Protein 4IQH (pdb70)

Radius of gyration: 24.53 Å; Cα contacts (8 Å, |Δi|>4): 950; chains: 3; bounding box: 68×66×48 Å

InterPro domains:
  IPR000008 C2 domain [PF00168] (2-93)
  IPR000008 C2 domain [PF00168] (221-310)
  IPR000008 C2 domain [PF00168] (381-486)
  IPR000008 C2 domain [PF00168] (1153-1259)
  IPR000008 C2 domain [PF00168] (1343-1424)
  IPR000008 C2 domain [PF00168] (1580-1668)
  IPR000008 C2 domain [PF00168] (1826-1937)
  IPR000008 C2 domain [PS50004] (1-101)
  IPR000008 C2 domain [PS50004] (203-321)
  IPR000008 C2 domain [PS50004] (360-496)
  IPR000008 C2 domain [PS50004] (1136-1262)
  IPR000008 C2 domain [PS50004] (1310-1438)
  IPR000008 C2 domain [PS50004] (1561-1679)
  IPR000008 C2 domain [PS50004] (1795-1943)
  IPR000008 C2 domain [SM00239] (1-100)
  IPR000008 C2 domain [SM00239] (221-317)
  IPR000008 C2 domain [SM00239] (380-494)
  IPR000008 C2 domain [SM00239] (1153-1261)
  IPR000008 C2 domain [SM00239] (1338-1437)
  IPR000008 C2 domain [SM00239] (1579-1678)

B-factor: mean 27.55, std 14.29, range [9.95, 129.53]

CATH classification: 2.60.40.150

Foldseek 3Di:
DFKKKKKFFFKKPDWDDPDVVDKFWKKKWKDFPRDIDIFDTHTRDPIDTGRDMDIDTCPPPDDDQAGWMKMWMFGADVVHDTHGTFIDIGGCNVCVVDPVSWDWDWAFTADPVRHGRPMTTTMIMGID/DKKKKKFWFKKADWDDDPVCPFFWKKKWKDWPHDIDIFDIRTRDRIDGRRDMDMDDCPPPDDDQAGWMKMWMFGDDPPDDTHGTFMDIGGLVVLVPDPQSWDWDWTFTADPVRHGNVMTITMTIHID/DWKKKKKFFFKKPQFPQCDDPDTFFKKKWKDFPHDIDIFDTHPRDPIDTGRDMDMDTCVPPDDDQAGWMKMWMWGDDDPPDTHGTFIDTGGDHVLVPDPQQKDWDWTFTADPVRHGDVMTTIMIMGID

Nearest PDB structures (foldseek):
  4iqh-assembly2_B  TM=9.949E-01  e=7.496E-22  Homo sapiens
  4ihb-assembly2_B  TM=9.641E-01  e=3.523E-16  Homo sapiens
  7krb-assembly1_A  TM=8.897E-01  e=4.589E-16  Homo sapiens
  6eel-assembly3_C  TM=9.060E-01  e=3.991E-13  Homo sapiens
  2dmh-assembly1_A  TM=8.584E-01  e=5.324E-12  Homo sapiens

Sequence (383 aa):
ITHMLACLLVRRASNNLPSAKKDRRSDPVASLTFRGVKKRTKVIKNSVNPVWNEGFEWDLKGIPLDQGSELHVVVVKDHETMGRNRFLGEAKVPLREVLATPSLSASSFNAPLLDTKKQPTGASLVLQVSYTTHMLACLLVRASNLPSAKKDRRSDPVASSLTFRGVKKRTKVIIKNSVNPVWNEGFEWDLLKGIPLDQGSELHVVVKDHETMGRNRFLGEAKVPLREVLATPSLSASFNAPLLDTKKQPTGASLVLQVSYTITHMLACLLVRASNLPSAKKDRRSDPVASLTFRGVKKRTKVIKNSVNPVWNEGFEWDLKGIPLDQGSELHVVVKDHETMGRNRFLGEAKVPLREVLATPSLSSASFNAPLLDTKKQPTGASLVLQVSYT

GO terms:
  GO:0002280 monocyte activation involved in immune response (P, IMP)
  GO:0002281 macrophage activation involved in immune response (P, IMP)
  GO:0050765 negative regulation of phagocytosis (P, IMP)
  GO:0031902 late endosome membrane (C, IDA)
  GO:0005509 calcium ion binding (F, IDA)
  GO:0005543 phospholipid binding (F, IDA)
  GO:0005886 plasma membrane (C, IDA)
  GO:0005886 plasma membrane (C, EXP)
  GO:0005515 protein binding (F, IPI)
  GO:0005886 plasma membrane (C, TAS)
  GO:0030659 cytoplasmic vesicle membrane (C, TAS)
  GO:0042383 sarcolemma (C, IDA)
  GO:0005768 endosome (C, IDA)
  GO:0005769 early endosome (C, IDA)
  GO:0005770 late endosome (C, IDA)
  GO:0030139 endocytic vesicle (C, IDA)
  GO:0030315 T-tubule (C, IDA)
  GO:0005544 calcium-dependent phospholipid binding (F, IMP)
  GO:0070062 extracellular exosome (C, HDA)

Secondary structure (P-SEA, 3-state):
cbbbbbbbccccccccccccccbbbbbbbbbcccbbbbcccccccccccccbbbbbcccccccccccbbbbbbbbcccccbbbbcccccccccccccccccccccccccccccccccccccccccccc/cbbbbbbccccccccccccccbbbbbbbbbcccbbbbcccccccccccccbbbbbccccccccccbbbbbbbbbcccccbbbbcccccccccccccccccccccbbbbbccccccccbbbbbbcccc/cccbbbbbccccccccccccccccbbbbbbbcccbbbbcccccccccccccbbbbbccccccccccbbbbbbbbbbccccbbbbcccccccccccccccccccccbbbbbcccccccccbbbbbbbcc

Organism: Homo sapiens (NCBI:txid9606)

Solvent-accessible surface area: 20924 Å² total; per-residue (Å²): 181,97,89,50,0,33,2,67,0,20,98,0,35,90,8,45,18,96,63,176,69,26,65,9,1,0,13,0,9,0,36,5,103,68,53,105,63,138,10,160,50,46,101,111,28,52,80,2,88,18,87,46,55,20,97,7,84,10,139,77,99,103,16,80,100,58,13,91,0,42,0,23,0,67,1,46,8,36,32,42,159,50,60,69,10,0,22,5,90,1,76,0,131,86,0,57,79,71,131,71,75,41,15,87,26,110,15,81,0,45,45,91,183,119,111,76,41,52,3,26,0,24,0,68,1,41,58,90,152,102,59,0,24,1,67,0,25,88,0,31,94,9,48,54,87,114,198,123,121,122,9,11,0,10,0,13,0,35,7,77,54,66,112,64,131,10,150,56,53,150,107,26,52,78,1,70,17,86,33,57,17,105,8,89,3,152,66,44,84,12,55,104,58,13,79,0,45,0,20,0,63,2,54,42,131,175,54,174,25,85,65,10,0,36,5,116,2,74,0,130,96,0,44,80,68,132,74,64,47,20,83,18,112,10,88,1,48,45,97,159,160,105,101,37,50,4,26,0,45,0,82,4,41,36,96,201,89,73,34,0,40,2,62,0,26,94,1,29,85,1,45,42,56,87,190,95,66,99,0,3,0,4,0,9,0,32,7,64,22,71,94,61,70,1,11,4,36,106,90,28,37,82,1,80,24,78,4,22,9,101,7,74,7,119,57,92,104,13,77,110,53,10,83,0,55,0,23,0,72,9,20,104,78,156,69,198,54,101,64,7,0,42,6,135,1,59,1,118,91,0,60,89,41,134,68,66,39,12,74,25,106,10,85,1,51,40,104,148,160,85,109,39,54,4,24,0,32,0,81,3,42,49,87

Structure (mmCIF, N/CA/C/O backbone):
data_4IQH
#
_entry.id   4IQH
#
_cell.length_a   71.160
_cell.length_b   71.160
_cell.length_c   137.450
_cell.angle_alpha   90.00
_cell.angle_beta   90.00
_cell.angle_gamma   120.00
#
_symmetry.space_group_name_H-M   'P 31 2 1'
#
loop_
_entity.id
_entity.type
_entity.pdbx_description
1 polymer Dysferlin
2 water water
#
loop_
_atom_site.group_PDB
_atom_site.id
_atom_site.type_symbol
_atom_site.label_atom_id
_atom_site.label_alt_id
_atom_site.label_comp_id
_atom_site.label_asym_id
_atom_site.label_entity_id
_atom_site.label_seq_id
_atom_site.pdbx_PDB_ins_code
_atom_site.Cartn_x
_atom_site.Cartn_y
_atom_site.Cartn_z
_atom_site.occupancy
_atom_site.B_iso_or_equiv
_atom_site.auth_seq_id
_atom_site.auth_comp_id
_atom_site.auth_asym_id
_atom_site.auth_atom_id
_atom_site.pdbx_PDB_model_num
ATOM 1 N N . ILE A 1 3 ? 13.120 -10.130 14.707 1.00 62.64 -1 ILE A N 1
ATOM 2 C CA . ILE A 1 3 ? 12.060 -10.064 13.713 1.00 59.35 -1 ILE A CA 1
ATOM 3 C C . ILE A 1 3 ? 10.705 -9.860 14.386 1.00 54.93 -1 ILE A C 1
ATOM 4 O O . ILE A 1 3 ? 10.501 -10.225 15.520 1.00 53.73 -1 ILE A O 1
ATOM 9 N N . THR A 1 4 ? 9.782 -9.247 13.661 1.00 53.05 0 THR A N 1
ATOM 10 C CA . THR A 1 4 ? 8.494 -8.885 14.216 1.00 46.65 0 THR A CA 1
ATOM 11 C C . THR A 1 4 ? 7.476 -9.971 13.901 1.00 40.88 0 THR A C 1
ATOM 12 O O . THR A 1 4 ? 7.639 -10.664 12.944 1.00 35.44 0 THR A O 1
ATOM 16 N N . HIS A 1 5 ? 6.457 -10.116 14.727 1.00 25.28 1 HIS A N 1
ATOM 17 C CA . HIS A 1 5 ? 5.322 -10.953 14.410 1.00 23.92 1 HIS A CA 1
ATOM 18 C C . HIS A 1 5 ? 4.061 -10.137 14.603 1.00 27.40 1 HIS A C 1
ATOM 19 O O . HIS A 1 5 ? 3.848 -9.581 15.620 1.00 22.88 1 HIS A O 1
ATOM 34 N N . MET A 1 6 ? 3.244 -10.073 13.566 1.00 19.75 2 MET A N 1
ATOM 35 C CA . MET A 1 6 ? 2.065 -9.242 13.567 1.00 19.20 2 MET A CA 1
ATOM 36 C C . MET A 1 6 ? 0.884 -9.868 12.860 1.00 21.78 2 MET A C 1
ATOM 37 O O . MET A 1 6 ? 1.056 -10.665 11.975 1.00 19.64 2 MET A O 1
ATOM 51 N N . LEU A 1 7 ? -0.282 -9.404 13.245 1.00 17.72 3 LEU A N 1
ATOM 52 C CA . LEU A 1 7 ? -1.526 -9.652 12.554 1.00 21.92 3 LEU A CA 1
ATOM 53 C C . LEU A 1 7 ? -1.811 -8.472 11.632 1.00 18.94 3 LEU A C 1
ATOM 54 O O . LEU A 1 7 ? -1.803 -7.358 12.050 1.00 16.11 3 LEU A O 1
ATOM 70 N N . ALA A 1 8 ? -2.064 -8.769 10.369 1.00 17.42 4 ALA A N 1
ATOM 71 C CA . ALA A 1 8 ? -2.334 -7.766 9.365 1.00 19.08 4 ALA A CA 1
ATOM 72 C C . ALA A 1 8 ? -3.743 -7.945 8.806 1.00 14.07 4 ALA A C 1
ATOM 73 O O . ALA A 1 8 ? -4.197 -9.036 8.636 1.00 16.61 4 ALA A O 1
ATOM 80 N N . CYS A 1 9 ? -4.422 -6.832 8.610 1.00 16.54 5 CYS A N 1
ATOM 81 C CA . CYS A 1 9 ? -5.751 -6.801 8.023 1.00 17.12 5 CYS A CA 1
ATOM 82 C C . CYS A 1 9 ? -5.784 -5.761 6.913 1.00 19.36 5 CYS A C 1
ATOM 83 O O . CYS A 1 9 ? -5.387 -4.680 7.127 1.00 25.32 5 CYS A O 1
ATOM 91 N N . LEU A 1 10 ? -6.265 -6.108 5.745 1.00 15.58 6 LEU A N 1
ATOM 92 C CA . LEU A 1 10 ? -6.555 -5.121 4.742 1.00 16.66 6 LEU A CA 1
ATOM 93 C C . LEU A 1 10 ? -8.055 -4.989 4.714 1.00 16.55 6 LEU A C 1
ATOM 94 O O . LEU A 1 10 ? -8.742 -5.896 4.377 1.00 15.59 6 LEU A O 1
ATOM 110 N N . LEU A 1 11 ? -8.521 -3.818 5.102 1.00 17.62 7 LEU A N 1
ATOM 111 C CA . LEU A 1 11 ? -9.933 -3.523 5.066 1.00 15.19 7 LEU A CA 1
ATOM 112 C C . LEU A 1 11 ? -10.228 -2.892 3.720 1.00 16.27 7 LEU A C 1
ATOM 113 O O . LEU A 1 11 ? -9.903 -1.791 3.477 1.00 15.69 7 LEU A O 1
ATOM 129 N N . VAL A 1 12 ? -10.787 -3.667 2.828 1.00 12.51 8 VAL A N 1
ATOM 130 C CA . VAL A 1 12 ? -11.110 -3.192 1.505 1.00 15.30 8 VAL A CA 1
ATOM 131 C C . VAL A 1 12 ? -12.260 -2.175 1.504 1.00 17.91 8 VAL A C 1
ATOM 132 O O . VAL A 1 12 ? -12.095 -1.077 1.060 1.00 15.61 8 VAL A O 1
ATOM 145 N N A ARG A 1 13 ? -13.399 -2.654 1.886 0.40 14.90 9 ARG A N 1
ATOM 146 N N B ARG A 1 13 ? -13.399 -2.652 1.890 0.60 14.55 9 ARG A N 1
ATOM 147 C CA A ARG A 1 13 ? -14.608 -1.852 1.766 0.40 16.57 9 ARG A CA 1
ATOM 148 C CA B ARG A 1 13 ? -14.617 -1.868 1.735 0.60 12.97 9 ARG A CA 1
ATOM 149 C C A ARG A 1 13 ? -15.767 -2.442 2.560 0.40 15.90 9 ARG A C 1
ATOM 150 C C B ARG A 1 13 ? -15.786 -2.462 2.511 0.60 15.79 9 ARG A C 1
ATOM 151 O O A ARG A 1 13 ? -15.684 -3.557 3.075 0.40 14.64 9 ARG A O 1
ATOM 152 O O B ARG A 1 13 ? -15.727 -3.602 2.973 0.60 14.66 9 ARG A O 1
ATOM 167 N N . ALA A 1 14 ? -16.826 -1.652 2.687 1.00 17.07 10 ALA A N 1
ATOM 168 C CA . ALA A 1 14 ? -18.105 -2.180 3.091 1.00 16.47 10 ALA A CA 1
ATOM 169 C C . ALA A 1 14 ? -19.120 -1.901 2.018 1.00 24.46 10 ALA A C 1
ATOM 170 O O . ALA A 1 14 ? -18.964 -0.978 1.260 1.00 22.87 10 ALA A O 1
ATOM 178 N N . SER A 1 15 ? -20.149 -2.733 1.983 1.00 20.68 11 SER A N 1
ATOM 179 C CA . SER A 1 15 ? -21.147 -2.689 0.938 1.00 18.23 11 SER A CA 1
ATOM 180 C C . SER A 1 15 ? -22.589 -2.658 1.449 1.00 20.11 11 SER A C 1
ATOM 181 O O . SER A 1 15 ? -22.901 -3.335 2.406 1.00 17.71 11 SER A O 1
ATOM 189 N N A ASN A 1 16 ? -23.438 -1.902 0.886 0.77 14.91 12 ASN A N 1
ATOM 190 N N B ASN A 1 16 ? -23.446 -1.897 0.907 0.23 19.79 12 ASN A N 1
ATOM 191 C CA A ASN A 1 16 ? -24.863 -1.857 1.204 0.77 16.36 12 ASN A CA 1
ATOM 192 C CA B ASN A 1 16 ? -24.869 -1.886 1.241 0.23 20.54 12 ASN A CA 1
ATOM 193 C C A ASN A 1 16 ? -25.151 -1.490 2.663 0.77 19.95 12 ASN A C 1
ATOM 194 C C B ASN A 1 16 ? -25.164 -1.481 2.678 0.23 19.65 12 ASN A C 1
ATOM 195 O O A ASN A 1 16 ? -26.004 -2.100 3.308 0.77 15.76 12 ASN A O 1
ATOM 196 O O B ASN A 1 16 ? -26.044 -2.053 3.323 0.23 20.36 12 ASN A O 1
ATOM 205 N N . LEU A 1 17 ? -24.436 -0.471 3.140 1.00 17.43 13 LEU A N 1
ATOM 206 C CA . LEU A 1 17 ? -24.677 -0.027 4.480 1.00 17.23 13 LEU A CA 1
ATOM 207 C C . LEU A 1 17 ? -26.056 0.549 4.608 1.00 16.45 13 LEU A C 1
ATOM 208 O O . LEU A 1 17 ? -26.597 1.077 3.706 1.00 19.39 13 LEU A O 1
ATOM 225 N N . PRO A 1 18 ? -26.621 0.408 5.795 1.00 16.69 14 PRO A N 1
ATOM 226 C CA . PRO A 1 18 ? -27.944 0.956 6.035 1.00 19.93 14 PRO A CA 1
ATOM 227 C C . PRO A 1 18 ? -27.875 2.434 6.315 1.00 20.29 14 PRO A C 1
ATOM 228 O O . PRO A 1 18 ? -26.864 2.911 6.723 1.00 20.40 14 PRO A O 1
ATOM 239 N N . SER A 1 19 ? -28.959 3.137 6.066 1.00 24.08 15 SER A N 1
ATOM 240 C CA . SER A 1 19 ? -29.106 4.485 6.556 1.00 33.40 15 SER A CA 1
ATOM 241 C C . SER A 1 19 ? -30.533 4.683 7.063 1.00 30.54 15 SER A C 1
ATOM 242 O O . SER A 1 19 ? -31.478 4.420 6.365 1.00 37.78 15 SER A O 1
ATOM 250 N N . ALA A 1 20 ? -30.654 5.056 8.295 1.00 28.43 16 ALA A N 1
ATOM 251 C CA . ALA A 1 20 ? -31.941 5.347 8.914 1.00 36.35 16 ALA A CA 1
ATOM 252 C C . ALA A 1 20 ? -32.600 6.593 8.339 1.00 38.85 16 ALA A C 1
ATOM 253 O O . ALA A 1 20 ? -33.821 6.709 8.266 1.00 45.77 16 ALA A O 1
ATOM 260 N N . LYS A 1 21 ? -31.786 7.558 7.984 1.00 33.64 17 LYS A N 1
ATOM 261 C CA . LYS A 1 21 ? -32.283 8.783 7.433 1.00 36.66 17 LYS A CA 1
ATOM 262 C C . LYS A 1 21 ? -31.519 9.055 6.170 1.00 37.05 17 LYS A C 1
ATOM 263 O O . LYS A 1 21 ? -30.367 9.402 6.218 1.00 35.04 17 LYS A O 1
ATOM 282 N N . LYS A 1 22 ? -32.163 8.843 5.029 1.00 35.31 18 LYS A N 1
ATOM 283 C CA . LYS A 1 22 ? -31.515 8.997 3.744 1.00 39.08 18 LYS A CA 1
ATOM 284 C C . LYS A 1 22 ? -31.210 10.398 3.208 1.00 37.02 18 LYS A C 1
ATOM 285 O O . LYS A 1 22 ? -30.428 10.542 2.310 1.00 39.67 18 LYS A O 1
ATOM 304 N N . ASP A 1 23 ? -31.826 11.413 3.757 1.00 32.47 19 ASP A N 1
ATOM 305 C CA . ASP A 1 23 ? -31.530 12.750 3.350 1.00 35.14 19 ASP A CA 1
ATOM 306 C C . ASP A 1 23 ? -30.447 13.351 4.226 1.00 32.80 19 ASP A C 1
ATOM 307 O O . ASP A 1 23 ? -30.126 14.506 4.102 1.00 35.16 19 ASP A O 1
ATOM 316 N N . ARG A 1 24 ? -29.873 12.531 5.083 1.00 27.81 20 ARG A N 1
ATOM 317 C CA . ARG A 1 24 ? -28.764 12.946 5.905 1.00 28.65 20 ARG A CA 1
ATOM 318 C C . ARG A 1 24 ? -27.532 12.225 5.376 1.00 30.39 20 ARG A C 1
ATOM 319 O O . ARG A 1 24 ? -27.565 11.051 5.153 1.00 29.24 20 ARG A O 1
ATOM 340 N N . ARG A 1 25 ? -26.468 12.969 5.192 1.00 24.66 21 ARG A N 1
ATOM 341 C CA . ARG A 1 25 ? -25.264 12.447 4.585 1.00 26.77 21 ARG A CA 1
ATOM 342 C C . ARG A 1 25 ? -24.722 11.332 5.477 1.00 23.37 21 ARG A C 1
ATOM 343 O O . ARG A 1 25 ? -24.638 11.509 6.654 1.00 23.62 21 ARG A O 1
ATOM 364 N N . SER A 1 26 ? -24.288 10.231 4.875 1.00 23.76 22 SER A N 1
ATOM 365 C CA . SER A 1 26 ? -23.732 9.113 5.608 1.00 20.28 22 SER A CA 1
ATOM 366 C C . SER A 1 26 ? -22.197 9.141 5.500 1.00 22.73 22 SER A C 1
ATOM 367 O O . SER A 1 26 ? -21.679 9.208 4.439 1.00 19.99 22 SER A O 1
ATOM 375 N N . ASP A 1 27 ? -21.528 9.064 6.644 1.00 22.37 23 ASP A N 1
ATOM 376 C CA . ASP A 1 27 ? -20.102 9.295 6.756 1.00 17.74 23 ASP A CA 1
ATOM 377 C C . ASP A 1 27 ? -19.455 8.117 7.465 1.00 19.77 23 ASP A C 1
ATOM 378 O O . ASP A 1 27 ? -19.151 8.162 8.600 1.00 18.25 23 ASP A O 1
ATOM 387 N N . PRO A 1 28 ? -19.271 7.028 6.729 1.00 18.40 24 PRO A N 1
ATOM 388 C CA . PRO A 1 28 ? -18.815 5.776 7.342 1.00 18.15 24 PRO A CA 1
ATOM 389 C C . PRO A 1 28 ? -17.404 5.788 7.864 1.00 18.53 24 PRO A C 1
ATOM 390 O O . PRO A 1 28 ? -16.516 6.258 7.208 1.00 24.15 24 PRO A O 1
ATOM 401 N N . VAL A 1 29 ? -17.227 5.250 9.051 1.00 18.97 25 VAL A N 1
ATOM 402 C CA . VAL A 1 29 ? -15.929 5.058 9.637 1.00 20.40 25 VAL A CA 1
ATOM 403 C C . VAL A 1 29 ? -15.874 3.698 10.348 1.00 15.25 25 VAL A C 1
ATOM 404 O O . VAL A 1 29 ? -16.778 3.353 11.038 1.00 22.30 25 VAL A O 1
ATOM 417 N N . ALA A 1 30 ? -14.813 2.939 10.159 1.00 12.62 26 ALA A N 1
ATOM 418 C CA . ALA A 1 30 ? -14.686 1.596 10.741 1.00 14.10 26 ALA A CA 1
ATOM 419 C C . ALA A 1 30 ? -13.613 1.543 11.814 1.00 19.19 26 ALA A C 1
ATOM 420 O O . ALA A 1 30 ? -12.590 2.131 11.679 1.00 17.97 26 ALA A O 1
ATOM 427 N N . SER A 1 31 ? -13.897 0.806 12.872 1.00 18.06 27 SER A N 1
ATOM 428 C CA . SER A 1 31 ? -12.958 0.521 13.905 1.00 18.26 27 SER A CA 1
ATOM 429 C C . SER A 1 31 ? -12.701 -0.963 13.979 1.00 20.16 27 SER A C 1
ATOM 430 O O . SER A 1 31 ? -13.613 -1.738 13.878 1.00 18.62 27 SER A O 1
ATOM 438 N N . LEU A 1 32 ? -11.439 -1.325 14.138 1.00 15.84 28 LEU A N 1
ATOM 439 C CA . LEU A 1 32 ? -11.000 -2.694 14.243 1.00 14.31 28 LEU A CA 1
ATOM 440 C C . LEU A 1 32 ? -10.252 -2.890 15.561 1.00 15.23 28 LEU A C 1
ATOM 441 O O . LEU A 1 32 ? -9.341 -2.213 15.855 1.00 14.74 28 LEU A O 1
ATOM 457 N N . THR A 1 33 ? -10.702 -3.868 16.317 1.00 17.29 29 THR A N 1
ATOM 458 C CA . THR A 1 33 ? -10.122 -4.208 17.605 1.00 12.32 29 THR A CA 1
ATOM 459 C C . THR A 1 33 ? -9.643 -5.645 17.692 1.00 17.46 29 THR A C 1
ATOM 460 O O . THR A 1 33 ? -10.365 -6.563 17.389 1.00 16.51 29 THR A O 1
ATOM 471 N N . PHE A 1 34 ? -8.393 -5.783 18.105 1.00 17.85 30 PHE A N 1
ATOM 472 C CA . PHE A 1 34 ? -7.802 -7.056 18.343 1.00 18.26 30 PHE A CA 1
ATOM 473 C C . PHE A 1 34 ? -7.134 -7.070 19.711 1.00 17.45 30 PHE A C 1
ATOM 474 O O . PHE A 1 34 ? -6.307 -6.264 19.948 1.00 18.89 30 PHE A O 1
ATOM 491 N N . ARG A 1 35 ? -7.562 -7.953 20.595 1.00 17.93 31 ARG A N 1
ATOM 492 C CA . ARG A 1 35 ? -6.935 -8.078 21.895 1.00 22.26 31 ARG A CA 1
ATOM 493 C C . ARG A 1 35 ? -6.868 -6.717 22.568 1.00 26.06 31 ARG A C 1
ATOM 494 O O . ARG A 1 35 ? -5.856 -6.296 23.075 1.00 18.31 31 ARG A O 1
ATOM 515 N N . GLY A 1 36 ? -7.965 -6.012 22.444 1.00 21.90 32 GLY A N 1
ATOM 516 C CA . GLY A 1 36 ? -8.172 -4.753 23.088 1.00 25.88 32 GLY A CA 1
ATOM 517 C C . GLY A 1 36 ? -7.519 -3.537 22.474 1.00 26.25 32 GLY A C 1
ATOM 518 O O . GLY A 1 36 ? -7.695 -2.452 22.962 1.00 26.09 32 GLY A O 1
ATOM 522 N N . VAL A 1 37 ? -6.792 -3.710 21.386 1.00 24.46 33 VAL A N 1
ATOM 523 C CA . VAL A 1 37 ? -6.174 -2.611 20.746 1.00 21.69 33 VAL A CA 1
ATOM 524 C C . VAL A 1 37 ? -7.035 -2.172 19.561 1.00 20.20 33 VAL A C 1
ATOM 525 O O . VAL A 1 37 ? -7.207 -2.903 18.633 1.00 18.62 33 VAL A O 1
ATOM 538 N N . LYS A 1 38 ? -7.503 -0.940 19.612 1.00 19.94 34 LYS A N 1
ATOM 539 C CA . LYS A 1 38 ? -8.438 -0.407 18.641 1.00 19.68 34 LYS A CA 1
ATOM 540 C C . LYS A 1 38 ? -7.796 0.529 17.619 1.00 20.10 34 LYS A C 1
ATOM 541 O O . LYS A 1 38 ? -7.070 1.433 17.945 1.00 22.12 34 LYS A O 1
ATOM 547 N N . LYS A 1 39 ? -8.104 0.279 16.362 1.00 19.10 35 LYS A N 1
ATOM 548 C CA . LYS A 1 39 ? -7.652 1.068 15.258 1.00 22.24 35 LYS A CA 1
ATOM 549 C C . LYS A 1 39 ? -8.829 1.515 14.399 1.00 22.97 35 LYS A C 1
ATOM 550 O O . LYS A 1 39 ? -9.830 0.860 14.346 1.00 24.34 35 LYS A O 1
ATOM 569 N N . ARG A 1 40 ? -8.667 2.663 13.777 1.00 18.76 36 ARG A N 1
ATOM 570 C CA . ARG A 1 40 ? -9.716 3.278 13.009 1.00 25.72 36 ARG A CA 1
ATOM 571 C C . ARG A 1 40 ? -9.261 3.730 11.640 1.00 22.99 36 ARG A C 1
ATOM 572 O O . ARG A 1 40 ? -8.161 4.205 11.452 1.00 22.77 36 ARG A O 1
ATOM 580 N N . THR A 1 41 ? -10.186 3.582 10.715 1.00 16.52 37 THR A N 1
ATOM 581 C CA . THR A 1 41 ? -10.053 4.068 9.388 1.00 16.07 37 THR A CA 1
ATOM 582 C C . THR A 1 41 ? -10.328 5.569 9.355 1.00 19.72 37 THR A C 1
ATOM 583 O O . THR A 1 41 ? -10.754 6.143 10.305 1.00 20.77 37 THR A O 1
ATOM 594 N N . LYS A 1 42 ? -10.075 6.166 8.211 1.00 22.78 38 LYS A N 1
ATOM 595 C CA . LYS A 1 42 ? -10.530 7.512 7.962 1.00 19.05 38 LYS A CA 1
ATOM 596 C C . LYS A 1 42 ? -12.016 7.474 7.732 1.00 18.40 38 LYS A C 1
ATOM 597 O O . LYS A 1 42 ? -12.584 6.438 7.438 1.00 19.98 38 LYS A O 1
ATOM 616 N N . VAL A 1 43 ? -12.630 8.625 7.940 1.00 19.32 39 VAL A N 1
ATOM 617 C CA . VAL A 1 43 ? -14.021 8.797 7.686 1.00 21.60 39 VAL A CA 1
ATOM 618 C C . VAL A 1 43 ? -14.174 9.065 6.214 1.00 21.39 39 VAL A C 1
ATOM 619 O O . VAL A 1 43 ? -13.572 9.955 5.664 1.00 25.46 39 VAL A O 1
ATOM 632 N N . ILE A 1 44 ? -15.004 8.262 5.598 1.00 18.81 40 ILE A N 1
ATOM 633 C CA . ILE A 1 44 ? -15.412 8.498 4.259 1.00 21.69 40 ILE A CA 1
ATOM 634 C C . ILE A 1 44 ? -16.765 9.201 4.238 1.00 18.54 40 ILE A C 1
ATOM 635 O O . ILE A 1 44 ? -17.659 8.867 4.951 1.00 24.19 40 ILE A O 1
ATOM 651 N N . LYS A 1 45 ? -16.860 10.220 3.406 1.00 20.12 41 LYS A N 1
ATOM 652 C CA . LYS A 1 45 ? -18.025 11.057 3.420 1.00 21.93 41 LYS A CA 1
ATOM 653 C C . LYS A 1 45 ? -18.946 10.789 2.257 1.00 26.50 41 LYS A C 1
ATOM 654 O O . LYS A 1 45 ? -18.527 10.621 1.143 1.00 27.50 41 LYS A O 1
ATOM 660 N N . ASN A 1 46 ? -20.225 10.808 2.563 1.00 23.70 42 ASN A N 1
ATOM 661 C CA . ASN A 1 46 ? -21.260 10.626 1.593 1.00 22.86 42 ASN A CA 1
ATOM 662 C C . ASN A 1 46 ? -21.270 9.303 0.847 1.00 20.85 42 ASN A C 1
ATOM 663 O O . ASN A 1 46 ? -21.179 9.262 -0.345 1.00 27.08 42 ASN A O 1
ATOM 674 N N . SER A 1 47 ? -21.359 8.217 1.594 1.00 17.81 43 SER A N 1
ATOM 675 C CA . SER A 1 47 ? -21.365 6.927 0.989 1.00 23.77 43 SER A CA 1
ATOM 676 C C . SER A 1 47 ? -22.036 5.871 1.854 1.00 22.04 43 SER A C 1
ATOM 677 O O . SER A 1 47 ? -21.941 5.931 3.034 1.00 23.78 43 SER A O 1
ATOM 685 N N . VAL A 1 48 ? -22.699 4.929 1.228 1.00 20.40 44 VAL A N 1
ATOM 686 C CA . VAL A 1 48 ? -23.059 3.707 1.884 1.00 14.80 44 VAL A CA 1
ATOM 687 C C . VAL A 1 48 ? -22.337 2.491 1.288 1.00 16.67 44 VAL A C 1
ATOM 688 O O . VAL A 1 48 ? -22.709 1.390 1.567 1.00 17.20 44 VAL A O 1
ATOM 701 N N . ASN A 1 49 ? -21.349 2.730 0.444 1.00 20.18 45 ASN A N 1
ATOM 702 C CA . ASN A 1 49 ? -20.509 1.687 -0.110 1.00 19.89 45 ASN A CA 1
ATOM 703 C C . ASN A 1 49 ? -19.073 2.150 -0.098 1.00 21.19 45 ASN A C 1
ATOM 704 O O . ASN A 1 49 ? -18.428 2.264 -1.088 1.00 16.65 45 ASN A O 1
ATOM 715 N N . PRO A 1 50 ? -18.570 2.431 1.100 1.00 17.60 46 PRO A N 1
ATOM 716 C CA . PRO A 1 50 ? -17.235 3.002 1.235 1.00 14.66 46 PRO A CA 1
ATOM 717 C C . PRO A 1 50 ? -16.098 2.045 0.904 1.00 19.02 46 PRO A C 1
ATOM 718 O O . PRO A 1 50 ? -16.085 0.941 1.359 1.00 14.38 46 PRO A O 1
ATOM 729 N N . VAL A 1 51 ? -15.151 2.537 0.127 1.00 19.13 47 VAL A N 1
ATOM 730 C CA . VAL A 1 51 ? -13.938 1.820 -0.184 1.00 16.12 47 VAL A CA 1
ATOM 731 C C . VAL A 1 51 ? -12.737 2.455 0.498 1.00 16.23 47 VAL A C 1
ATOM 732 O O . VAL A 1 51 ? -12.229 3.435 0.037 1.00 23.00 47 VAL A O 1
ATOM 745 N N . TRP A 1 52 ? -12.388 1.958 1.662 1.00 17.96 48 TRP A N 1
ATOM 746 C CA . TRP A 1 52 ? -11.214 2.402 2.373 1.00 19.67 48 TRP A CA 1
ATOM 747 C C . TRP A 1 52 ? -9.847 1.934 1.842 1.00 21.95 48 TRP A C 1
ATOM 748 O O . TRP A 1 52 ? -8.907 2.680 1.788 1.00 19.45 48 TRP A O 1
ATOM 769 N N . ASN A 1 53 ? -9.751 0.651 1.565 1.00 18.90 49 ASN A N 1
ATOM 770 C CA . ASN A 1 53 ? -8.495 0.071 1.169 1.00 18.10 49 ASN A CA 1
ATOM 771 C C . ASN A 1 53 ? -7.391 0.470 2.154 1.00 21.00 49 ASN A C 1
ATOM 772 O O . ASN A 1 53 ? -6.361 0.929 1.747 1.00 19.22 49 ASN A O 1
ATOM 783 N N . GLU A 1 54 ? -7.647 0.297 3.439 1.00 22.28 50 GLU A N 1
ATOM 784 C CA . GLU A 1 54 ? -6.668 0.594 4.475 1.00 20.83 50 GLU A CA 1
ATOM 785 C C . GLU A 1 54 ? -6.140 -0.671 5.161 1.00 19.21 50 GLU A C 1
ATOM 786 O O . GLU A 1 54 ? -6.895 -1.522 5.530 1.00 17.57 50 GLU A O 1
ATOM 798 N N . GLY A 1 55 ? -4.836 -0.704 5.369 1.00 18.49 51 GLY A N 1
ATOM 799 C CA . GLY A 1 55 ? -4.193 -1.798 6.039 1.00 23.79 51 GLY A CA 1
ATOM 800 C C . GLY A 1 55 ? -3.897 -1.490 7.487 1.00 21.64 51 GLY A C 1
ATOM 801 O O . GLY A 1 55 ? -3.598 -0.396 7.820 1.00 20.77 51 GLY A O 1
ATOM 805 N N . PHE A 1 56 ? -3.996 -2.489 8.334 1.00 18.49 52 PHE A N 1
ATOM 806 C CA . PHE A 1 56 ? -3.747 -2.361 9.741 1.00 17.19 52 PHE A CA 1
ATOM 807 C C . PHE A 1 56 ? -2.852 -3.513 10.213 1.00 20.13 52 PHE A C 1
ATOM 808 O O . PHE A 1 56 ? -2.912 -4.571 9.675 1.00 20.10 52 PHE A O 1
ATOM 825 N N . GLU A 1 57 ? -2.004 -3.244 11.187 1.00 18.13 53 GLU A N 1
ATOM 826 C CA . GLU A 1 57 ? -1.088 -4.204 11.756 1.00 21.22 53 GLU A CA 1
ATOM 827 C C . GLU A 1 57 ? -1.117 -4.149 13.262 1.00 21.29 53 GLU A C 1
ATOM 828 O O . GLU A 1 57 ? -1.021 -3.094 13.820 1.00 20.57 53 GLU A O 1
ATOM 840 N N . TRP A 1 58 ? -1.233 -5.298 13.903 1.00 20.86 54 TRP A N 1
ATOM 841 C CA . TRP A 1 58 ? -1.109 -5.418 15.342 1.00 19.66 54 TRP A CA 1
ATOM 842 C C . TRP A 1 58 ? 0.117 -6.266 15.707 1.00 20.05 54 TRP A C 1
ATOM 843 O O . TRP A 1 58 ? 0.220 -7.375 15.295 1.00 16.74 54 TRP A O 1
ATOM 864 N N . ASP A 1 59 ? 1.011 -5.741 16.528 1.00 18.77 55 ASP A N 1
ATOM 865 C CA . ASP A 1 59 ? 2.058 -6.565 17.089 1.00 21.43 55 ASP A CA 1
ATOM 866 C C . ASP A 1 59 ? 1.445 -7.628 17.964 1.00 22.16 55 ASP A C 1
ATOM 867 O O . ASP A 1 59 ? 0.632 -7.340 18.791 1.00 20.71 55 ASP A O 1
ATOM 876 N N . LEU A 1 60 ? 1.867 -8.862 17.771 1.00 18.92 56 LEU A N 1
ATOM 877 C CA . LEU A 1 60 ? 1.357 -9.957 18.540 1.00 18.44 56 LEU A CA 1
ATOM 878 C C . LEU A 1 60 ? 1.964 -10.016 19.956 1.00 24.20 56 LEU A C 1
ATOM 879 O O . LEU A 1 60 ? 1.503 -10.723 20.754 1.00 23.68 56 LEU A O 1
ATOM 895 N N . LYS A 1 61 ? 3.018 -9.273 20.216 1.00 22.16 57 LYS A N 1
ATOM 896 C CA . LYS A 1 61 ? 3.497 -9.118 21.577 1.00 23.09 57 LYS A CA 1
ATOM 897 C C . LYS A 1 61 ? 3.916 -10.440 22.256 1.00 30.62 57 LYS A C 1
ATOM 898 O O . LYS A 1 61 ? 3.832 -10.575 23.460 1.00 25.36 57 LYS A O 1
ATOM 917 N N . GLY A 1 62 ? 4.376 -11.390 21.456 1.00 23.36 58 GLY A N 1
ATOM 918 C CA . GLY A 1 62 ? 4.872 -12.635 21.967 1.00 26.30 58 GLY A CA 1
ATOM 919 C C . GLY A 1 62 ? 3.772 -13.588 22.330 1.00 24.67 58 GLY A C 1
ATOM 920 O O . GLY A 1 62 ? 4.002 -14.610 22.926 1.00 28.62 58 GLY A O 1
ATOM 924 N N . ILE A 1 63 ? 2.552 -13.236 21.965 1.00 22.23 59 ILE A N 1
ATOM 925 C CA . ILE A 1 63 ? 1.439 -14.092 22.200 1.00 20.88 59 ILE A CA 1
ATOM 926 C C . ILE A 1 63 ? 0.858 -14.610 20.863 1.00 20.83 59 ILE A C 1
ATOM 927 O O . ILE A 1 63 ? 0.252 -13.910 20.119 1.00 20.59 59 ILE A O 1
ATOM 943 N N . PRO A 1 64 ? 1.039 -15.885 20.613 1.00 25.54 60 PRO A N 1
ATOM 944 C CA . PRO A 1 64 ? 0.583 -16.478 19.360 1.00 20.32 60 PRO A CA 1
ATOM 945 C C . PRO A 1 64 ? -0.913 -16.451 19.195 1.00 20.48 60 PRO A C 1
ATOM 946 O O . PRO A 1 64 ? -1.639 -16.447 20.109 1.00 20.99 60 PRO A O 1
ATOM 957 N N . LEU A 1 65 ? -1.334 -16.462 17.940 1.00 22.33 61 LEU A N 1
ATOM 958 C CA . LEU A 1 65 ? -2.721 -16.662 17.606 1.00 19.99 61 LEU A CA 1
ATOM 959 C C . LEU A 1 65 ? -3.150 -18.051 17.955 1.00 25.29 61 LEU A C 1
ATOM 960 O O . LEU A 1 65 ? -2.363 -18.920 17.956 1.00 21.09 61 LEU A O 1
ATOM 976 N N . ASP A 1 66 ? -4.420 -18.228 18.234 1.00 17.28 62 ASP A N 1
ATOM 977 C CA . ASP A 1 66 ? -4.960 -19.514 18.486 1.00 26.83 62 ASP A CA 1
ATOM 978 C C . ASP A 1 66 ? -6.324 -19.699 17.814 1.00 23.34 62 ASP A C 1
ATOM 979 O O . ASP A 1 66 ? -6.827 -18.816 17.192 1.00 18.77 62 ASP A O 1
ATOM 988 N N . GLN A 1 67 ? -6.903 -20.865 17.980 1.00 26.11 63 GLN A N 1
ATOM 989 C CA . GLN A 1 67 ? -8.097 -21.223 17.256 1.00 29.33 63 GLN A CA 1
ATOM 990 C C . GLN A 1 67 ? -9.245 -20.280 17.526 1.00 26.92 63 GLN A C 1
ATOM 991 O O . GLN A 1 67 ? -10.122 -20.169 16.706 1.00 28.33 63 GLN A O 1
ATOM 1005 N N . GLY A 1 68 ? -9.234 -19.653 18.692 1.00 23.28 64 GLY A N 1
ATOM 1006 C CA . GLY A 1 68 ? -10.304 -18.788 19.121 1.00 21.94 64 GLY A CA 1
ATOM 1007 C C . GLY A 1 68 ? -10.126 -17.309 18.860 1.00 23.42 64 GLY A C 1
ATOM 1008 O O . GLY A 1 68 ? -10.992 -16.539 19.152 1.00 22.42 64 GLY A O 1
ATOM 1012 N N . SER A 1 69 ? -8.986 -16.938 18.320 1.00 20.36 65 SER A N 1
ATOM 1013 C CA . SER A 1 69 ? -8.686 -15.551 18.116 1.00 16.96 65 SER A CA 1
ATOM 1014 C C . SER A 1 69 ? -9.667 -14.932 17.135 1.00 24.28 65 SER A C 1
ATOM 1015 O O . SER A 1 69 ? -10.091 -15.558 16.201 1.00 20.88 65 SER A O 1
ATOM 1023 N N . GLU A 1 70 ? -10.011 -13.689 17.387 1.00 17.79 66 GLU A N 1
ATOM 1024 C CA . GLU A 1 70 ? -10.997 -13.031 16.598 1.00 14.19 66 GLU A CA 1
ATOM 1025 C C . GLU A 1 70 ? -10.714 -11.568 16.461 1.00 14.94 66 GLU A C 1
ATOM 1026 O O . GLU A 1 70 ? -10.005 -11.001 17.233 1.00 16.52 66 GLU A O 1
ATOM 1038 N N . LEU A 1 71 ? -11.279 -11.001 15.404 1.00 16.27 67 LEU A N 1
ATOM 1039 C CA . LEU A 1 71 ? -11.121 -9.606 15.087 1.00 19.16 67 LEU A CA 1
ATOM 1040 C C . LEU A 1 71 ? -12.507 -9.003 14.998 1.00 19.68 67 LEU A C 1
ATOM 1041 O O . LEU A 1 71 ? -13.367 -9.564 14.384 1.00 18.27 67 LEU A O 1
ATOM 1057 N N . HIS A 1 72 ? -12.675 -7.859 15.648 1.00 17.70 68 HIS A N 1
ATOM 1058 C CA . HIS A 1 72 ? -13.944 -7.199 15.766 1.00 15.36 68 HIS A CA 1
ATOM 1059 C C . HIS A 1 72 ? -13.897 -5.943 14.929 1.00 26.02 68 HIS A C 1
ATOM 1060 O O . HIS A 1 72 ? -13.041 -5.156 15.124 1.00 20.87 68 HIS A O 1
ATOM 1075 N N . VAL A 1 73 ? -14.819 -5.797 13.991 1.00 13.79 69 VAL A N 1
ATOM 1076 C CA . VAL A 1 73 ? -14.940 -4.592 13.190 1.00 15.97 69 VAL A CA 1
ATOM 1077 C C . VAL A 1 73 ? -16.326 -3.985 13.344 1.00 13.78 69 VAL A C 1
ATOM 1078 O O . VAL A 1 73 ? -17.312 -4.675 13.221 1.00 13.65 69 VAL A O 1
ATOM 1091 N N . VAL A 1 74 ? -16.352 -2.693 13.633 1.00 14.56 70 VAL A N 1
ATOM 1092 C CA . VAL A 1 74 ? -17.575 -1.926 13.759 1.00 15.05 70 VAL A CA 1
ATOM 1093 C C . VAL A 1 74 ? -17.654 -0.783 12.733 1.00 17.38 70 VAL A C 1
ATOM 1094 O O . VAL A 1 74 ? -16.742 -0.001 12.661 1.00 15.68 70 VAL A O 1
ATOM 1107 N N A VAL A 1 75 ? -18.685 -0.655 12.088 0.23 16.62 71 VAL A N 1
ATOM 1108 N N B VAL A 1 75 ? -18.687 -0.661 12.088 0.77 13.65 71 VAL A N 1
ATOM 1109 C CA A VAL A 1 75 ? -18.835 0.468 11.174 0.23 16.31 71 VAL A CA 1
ATOM 1110 C CA B VAL A 1 75 ? -18.851 0.461 11.173 0.77 13.12 71 VAL A CA 1
ATOM 1111 C C A VAL A 1 75 ? -19.918 1.415 11.678 0.23 15.87 71 VAL A C 1
ATOM 1112 C C B VAL A 1 75 ? -19.911 1.412 11.710 0.77 14.00 71 VAL A C 1
ATOM 1113 O O A VAL A 1 75 ? -21.034 0.993 11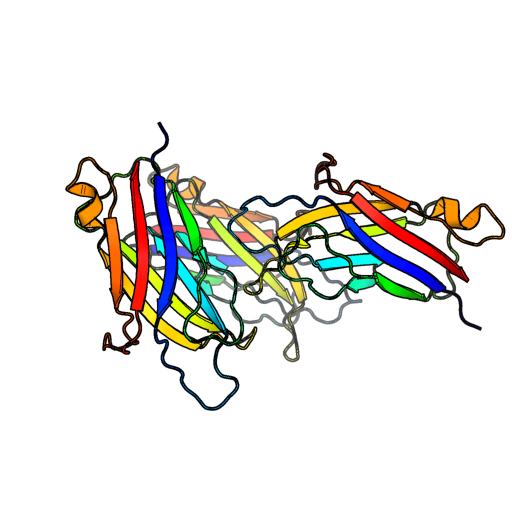.983 0.23 15.90 71 VAL A O 1
ATOM 1114 O O B VAL A 1 75 ? -21.009 0.988 12.067 0.77 16.09 71 VAL A O 1
ATOM 1121 N N . LYS A 1 76 ? -19.571 2.689 11.789 1.00 16.25 72 LYS A N 1
ATOM 1122 C CA . LYS A 1 76 ? -20.492 3.693 12.264 1.00 19.24 72 LYS A CA 1
ATOM 1123 C C . LYS A 1 76 ? -20.607 4.847 11.275 1.00 18.47 72 LYS A C 1
ATOM 1124 O O . LYS A 1 76 ? -19.819 4.953 10.386 1.00 17.80 72 LYS A O 1
ATOM 1144 N N . ASP A 1 77 ? -21.641 5.651 11.463 1.00 17.35 73 ASP A N 1
ATOM 1145 C CA . ASP A 1 77 ? -21.892 6.866 10.712 1.00 15.13 73 ASP A CA 1
ATOM 1146 C C . ASP A 1 77 ? -21.398 8.020 11.581 1.00 17.03 73 ASP A C 1
ATOM 1147 O O . ASP A 1 77 ? -21.948 8.285 12.590 1.00 18.48 73 ASP A O 1
ATOM 1156 N N . HIS A 1 78 ? -20.328 8.652 11.160 1.00 21.11 74 HIS A N 1
ATOM 1157 C CA . HIS A 1 78 ? -19.697 9.678 11.953 1.00 22.73 74 HIS A CA 1
ATOM 1158 C C . HIS A 1 78 ? -20.583 10.885 12.146 1.00 25.09 74 HIS A C 1
ATOM 1159 O O . HIS A 1 78 ? -21.148 11.353 11.215 1.00 33.40 74 HIS A O 1
ATOM 1174 N N . GLU A 1 79 ? -20.629 11.382 13.363 1.00 26.56 75 GLU A N 1
ATOM 1175 C CA . GLU A 1 79 ? -21.292 12.624 13.685 1.00 34.52 75 GLU A CA 1
ATOM 1176 C C . GLU A 1 79 ? -20.304 13.522 14.435 1.00 37.07 75 GLU A C 1
ATOM 1177 O O . GLU A 1 79 ? -19.795 13.130 15.458 1.00 31.02 75 GLU A O 1
ATOM 1189 N N . THR A 1 80 ? -20.036 14.706 13.917 1.00 33.76 76 THR A N 1
ATOM 1190 C CA . THR A 1 80 ? -19.069 15.573 14.599 1.00 45.85 76 THR A CA 1
ATOM 1191 C C . THR A 1 80 ? -19.564 15.966 15.951 1.00 50.18 76 THR A C 1
ATOM 1192 O O . THR A 1 80 ? -18.829 15.945 16.905 1.00 50.17 76 THR A O 1
ATOM 1196 N N . MET A 1 81 ? -20.830 16.322 16.038 1.00 53.15 77 MET A N 1
ATOM 1197 C CA . MET A 1 81 ? -21.407 16.540 17.337 1.00 58.56 77 MET A CA 1
ATOM 1198 C C . MET A 1 81 ? -22.065 15.245 17.745 1.00 54.66 77 MET A C 1
ATOM 1199 O O . MET A 1 81 ? -23.103 14.884 17.251 1.00 55.31 77 MET A O 1
ATOM 1204 N N . GLY A 1 82 ? -21.498 14.707 18.794 1.00 52.10 78 GLY A N 1
ATOM 1205 C CA . GLY A 1 82 ? -20.487 13.685 18.876 1.00 46.98 78 GLY A CA 1
ATOM 1206 C C . GLY A 1 82 ? -20.743 12.237 18.571 1.00 42.16 78 GLY A C 1
ATOM 1207 O O . GLY A 1 82 ? -19.938 11.585 17.904 1.00 39.28 78 GLY A O 1
ATOM 1208 N N . ARG A 1 83 ? -21.813 11.722 19.142 1.00 40.56 79 ARG A N 1
ATOM 1209 C CA . ARG A 1 83 ? -21.959 10.295 19.233 1.00 42.50 79 ARG A CA 1
ATOM 1210 C C . ARG A 1 83 ? -22.165 9.754 17.854 1.00 31.06 79 ARG A C 1
ATOM 1211 O O . ARG A 1 83 ? -23.096 10.085 17.184 1.00 33.22 79 ARG A O 1
ATOM 1219 N N . ASN A 1 84 ? -21.254 8.912 17.444 1.00 28.79 80 ASN A N 1
ATOM 1220 C CA . ASN A 1 84 ? -21.375 8.278 16.154 1.00 29.30 80 ASN A CA 1
ATOM 1221 C C . ASN A 1 84 ? -22.544 7.288 16.123 1.00 26.39 80 ASN A C 1
ATOM 1222 O O . ASN A 1 84 ? -22.837 6.684 17.100 1.00 24.33 80 ASN A O 1
ATOM 1233 N N . ARG A 1 85 ? -23.195 7.145 14.981 1.00 22.38 81 ARG A N 1
ATOM 1234 C CA . ARG A 1 85 ? -24.322 6.236 14.845 1.00 22.26 81 ARG A CA 1
ATOM 1235 C C . ARG A 1 85 ? -23.889 4.836 14.390 1.00 19.73 81 ARG A C 1
ATOM 1236 O O . ARG A 1 85 ? -23.273 4.682 13.365 1.00 18.32 81 ARG A O 1
ATOM 1257 N N . PHE A 1 86 ? -24.262 3.840 15.181 1.00 19.60 82 PHE A N 1
ATOM 1258 C CA . PHE A 1 86 ? -23.913 2.458 14.920 1.00 21.40 82 PHE A CA 1
ATOM 1259 C C . PHE A 1 86 ? -24.653 2.005 13.698 1.00 17.47 82 PHE A C 1
ATOM 1260 O O . PHE A 1 86 ? -25.827 2.183 13.623 1.00 19.16 82 PHE A O 1
ATOM 1277 N N . LEU A 1 87 ? -23.921 1.441 12.741 1.00 15.69 83 LEU A N 1
ATOM 1278 C CA . LEU A 1 87 ? -24.496 0.849 11.565 1.00 16.99 83 LEU A CA 1
ATOM 1279 C C . LEU A 1 87 ? -24.474 -0.699 11.595 1.00 15.80 83 LEU A C 1
ATOM 1280 O O . LEU A 1 87 ? -25.451 -1.322 11.370 1.00 15.68 83 LEU A O 1
ATOM 1296 N N . GLY A 1 88 ? -23.311 -1.268 11.822 1.00 14.40 84 GLY A N 1
ATOM 1297 C CA . GLY A 1 88 ? -23.189 -2.705 11.914 1.00 14.89 84 GLY A CA 1
ATOM 1298 C C . GLY A 1 88 ? -21.810 -3.169 12.308 1.00 13.52 84 GLY A C 1
ATOM 1299 O O . GLY A 1 88 ? -20.886 -2.429 12.252 1.00 17.78 84 GLY A O 1
ATOM 1303 N N . GLU A 1 89 ? -21.717 -4.428 12.678 1.00 11.94 85 GLU A N 1
ATOM 1304 C CA . GLU A 1 89 ? -20.498 -4.986 13.206 1.00 11.84 85 GLU A CA 1
ATOM 1305 C C . GLU A 1 89 ? -20.315 -6.464 12.840 1.00 14.41 85 GLU A C 1
ATOM 1306 O O . GLU A 1 89 ? -21.246 -7.160 12.525 1.00 13.91 85 GLU A O 1
ATOM 1318 N N . ALA A 1 90 ? -19.070 -6.889 12.889 1.00 16.79 86 ALA A N 1
ATOM 1319 C CA . ALA A 1 90 ? -18.776 -8.283 12.722 1.00 18.00 86 ALA A CA 1
ATOM 1320 C C . ALA A 1 90 ? -17.652 -8.828 13.597 1.00 16.28 86 ALA A C 1
ATOM 1321 O O . ALA A 1 90 ? -16.672 -8.181 13.766 1.00 16.56 86 ALA A O 1
ATOM 1328 N N . LYS A 1 91 ? -17.798 -10.058 14.074 1.00 14.51 87 LYS A N 1
ATOM 1329 C CA . LYS A 1 91 ? -16.681 -10.736 14.687 1.00 15.59 87 LYS A CA 1
ATOM 1330 C C . LYS A 1 91 ? -16.102 -11.631 13.599 1.00 15.04 87 LYS A C 1
ATOM 1331 O O . LYS A 1 91 ? -16.776 -12.479 13.095 1.00 18.78 87 LYS A O 1
ATOM 1337 N N . VAL A 1 92 ? -14.846 -11.445 13.261 1.00 17.22 88 VAL A N 1
ATOM 1338 C CA . VAL A 1 92 ? -14.208 -12.212 12.251 1.00 12.99 88 VAL A CA 1
ATOM 1339 C C . VAL A 1 92 ? -13.346 -13.308 12.856 1.00 16.71 88 VAL A C 1
ATOM 1340 O O . VAL A 1 92 ? -12.352 -13.035 13.450 1.00 17.00 88 VAL A O 1
ATOM 1353 N N . PRO A 1 93 ? -13.734 -14.567 12.677 1.00 17.73 89 PRO A N 1
ATOM 1354 C CA . PRO A 1 93 ? -12.945 -15.656 13.252 1.00 14.74 89 PRO A CA 1
ATOM 1355 C C . PRO A 1 93 ? -11.638 -15.863 12.488 1.00 17.36 89 PRO A C 1
ATOM 1356 O O . PRO A 1 93 ? -11.631 -15.950 11.312 1.00 19.50 89 PRO A O 1
ATOM 1367 N N . LEU A 1 94 ? -10.550 -15.897 13.214 1.00 19.47 90 LEU A N 1
ATOM 1368 C CA . LEU A 1 94 ? -9.218 -15.912 12.641 1.00 18.30 90 LEU A CA 1
ATOM 1369 C C . LEU A 1 94 ? -8.651 -17.322 12.479 1.00 18.93 90 LEU A C 1
ATOM 1370 O O . LEU A 1 94 ? -7.551 -17.508 12.063 1.00 16.69 90 LEU A O 1
ATOM 1386 N N . ARG A 1 95 ? -9.474 -18.304 12.755 1.00 20.32 91 ARG A N 1
ATOM 1387 C CA . ARG A 1 95 ? -9.024 -19.678 12.779 1.00 19.87 91 ARG A CA 1
ATOM 1388 C C . ARG A 1 95 ? -8.445 -20.065 11.444 1.00 23.57 91 ARG A C 1
ATOM 1389 O O . ARG A 1 95 ? -7.447 -20.721 11.389 1.00 17.38 91 ARG A O 1
ATOM 1410 N N . GLU A 1 96 ? -9.096 -19.609 10.375 1.00 18.43 92 GLU A N 1
ATOM 1411 C CA . GLU A 1 96 ? -8.726 -19.956 9.024 1.00 22.89 92 GLU A CA 1
ATOM 1412 C C . GLU A 1 96 ? -7.320 -19.495 8.673 1.00 19.64 92 GLU A C 1
ATOM 1413 O O . GLU A 1 96 ? -6.674 -20.064 7.889 1.00 17.10 92 GLU A O 1
ATOM 1419 N N . VAL A 1 97 ? -6.879 -18.444 9.311 1.00 16.33 93 VAL A N 1
ATOM 1420 C CA . VAL A 1 97 ? -5.568 -17.899 9.069 1.00 15.38 93 VAL A CA 1
ATOM 1421 C C . VAL A 1 97 ? -4.452 -18.883 9.424 1.00 19.38 93 VAL A C 1
ATOM 1422 O O . VAL A 1 97 ? -3.372 -18.780 8.952 1.00 20.91 93 VAL A O 1
ATOM 1435 N N . LEU A 1 98 ? -4.765 -19.815 10.307 1.00 14.60 94 LEU A N 1
ATOM 1436 C CA . LEU A 1 98 ? -3.808 -20.762 10.829 1.00 13.35 94 LEU A CA 1
ATOM 1437 C C . LEU A 1 98 ? -3.803 -22.112 10.100 1.00 19.74 94 LEU A C 1
ATOM 1438 O O . LEU A 1 98 ? -3.049 -23.000 10.433 1.00 18.59 94 LEU A O 1
ATOM 1454 N N . ALA A 1 99 ? -4.748 -22.264 9.197 1.00 15.97 95 ALA A N 1
ATOM 1455 C CA . ALA A 1 99 ? -5.001 -23.522 8.524 1.00 14.72 95 ALA A CA 1
ATOM 1456 C C . ALA A 1 99 ? -3.993 -24.004 7.486 1.00 15.50 95 ALA A C 1
ATOM 1457 O O . ALA A 1 99 ? -3.781 -25.180 7.337 1.00 15.89 95 ALA A O 1
ATOM 1464 N N . THR A 1 100 ? -3.457 -23.064 6.730 1.00 12.65 96 THR A N 1
ATOM 1465 C CA . THR A 1 100 ? -2.591 -23.364 5.626 1.00 14.44 96 THR A CA 1
ATOM 1466 C C . THR A 1 100 ? -1.327 -22.542 5.652 1.00 13.40 96 THR A C 1
ATOM 1467 O O . THR A 1 100 ? -1.274 -21.542 6.244 1.00 11.28 96 THR A O 1
ATOM 1478 N N . PRO A 1 101 ? -0.364 -22.947 4.825 1.00 16.60 97 PRO A N 1
ATOM 1479 C CA . PRO A 1 101 ? 0.924 -22.251 4.724 1.00 14.51 97 PRO A CA 1
ATOM 1480 C C . PRO A 1 101 ? 0.812 -20.843 4.112 1.00 12.69 97 PRO A C 1
ATOM 1481 O O . PRO A 1 101 ? 1.771 -20.170 4.069 1.00 14.57 97 PRO A O 1
ATOM 1492 N N . SER A 1 102 ? -0.353 -20.478 3.625 1.00 12.32 98 SER A N 1
ATOM 1493 C CA . SER A 1 102 ? -0.612 -19.126 3.161 1.00 15.09 98 SER A CA 1
ATOM 1494 C C . SER A 1 102 ? -0.552 -18.101 4.287 1.00 11.12 98 SER A C 1
ATOM 1495 O O . SER A 1 102 ? -0.302 -16.943 4.051 1.00 15.25 98 SER A O 1
ATOM 1503 N N . LEU A 1 103 ? -0.811 -18.549 5.495 1.00 10.81 99 LEU A N 1
ATOM 1504 C CA . LEU A 1 103 ? -0.836 -17.683 6.669 1.00 11.16 99 LEU A CA 1
ATOM 1505 C C . LEU A 1 103 ? -1.880 -16.585 6.507 1.00 11.23 99 LEU A C 1
ATOM 1506 O O . LEU A 1 103 ? -1.717 -15.486 6.987 1.00 12.80 99 LEU A O 1
ATOM 1522 N N . SER A 1 104 ? -2.950 -16.923 5.815 1.00 13.10 100 SER A N 1
ATOM 1523 C CA . SER A 1 104 ? -3.942 -15.946 5.550 1.00 16.38 100 SER A CA 1
ATOM 1524 C C . SER A 1 104 ? -5.319 -16.469 5.226 1.00 17.18 100 SER A C 1
ATOM 1525 O O . SER A 1 104 ? -5.512 -17.631 5.031 1.00 14.96 100 SER A O 1
ATOM 1533 N N . ALA A 1 105 ? -6.252 -15.541 5.242 1.00 10.69 101 ALA A N 1
ATOM 1534 C CA . ALA A 1 105 ? -7.622 -15.812 4.889 1.00 15.02 101 ALA A CA 1
ATOM 1535 C C . ALA A 1 105 ? -8.344 -14.558 4.389 1.00 12.05 101 ALA A C 1
ATOM 1536 O O . ALA A 1 105 ? -7.943 -13.482 4.694 1.00 13.01 101 ALA A O 1
ATOM 1543 N N A SER A 1 106 ? -9.414 -14.892 3.578 0.52 11.44 102 SER A N 1
ATOM 1544 N N B SER A 1 106 ? -9.411 -14.888 3.573 0.48 11.44 102 SER A N 1
ATOM 1545 C CA A SER A 1 106 ? -10.208 -13.795 3.039 0.52 15.22 102 SER A CA 1
ATOM 1546 C CA B SER A 1 106 ? -10.204 -13.786 3.046 0.48 15.34 102 SER A CA 1
ATOM 1547 C C A SER A 1 106 ? -11.631 -13.870 3.582 0.52 15.96 102 SER A C 1
ATOM 1548 C C B SER A 1 106 ? -11.625 -13.867 3.586 0.48 15.88 102 SER A C 1
ATOM 1549 O O A SER A 1 106 ? -12.191 -14.956 3.730 0.52 13.51 102 SER A O 1
ATOM 1550 O O B SER A 1 106 ? -12.178 -14.957 3.734 0.48 13.69 102 SER A O 1
ATOM 1555 N N . PHE A 1 107 ? -12.186 -12.712 3.920 1.00 16.53 103 PHE A N 1
ATOM 1556 C CA . PHE A 1 107 ? -13.550 -12.652 4.379 1.00 17.07 103 PHE A CA 1
ATOM 1557 C C . PHE A 1 107 ? -14.431 -11.653 3.621 1.00 17.36 103 PHE A C 1
ATOM 1558 O O . PHE A 1 107 ? -13.987 -10.591 3.302 1.00 17.53 103 PHE A O 1
ATOM 1576 N N . ASN A 1 108 ? -15.678 -12.052 3.408 1.00 12.71 104 ASN A N 1
ATOM 1577 C CA . ASN A 1 108 ? -16.765 -11.184 3.000 1.00 13.45 104 ASN A CA 1
ATOM 1578 C C . ASN A 1 108 ? -17.832 -11.432 4.053 1.00 12.64 104 ASN A C 1
ATOM 1579 O O . ASN A 1 108 ? -18.523 -12.373 3.972 1.00 17.71 104 ASN A O 1
ATOM 1590 N N . ALA A 1 109 ? -17.860 -10.602 5.075 1.00 12.01 105 ALA A N 1
ATOM 1591 C CA . ALA A 1 109 ? -18.642 -10.840 6.260 1.00 22.87 105 ALA A CA 1
ATOM 1592 C C . ALA A 1 109 ? -19.863 -9.949 6.393 1.00 20.82 105 ALA A C 1
ATOM 1593 O O . ALA A 1 109 ? -19.809 -8.768 6.177 1.00 20.27 105 ALA A O 1
ATOM 1600 N N . PRO A 1 110 ? -20.996 -10.562 6.755 1.00 15.87 106 PRO A N 1
ATOM 1601 C CA . PRO A 1 110 ? -22.179 -9.750 6.983 1.00 11.85 106 PRO A CA 1
ATOM 1602 C C . PRO A 1 110 ? -21.986 -8.925 8.217 1.00 19.03 106 PRO A C 1
ATOM 1603 O O . PRO A 1 110 ? -21.451 -9.415 9.185 1.00 16.87 106 PRO A O 1
ATOM 1614 N N . LEU A 1 111 ? -22.454 -7.695 8.128 1.00 15.60 107 LEU A N 1
ATOM 1615 C CA . LEU A 1 111 ? -22.523 -6.795 9.251 1.00 16.24 107 LEU A CA 1
ATOM 1616 C C . LEU A 1 111 ? -23.877 -6.935 9.933 1.00 18.06 107 LEU A C 1
ATOM 1617 O O . LEU A 1 111 ? -24.904 -6.805 9.324 1.00 15.52 107 LEU A O 1
ATOM 1633 N N . LEU A 1 112 ? -23.814 -7.209 11.227 1.00 17.63 108 LEU A N 1
ATOM 1634 C CA . LEU A 1 112 ? -24.969 -7.475 12.058 1.00 13.04 108 LEU A CA 1
ATOM 1635 C C . LEU A 1 112 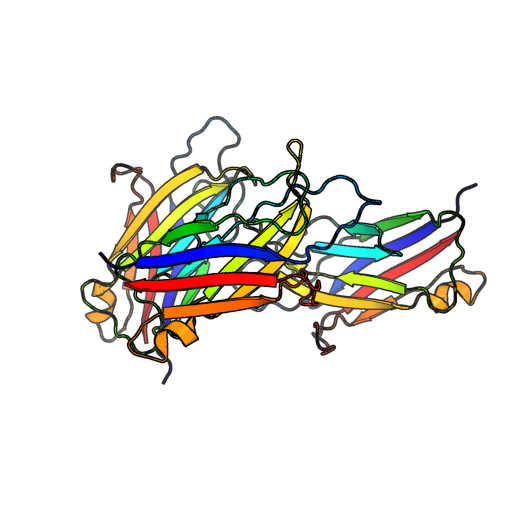? -25.210 -6.330 13.006 1.00 14.99 108 LEU A C 1
ATOM 1636 O O . LEU A 1 112 ? -24.316 -5.615 13.304 1.00 16.10 108 LEU A O 1
ATOM 1652 N N . ASP A 1 113 ? -26.434 -6.187 13.448 1.00 13.20 109 ASP A N 1
ATOM 1653 C CA . ASP A 1 113 ? -26.744 -5.240 14.493 1.00 14.16 109 ASP A CA 1
ATOM 1654 C C . ASP A 1 113 ? -26.458 -5.839 15.853 1.00 16.89 109 ASP A C 1
ATOM 1655 O O . ASP A 1 113 ? -26.014 -6.927 15.944 1.00 15.50 109 ASP A O 1
ATOM 1664 N N . THR A 1 114 ? -26.713 -5.087 16.910 1.00 17.15 110 THR A N 1
ATOM 1665 C CA . THR A 1 114 ? -26.323 -5.514 18.234 1.00 21.35 110 THR A CA 1
ATOM 1666 C C . THR A 1 114 ? -27.098 -6.720 18.737 1.00 21.40 110 THR A C 1
ATOM 1667 O O . THR A 1 114 ? -26.756 -7.287 19.721 1.00 22.10 110 THR A O 1
ATOM 1678 N N . LYS A 1 115 ? -28.185 -7.044 18.082 1.00 21.87 111 LYS A N 1
ATOM 1679 C CA . LYS A 1 115 ? -28.942 -8.223 18.415 1.00 21.01 111 LYS A CA 1
ATOM 1680 C C . LYS A 1 115 ? -28.746 -9.352 17.395 1.00 21.31 111 LYS A C 1
ATOM 1681 O O . LYS A 1 115 ? -29.461 -10.319 17.367 1.00 21.80 111 LYS A O 1
ATOM 1700 N N . LYS A 1 116 ? -27.723 -9.172 16.584 1.00 22.76 112 LYS A N 1
ATOM 1701 C CA . LYS A 1 116 ? -27.272 -10.163 15.636 1.00 20.12 112 LYS A CA 1
ATOM 1702 C C . LYS A 1 116 ? -28.119 -10.238 14.387 1.00 15.67 112 LYS A C 1
ATOM 1703 O O . LYS A 1 116 ? -27.925 -11.105 13.596 1.00 18.45 112 LYS A O 1
ATOM 1722 N N . GLN A 1 117 ? -29.039 -9.319 14.222 1.00 19.34 113 GLN A N 1
ATOM 1723 C CA . GLN A 1 117 ? -29.800 -9.280 13.001 1.00 20.98 113 GLN A CA 1
ATOM 1724 C C . GLN A 1 117 ? -28.945 -8.733 11.864 1.00 14.49 113 GLN A C 1
ATOM 1725 O O . GLN A 1 117 ? -28.367 -7.694 11.937 1.00 16.67 113 GLN A O 1
ATOM 1739 N N . PRO A 1 118 ? -28.881 -9.517 10.791 1.00 14.62 114 PRO A N 1
ATOM 1740 C CA . PRO A 1 118 ? -28.153 -9.053 9.610 1.00 17.98 114 PRO A CA 1
ATOM 1741 C C . PRO A 1 118 ? -28.733 -7.778 9.034 1.00 16.72 114 PRO A C 1
ATOM 1742 O O . PRO A 1 118 ? -29.916 -7.674 8.938 1.00 17.20 114 PRO A O 1
ATOM 1753 N N . THR A 1 119 ? -27.881 -6.828 8.680 1.00 12.75 115 THR A N 1
ATOM 1754 C CA . THR A 1 119 ? -28.323 -5.536 8.253 1.00 13.17 115 THR A CA 1
ATOM 1755 C C . THR A 1 119 ? -28.463 -5.435 6.751 1.00 14.09 115 THR A C 1
ATOM 1756 O O . THR A 1 119 ? -28.945 -4.471 6.255 1.00 22.71 115 THR A O 1
ATOM 1767 N N . GLY A 1 120 ? -27.969 -6.433 6.062 1.00 14.31 116 GLY A N 1
ATOM 1768 C CA . GLY A 1 120 ? -27.882 -6.459 4.622 1.00 15.64 116 GLY A CA 1
ATOM 1769 C C . GLY A 1 120 ? -26.559 -5.961 4.082 1.00 19.58 116 GLY A C 1
ATOM 1770 O O . GLY A 1 120 ? -26.259 -6.127 2.913 1.00 19.94 116 GLY A O 1
ATOM 1774 N N . ALA A 1 121 ? -25.778 -5.330 4.937 1.00 15.06 117 ALA A N 1
ATOM 1775 C CA . ALA A 1 121 ? -24.458 -4.887 4.574 1.00 15.47 117 ALA A CA 1
ATOM 1776 C C . ALA A 1 121 ? -23.409 -5.955 4.786 1.00 18.67 117 ALA A C 1
ATOM 1777 O O . ALA A 1 121 ? -23.619 -6.873 5.505 1.00 16.01 117 ALA A O 1
ATOM 1784 N N . SER A 1 122 ? -22.280 -5.769 4.130 1.00 19.60 118 SER A N 1
ATOM 1785 C CA . SER A 1 122 ? -21.191 -6.692 4.175 1.00 16.69 118 SER A CA 1
ATOM 1786 C C . SER A 1 122 ? -19.866 -5.967 4.290 1.00 15.52 118 SER A C 1
ATOM 1787 O O . SER A 1 122 ? -19.761 -4.814 4.003 1.00 16.71 118 SER A O 1
ATOM 1795 N N . LEU A 1 123 ? -18.869 -6.716 4.735 1.00 13.52 119 LEU A N 1
ATOM 1796 C CA . LEU A 1 123 ? -17.539 -6.230 4.969 1.00 12.67 119 LEU A CA 1
ATOM 1797 C C . LEU A 1 123 ? -16.513 -7.085 4.218 1.00 15.76 119 LEU A C 1
ATOM 1798 O O . LEU A 1 123 ? -16.450 -8.238 4.451 1.00 13.93 119 LEU A O 1
ATOM 1814 N N . VAL A 1 124 ? -15.691 -6.471 3.393 1.00 14.37 120 VAL A N 1
ATOM 1815 C CA . VAL A 1 124 ? -14.670 -7.186 2.637 1.00 10.22 120 VAL A CA 1
ATOM 1816 C C . VAL A 1 124 ? -13.267 -6.903 3.155 1.00 15.04 120 VAL A C 1
ATOM 1817 O O . VAL A 1 124 ? -12.840 -5.767 3.245 1.00 16.15 120 VAL A O 1
ATOM 1830 N N . LEU A 1 125 ? -12.579 -7.964 3.568 1.00 17.04 121 LEU A N 1
ATOM 1831 C CA . LEU A 1 125 ? -11.276 -7.813 4.154 1.00 18.43 121 LEU A CA 1
ATOM 1832 C C . LEU A 1 125 ? -10.362 -9.036 4.034 1.00 17.63 121 LEU A C 1
ATOM 1833 O O . LEU A 1 125 ? -10.822 -10.129 3.922 1.00 16.59 121 LEU A O 1
ATOM 1849 N N . GLN A 1 126 ? -9.072 -8.794 4.088 1.00 11.04 122 GLN A N 1
ATOM 1850 C CA . GLN A 1 126 ? -8.110 -9.866 4.123 1.00 13.33 122 GLN A CA 1
ATOM 1851 C C . GLN A 1 126 ? -7.267 -9.792 5.361 1.00 13.66 122 GLN A C 1
ATOM 1852 O O . GLN A 1 126 ? -6.905 -8.757 5.768 1.00 20.26 122 GLN A O 1
ATOM 1866 N N . VAL A 1 127 ? -7.016 -10.954 5.935 1.00 10.32 123 VAL A N 1
ATOM 1867 C CA . VAL A 1 127 ? -6.227 -11.084 7.121 1.00 10.27 123 VAL A CA 1
ATOM 1868 C C . VAL A 1 127 ? -5.098 -12.060 6.902 1.00 13.31 123 VAL A C 1
ATOM 1869 O O . VAL A 1 127 ? -5.247 -13.042 6.234 1.00 12.79 123 VAL A O 1
ATOM 1882 N N . SER A 1 128 ? -3.964 -11.727 7.477 1.00 12.74 124 SER A N 1
ATOM 1883 C CA . SER A 1 128 ? -2.807 -12.565 7.421 1.00 12.94 124 SER A CA 1
ATOM 1884 C C . SER A 1 128 ? -1.946 -12.333 8.646 1.00 20.64 124 SER A C 1
ATOM 1885 O O . SER A 1 128 ? -2.239 -11.476 9.424 1.00 18.85 124 SER A O 1
ATOM 1893 N N . TYR A 1 129 ? -0.935 -13.158 8.818 1.00 15.91 125 TYR A N 1
ATOM 1894 C CA . TYR A 1 129 ? -0.017 -12.986 9.914 1.00 20.09 125 TYR A CA 1
ATOM 1895 C C . TYR A 1 129 ? 1.405 -13.448 9.623 1.00 21.37 125 TYR A C 1
ATOM 1896 O O . TYR A 1 129 ? 1.640 -14.178 8.698 1.00 17.92 125 TYR A O 1
ATOM 1914 N N . THR A 1 130 ? 2.313 -12.971 10.473 1.00 19.73 126 THR A N 1
ATOM 1915 C CA . THR A 1 130 ? 3.690 -13.367 10.499 1.00 22.80 126 THR A CA 1
ATOM 1916 C C . THR A 1 130 ? 4.117 -13.787 11.912 1.00 29.00 126 THR A C 1
ATOM 1917 O O . THR A 1 130 ? 3.412 -13.449 12.922 1.00 24.56 126 THR A O 1
ATOM 1929 N N . THR B 1 4 ? -39.424 29.966 36.893 1.00 43.41 0 THR B N 1
ATOM 1930 C CA . THR B 1 4 ? -40.800 29.726 37.274 1.00 41.92 0 THR B CA 1
ATOM 1931 C C . THR B 1 4 ? -41.160 28.227 37.376 1.00 30.18 0 THR B C 1
ATOM 1932 O O . THR B 1 4 ? -41.785 27.846 38.284 1.00 33.95 0 THR B O 1
ATOM 1936 N N . HIS B 1 5 ? -40.766 27.414 36.424 1.00 25.24 1 HIS B N 1
ATOM 1937 C CA . HIS B 1 5 ? -40.787 25.980 36.604 1.00 20.28 1 HIS B CA 1
ATOM 1938 C C . HIS B 1 5 ? -39.417 25.381 36.345 1.00 22.37 1 HIS B C 1
ATOM 1939 O O . HIS B 1 5 ? -38.720 25.790 35.455 1.00 22.55 1 HIS B O 1
ATOM 1954 N N . MET B 1 6 ? -39.072 24.380 37.130 1.00 17.11 2 MET B N 1
ATOM 1955 C CA . MET B 1 6 ? -37.782 23.786 36.983 1.00 15.92 2 MET B CA 1
ATOM 1956 C C . MET B 1 6 ? -37.692 22.290 37.253 1.00 13.99 2 MET B C 1
ATOM 1957 O O . MET B 1 6 ? -38.428 21.789 38.006 1.00 18.00 2 MET B O 1
ATOM 1962 N N . LEU B 1 7 ? -36.690 21.671 36.666 1.00 14.64 3 LEU B N 1
ATOM 1963 C CA . LEU B 1 7 ? -36.222 20.359 37.056 1.00 17.14 3 LEU B CA 1
ATOM 1964 C C . LEU B 1 7 ? -35.039 20.541 38.001 1.00 15.17 3 LEU B C 1
ATOM 1965 O O . LEU B 1 7 ? -34.080 21.174 37.690 1.00 14.76 3 LEU B O 1
ATOM 1981 N N . ALA B 1 8 ? -35.158 19.903 39.155 1.00 14.63 4 ALA B N 1
ATOM 1982 C CA . ALA B 1 8 ? -34.131 19.880 40.159 1.00 16.18 4 ALA B CA 1
ATOM 1983 C C . ALA B 1 8 ? -33.630 18.449 40.464 1.00 13.97 4 ALA B C 1
ATOM 1984 O O . ALA B 1 8 ? -34.384 17.570 40.659 1.00 13.28 4 ALA B O 1
ATOM 1991 N N . CYS B 1 9 ? -32.317 18.314 40.455 1.00 16.42 5 CYS B N 1
ATOM 1992 C CA . CYS B 1 9 ? -31.615 17.089 40.752 1.00 14.87 5 CYS B CA 1
ATOM 1993 C C . CYS B 1 9 ? -30.526 17.369 41.766 1.00 18.28 5 CYS B C 1
ATOM 1994 O O . CYS B 1 9 ? -29.572 18.030 41.459 1.00 16.34 5 CYS B O 1
ATOM 2002 N N . LEU B 1 10 ? -30.655 16.785 42.936 1.00 14.92 6 LEU B N 1
ATOM 2003 C CA . LEU B 1 10 ? -29.576 16.778 43.868 1.00 15.99 6 LEU B CA 1
ATOM 2004 C C . LEU B 1 10 ? -28.805 15.486 43.668 1.00 16.15 6 LEU B C 1
ATOM 2005 O O . LEU B 1 10 ? -29.306 14.429 43.906 1.00 12.78 6 LEU B O 1
ATOM 2021 N N . LEU B 1 11 ? -27.562 15.628 43.236 1.00 17.32 7 LEU B N 1
ATOM 2022 C CA . LEU B 1 11 ? -26.712 14.493 43.062 1.00 13.49 7 LEU B CA 1
ATOM 2023 C C . LEU B 1 11 ? -25.961 14.273 44.377 1.00 15.05 7 LEU B C 1
ATOM 2024 O O . LEU B 1 11 ? -25.051 14.984 44.677 1.00 16.44 7 LEU B O 1
ATOM 2040 N N . VAL B 1 12 ? -26.444 13.361 45.191 1.00 12.57 8 VAL B N 1
ATOM 2041 C CA . VAL B 1 12 ? -25.801 13.121 46.456 1.00 17.20 8 VAL B CA 1
ATOM 2042 C C . VAL B 1 12 ? -24.429 12.478 46.361 1.00 18.22 8 VAL B C 1
ATOM 2043 O O . VAL B 1 12 ? -23.481 12.963 46.902 1.00 17.39 8 VAL B O 1
ATOM 2056 N N . ARG B 1 13 ? -24.375 11.359 45.655 1.00 14.35 9 ARG B N 1
ATOM 2057 C CA . ARG B 1 13 ? -23.195 10.537 45.541 1.00 13.05 9 ARG B CA 1
ATOM 2058 C C . ARG B 1 13 ? -23.162 9.598 44.318 1.00 13.74 9 ARG B C 1
ATOM 2059 O O . ARG B 1 13 ? -24.148 9.261 43.764 1.00 13.14 9 ARG B O 1
ATOM 2080 N N . ALA B 1 14 ? -21.966 9.137 44.016 1.00 15.92 10 ALA B N 1
ATOM 2081 C CA . ALA B 1 14 ? -21.758 7.925 43.251 1.00 17.05 10 ALA B CA 1
ATOM 2082 C C . ALA B 1 14 ? -21.085 6.907 44.160 1.00 16.20 10 ALA B C 1
ATOM 2083 O O . ALA B 1 14 ? -20.337 7.284 45.017 1.00 15.27 10 ALA B O 1
ATOM 2090 N N . SER B 1 15 ? -21.378 5.638 43.979 1.00 12.42 11 SER B N 1
ATOM 2091 C CA . SER B 1 15 ? -20.743 4.638 44.777 1.00 24.83 11 SER B CA 1
ATOM 2092 C C . SER B 1 15 ? -20.218 3.488 43.932 1.00 21.40 11 SER B C 1
ATOM 2093 O O . SER B 1 15 ? -20.722 3.202 42.888 1.00 13.47 11 SER B O 1
ATOM 2101 N N . ASN B 1 16 ? -19.192 2.864 44.468 1.00 16.47 12 ASN B N 1
ATOM 2102 C CA . ASN B 1 16 ? -18.597 1.679 43.917 1.00 16.73 12 ASN B CA 1
ATOM 2103 C C . ASN B 1 16 ? -18.015 1.875 42.520 1.00 16.40 12 ASN B C 1
ATOM 2104 O O . ASN B 1 16 ? -18.051 0.993 41.728 1.00 16.46 12 ASN B O 1
ATOM 2115 N N . LEU B 1 17 ? -17.429 3.032 42.279 1.00 15.46 13 LEU B N 1
ATOM 2116 C CA . LEU B 1 17 ? -16.805 3.301 40.999 1.00 15.92 13 LEU B CA 1
ATOM 2117 C C . LEU B 1 17 ? -15.656 2.359 40.724 1.00 18.48 13 LEU B C 1
ATOM 2118 O O . LEU B 1 17 ? -14.954 1.940 41.577 1.00 17.97 13 LEU B O 1
ATOM 2134 N N . PRO B 1 18 ? -15.548 1.923 39.487 1.00 21.38 14 PRO B N 1
ATOM 2135 C CA . PRO B 1 18 ? -14.514 0.973 39.107 1.00 32.11 14 PRO B CA 1
ATOM 2136 C C . PRO B 1 18 ? -13.174 1.616 39.027 1.00 42.22 14 PRO B C 1
ATOM 2137 O O . PRO B 1 18 ? -13.114 2.716 38.573 1.00 45.02 14 PRO B O 1
ATOM 2148 N N . SER B 1 19 ? -12.124 0.973 39.482 1.00 50.72 15 SER B N 1
ATOM 2149 C CA . SER B 1 19 ? -10.828 1.566 39.239 1.00 55.76 15 SER B CA 1
ATOM 2150 C C . SER B 1 19 ? -9.926 0.682 38.371 1.00 54.90 15 SER B C 1
ATOM 2151 O O . SER B 1 19 ? -9.658 -0.438 38.709 1.00 53.61 15 SER B O 1
ATOM 2154 N N . ALA B 1 20 ? -9.596 1.169 37.182 1.00 56.53 16 ALA B N 1
ATOM 2155 C CA . ALA B 1 20 ? -8.728 0.467 36.237 1.00 63.10 16 ALA B CA 1
ATOM 2156 C C . ALA B 1 20 ? -7.228 0.286 36.540 1.00 73.44 16 ALA B C 1
ATOM 2157 O O . ALA B 1 20 ? -6.695 -0.782 36.309 1.00 74.58 16 ALA B O 1
ATOM 2159 N N . LYS B 1 21 ? -6.535 1.329 36.975 1.00 81.36 17 LYS B N 1
ATOM 2160 C CA . LYS B 1 21 ? -5.117 1.173 37.270 1.00 91.91 17 LYS B CA 1
ATOM 2161 C C . LYS B 1 21 ? -4.911 0.483 38.594 1.00 93.98 17 LYS B C 1
ATOM 2162 O O . LYS B 1 21 ? -5.818 0.413 39.427 1.00 94.61 17 LYS B O 1
ATOM 2168 N N . LYS B 1 22 ? -3.666 0.094 38.832 1.00 93.01 18 LYS B N 1
ATOM 2169 C CA . LYS B 1 22 ? -3.337 -0.635 40.021 1.00 89.90 18 LYS B CA 1
ATOM 2170 C C . LYS B 1 22 ? -3.337 0.511 41.018 1.00 89.84 18 LYS B C 1
ATOM 2171 O O . LYS B 1 22 ? -2.326 0.873 41.603 1.00 90.17 18 LYS B O 1
ATOM 2177 N N . ASP B 1 23 ? -4.525 1.071 41.181 1.00 88.30 19 ASP B N 1
ATOM 2178 C CA . ASP B 1 23 ? -4.737 2.160 42.113 1.00 86.67 19 ASP B CA 1
ATOM 2179 C C . ASP B 1 23 ? -3.942 3.433 41.850 1.00 80.15 19 ASP B C 1
ATOM 2180 O O . ASP B 1 23 ? -3.366 4.003 42.759 1.00 82.98 19 ASP B O 1
ATOM 2185 N N . ARG B 1 24 ? -3.969 3.909 40.608 1.00 68.85 20 ARG B N 1
ATOM 2186 C CA . ARG B 1 24 ? -3.715 5.304 40.344 1.00 59.02 20 ARG B CA 1
ATOM 2187 C C . ARG B 1 24 ? -4.911 5.917 41.060 1.00 55.86 20 ARG B C 1
ATOM 2188 O O . ARG B 1 24 ? -5.987 5.335 41.093 1.00 50.51 20 ARG B O 1
ATOM 2196 N N . ARG B 1 25 ? -4.713 7.071 41.653 1.00 55.50 21 ARG B N 1
ATOM 2197 C CA . ARG B 1 25 ? -5.757 7.687 42.420 1.00 52.18 21 ARG B CA 1
ATOM 2198 C C . ARG B 1 25 ? -6.901 8.062 41.473 1.00 47.39 21 ARG B C 1
ATOM 2199 O O . ARG B 1 25 ? -6.680 8.287 40.305 1.00 49.48 21 ARG B O 1
ATOM 2207 N N . SER B 1 26 ? -8.114 8.075 41.980 1.00 38.45 22 SER B N 1
ATOM 2208 C CA . SER B 1 26 ? -9.248 8.364 41.131 1.00 39.66 22 SER B CA 1
ATOM 2209 C C . SER B 1 26 ? -9.859 9.636 41.549 1.00 34.71 22 SER B C 1
ATOM 2210 O O . SER B 1 26 ? -10.032 9.837 42.703 1.00 32.91 22 SER B O 1
ATOM 2213 N N . ASP B 1 27 ? -10.201 10.468 40.573 1.00 32.78 23 ASP B N 1
ATOM 2214 C CA . ASP B 1 27 ? -10.653 11.829 40.789 1.00 22.24 23 ASP B CA 1
ATOM 2215 C C . ASP B 1 27 ? -11.985 12.020 40.053 1.00 20.75 23 ASP B C 1
ATOM 2216 O O . ASP B 1 27 ? -12.036 12.549 38.991 1.00 27.13 23 ASP B O 1
ATOM 2225 N N . PRO B 1 28 ? -13.076 11.532 40.628 1.00 21.59 24 PRO B N 1
ATOM 2226 C CA . PRO B 1 28 ? -14.352 11.541 39.907 1.00 19.91 24 PRO B CA 1
ATOM 2227 C C . PRO B 1 28 ? -14.980 12.898 39.713 1.00 25.06 24 PRO B C 1
ATOM 2228 O O . PRO B 1 28 ? -15.005 13.721 40.586 1.00 23.28 24 PRO B O 1
ATOM 2239 N N . VAL B 1 29 ? -15.510 13.076 38.518 1.00 21.29 25 VAL B N 1
ATOM 2240 C CA . VAL B 1 29 ? -16.257 14.238 38.171 1.00 24.73 25 VAL B CA 1
ATOM 2241 C C . VAL B 1 29 ? -17.458 13.775 37.356 1.00 20.63 25 VAL B C 1
ATOM 2242 O O . VAL B 1 29 ? -17.331 12.913 36.567 1.00 22.84 25 VAL B O 1
ATOM 2255 N N . ALA B 1 30 ? -18.606 14.383 37.579 1.00 17.31 26 ALA B N 1
ATOM 2256 C CA . ALA B 1 30 ? -19.825 14.006 36.891 1.00 18.11 26 ALA B CA 1
ATOM 2257 C C . ALA B 1 30 ? -20.370 15.141 36.063 1.00 20.53 26 ALA B C 1
ATOM 2258 O O . ALA B 1 30 ? -20.411 16.255 36.477 1.00 21.08 26 ALA B O 1
ATOM 2265 N N . SER B 1 31 ? -20.826 14.796 34.884 1.00 18.89 27 SER B N 1
ATOM 2266 C CA A SER B 1 31 ? -21.767 15.711 34.117 0.46 18.60 27 SER B CA 1
ATOM 2267 C CA B SER B 1 31 ? -21.773 15.717 34.140 0.54 17.59 27 SER B CA 1
ATOM 2268 C C . SER B 1 31 ? -23.347 15.162 33.954 1.00 18.00 27 SER B C 1
ATOM 2269 O O . SER B 1 31 ? -23.618 14.028 33.946 1.00 20.18 27 SER B O 1
ATOM 2274 N N . LEU B 1 32 ? -24.204 16.135 34.155 1.00 17.71 28 LEU B N 1
ATOM 2275 C CA . LEU B 1 32 ? -25.618 15.939 34.058 1.00 17.53 28 LEU B CA 1
ATOM 2276 C C . LEU B 1 32 ? -26.142 16.758 32.889 1.00 15.61 28 LEU B C 1
ATOM 2277 O O . LEU B 1 32 ? -25.932 17.901 32.832 1.00 18.28 28 LEU B O 1
ATOM 2293 N N . THR B 1 33 ? -26.830 16.102 31.985 1.00 18.17 29 THR B N 1
ATOM 2294 C CA . THR B 1 33 ? -27.405 16.730 30.823 1.00 19.84 29 THR B CA 1
ATOM 2295 C C . THR B 1 33 ? -28.915 16.544 30.659 1.00 17.27 29 THR B C 1
ATOM 2296 O O . THR B 1 33 ? -29.411 15.464 30.692 1.00 17.79 29 THR B O 1
ATOM 2307 N N . PHE B 1 34 ? -29.592 17.664 30.483 1.00 15.94 30 PHE B N 1
ATOM 2308 C CA . PHE B 1 34 ? -31.011 17.706 30.262 1.00 16.96 30 PHE B CA 1
ATOM 2309 C C . PHE B 1 34 ? -31.352 18.647 29.117 1.00 20.57 30 PHE B C 1
ATOM 2310 O O . PHE B 1 34 ? -31.070 19.804 29.180 1.00 19.01 30 PHE B O 1
ATOM 2327 N N . ARG B 1 35 ? -31.946 18.086 28.085 1.00 16.56 31 ARG B N 1
ATOM 2328 C CA . ARG B 1 35 ? -32.369 18.847 26.944 1.00 17.15 31 ARG B CA 1
ATOM 2329 C C . ARG B 1 35 ? -31.196 19.639 26.357 1.00 21.90 31 ARG B C 1
ATOM 2330 O O . ARG B 1 35 ? -31.353 20.731 25.912 1.00 23.11 31 ARG B O 1
ATOM 2351 N N . GLY B 1 36 ? -30.030 19.031 26.391 1.00 23.64 32 GLY B N 1
ATOM 2352 C CA . GLY B 1 36 ? -28.839 19.557 25.772 1.00 28.48 32 GLY B CA 1
ATOM 2353 C C . GLY B 1 36 ? -28.030 20.525 26.596 1.00 25.98 32 GLY B C 1
ATOM 2354 O O . GLY B 1 36 ? -27.013 20.976 26.158 1.00 27.22 32 GLY B O 1
ATOM 2358 N N . VAL B 1 37 ? -28.442 20.768 27.821 1.00 23.60 33 VAL B N 1
ATOM 2359 C CA . VAL B 1 37 ? -27.680 21.613 28.688 1.00 25.31 33 VAL B CA 1
ATOM 2360 C C . VAL B 1 37 ? -26.949 20.760 29.714 1.00 19.34 33 VAL B C 1
ATOM 2361 O O . VAL B 1 37 ? -27.576 20.141 30.526 1.00 16.20 33 VAL B O 1
ATOM 2374 N N . LYS B 1 38 ? -25.626 20.787 29.647 1.00 19.04 34 LYS B N 1
ATOM 2375 C CA . LYS B 1 38 ? -24.731 20.013 30.466 1.00 18.62 34 LYS B CA 1
ATOM 2376 C C . LYS B 1 38 ? -24.184 20.820 31.625 1.00 17.82 34 LYS B C 1
ATOM 2377 O O . LYS B 1 38 ? -23.773 21.926 31.468 1.00 18.81 34 LYS B O 1
ATOM 2396 N N . LYS B 1 39 ? -24.191 20.219 32.791 1.00 20.44 35 LYS B N 1
ATOM 2397 C CA . LYS B 1 39 ? -23.666 20.821 33.991 1.00 23.57 35 LYS B CA 1
ATOM 2398 C C . LYS B 1 39 ? -22.749 19.815 34.675 1.00 24.38 35 LYS B C 1
ATOM 2399 O O . LYS B 1 39 ? -22.917 18.632 34.502 1.00 21.02 35 LYS B O 1
ATOM 2418 N N . ARG B 1 40 ? -21.763 20.305 35.409 1.00 21.74 36 ARG B N 1
ATOM 2419 C CA . ARG B 1 40 ? -20.773 19.440 35.993 1.00 19.04 36 ARG B CA 1
ATOM 2420 C C . ARG B 1 40 ? -20.613 19.706 37.440 1.00 22.08 36 ARG B C 1
ATOM 2421 O O . ARG B 1 40 ? -20.821 20.769 37.867 1.00 20.72 36 ARG B O 1
ATOM 2429 N N . THR B 1 41 ? -20.221 18.672 38.157 1.00 21.99 37 THR B N 1
ATOM 2430 C CA . THR B 1 41 ? -19.846 18.752 39.545 1.00 23.77 37 THR B CA 1
ATOM 2431 C C . THR B 1 41 ? -18.419 19.240 39.696 1.00 23.81 37 THR B C 1
ATOM 2432 O O . THR B 1 41 ? -17.711 19.295 38.752 1.00 24.34 37 THR B O 1
ATOM 2443 N N . LYS B 1 42 ? -18.034 19.478 40.934 1.00 20.26 38 LYS B N 1
ATOM 2444 C CA . LYS B 1 42 ? -16.651 19.641 41.313 1.00 20.65 38 LYS B CA 1
ATOM 2445 C C . LYS B 1 42 ? -15.939 18.325 41.142 1.00 23.55 38 LYS B C 1
ATOM 2446 O O . LYS B 1 42 ? -16.558 17.287 41.043 1.00 18.62 38 LYS B O 1
ATOM 2452 N N . VAL B 1 43 ? -14.623 18.399 41.039 1.00 24.27 39 VAL B N 1
ATOM 2453 C CA . VAL B 1 43 ? -13.802 17.249 41.107 1.00 25.34 39 VAL B CA 1
ATOM 2454 C C . VAL B 1 43 ? -13.665 16.823 42.572 1.00 25.00 39 VAL B C 1
ATOM 2455 O O . VAL B 1 43 ? -13.327 17.586 43.448 1.00 23.86 39 VAL B O 1
ATOM 2468 N N . ILE B 1 44 ? -13.941 15.558 42.805 1.00 21.10 40 ILE B N 1
ATOM 2469 C CA A ILE B 1 44 ? -13.393 14.937 44.102 0.23 24.72 40 ILE B CA 1
ATOM 2470 C CA B ILE B 1 44 ? -13.384 14.955 44.105 0.77 23.87 40 ILE B CA 1
ATOM 2471 C C . ILE B 1 44 ? -12.053 14.143 44.141 1.00 26.50 40 ILE B C 1
ATOM 2472 O O . ILE B 1 44 ? -12.138 13.416 43.182 1.00 32.00 40 ILE B O 1
ATOM 2481 N N . LYS B 1 45 ? -10.899 14.486 44.663 1.00 25.51 41 LYS B N 1
ATOM 2482 C CA . LYS B 1 45 ? -9.721 13.703 44.439 1.00 27.17 41 LYS B CA 1
ATOM 2483 C C . LYS B 1 45 ? -9.741 12.409 45.253 1.00 25.18 41 LYS B C 1
ATOM 2484 O O . LYS B 1 45 ? -10.207 12.392 46.337 1.00 25.25 41 LYS B O 1
ATOM 2490 N N . ASN B 1 46 ? -9.134 11.384 44.706 1.00 24.64 42 ASN B N 1
ATOM 2491 C CA . ASN B 1 46 ? -8.826 10.169 45.419 1.00 31.01 42 ASN B CA 1
ATOM 2492 C C . ASN B 1 46 ? -10.019 9.529 46.064 1.00 27.00 42 ASN B C 1
ATOM 2493 O O . ASN B 1 46 ? -10.068 9.373 47.237 1.00 29.45 42 ASN B O 1
ATOM 2504 N N . SER B 1 47 ? -11.004 9.193 45.249 1.00 23.86 43 SER B N 1
ATOM 2505 C CA . SER B 1 47 ? -12.188 8.528 45.726 1.00 22.52 43 SER B CA 1
ATOM 2506 C C . SER B 1 47 ? -12.795 7.616 44.676 1.00 18.71 43 SER B C 1
ATOM 2507 O O . SER B 1 47 ? -12.703 7.841 43.519 1.00 22.80 43 SER B O 1
ATOM 2515 N N . VAL B 1 48 ? -13.413 6.556 45.130 1.00 18.15 44 VAL B N 1
ATOM 2516 C CA . VAL B 1 48 ? -14.350 5.829 44.304 1.00 17.21 44 VAL B CA 1
ATOM 2517 C C . VAL B 1 48 ? -15.789 5.876 44.853 1.00 19.61 44 VAL B C 1
ATOM 2518 O O . VAL B 1 48 ? -16.665 5.275 44.304 1.00 18.80 44 VAL B O 1
ATOM 2531 N N . ASN B 1 49 ? -15.964 6.646 45.914 1.00 19.93 45 ASN B N 1
ATOM 2532 C CA . ASN B 1 49 ? -17.232 6.874 46.572 1.00 17.01 45 ASN B CA 1
ATOM 2533 C C . ASN B 1 49 ? -17.404 8.335 46.860 1.00 16.55 45 ASN B C 1
ATOM 2534 O O . ASN B 1 49 ? -17.509 8.781 47.962 1.00 19.72 45 ASN B O 1
ATOM 2545 N N . PRO B 1 50 ? -17.467 9.101 45.781 1.00 15.71 46 PRO B N 1
ATOM 2546 C CA . PRO B 1 50 ? -17.601 10.551 45.859 1.00 18.13 46 PRO B CA 1
ATOM 2547 C C . PRO B 1 50 ? -18.947 11.008 46.357 1.00 19.86 46 PRO B C 1
ATOM 2548 O O . PRO B 1 50 ? -19.960 10.618 45.821 1.00 18.30 46 PRO B O 1
ATOM 2559 N N . VAL B 1 51 ? -18.929 11.851 47.377 1.00 20.20 47 VAL B N 1
ATOM 2560 C CA . VAL B 1 51 ? -20.130 12.453 47.877 1.00 22.59 47 VAL B CA 1
ATOM 2561 C C . VAL B 1 51 ? -20.145 13.924 47.481 1.00 15.55 47 VAL B C 1
ATOM 2562 O O . VAL B 1 51 ? -19.637 14.759 48.164 1.00 20.61 47 VAL B O 1
ATOM 2575 N N . TRP B 1 52 ? -20.689 14.206 46.323 1.00 21.11 48 TRP B N 1
ATOM 2576 C CA . TRP B 1 52 ? -20.800 15.577 45.844 1.00 18.97 48 TRP B CA 1
ATOM 2577 C C . TRP B 1 52 ? -21.802 16.458 46.628 1.00 23.01 48 TRP B C 1
ATOM 2578 O O . TRP B 1 52 ? -21.522 17.582 46.956 1.00 24.66 48 TRP B O 1
ATOM 2599 N N . ASN B 1 53 ? -22.988 15.935 46.846 1.00 23.36 49 ASN B N 1
ATOM 2600 C CA . ASN B 1 53 ? -24.076 16.660 47.462 1.00 28.46 49 ASN B CA 1
ATOM 2601 C C . ASN B 1 53 ? -24.294 17.995 46.775 1.00 23.58 49 ASN B C 1
ATOM 2602 O O . ASN B 1 53 ? -24.416 19.023 47.405 1.00 22.85 49 ASN B O 1
ATOM 2613 N N . GLU B 1 54 ? -24.309 17.942 45.461 1.00 19.52 50 GLU B N 1
ATOM 2614 C CA . GLU B 1 54 ? -24.501 19.119 44.657 1.00 20.03 50 GLU B CA 1
ATOM 2615 C C . GLU B 1 54 ? -25.865 19.122 43.975 1.00 19.89 50 GLU B C 1
ATOM 2616 O O . GLU B 1 54 ? -26.254 18.150 43.410 1.00 20.81 50 GLU B O 1
ATOM 2628 N N . GLY B 1 55 ? -26.559 20.248 44.057 1.00 21.64 51 GLY B N 1
ATOM 2629 C CA . GLY B 1 55 ? -27.847 20.456 43.455 1.00 17.69 51 GLY B CA 1
ATOM 2630 C C . GLY B 1 55 ? -27.791 21.166 42.101 1.00 19.49 51 GLY B C 1
ATOM 2631 O O . GLY B 1 55 ? -27.051 22.102 41.909 1.00 24.94 51 GLY B O 1
ATOM 2635 N N . PHE B 1 56 ? -28.605 20.699 41.182 1.00 19.02 52 PHE B N 1
ATOM 2636 C CA . PHE B 1 56 ? -28.683 21.216 39.843 1.00 20.85 52 PHE B CA 1
ATOM 2637 C C . PHE B 1 56 ? -30.106 21.591 39.514 1.00 22.20 52 PHE B C 1
ATOM 2638 O O . PHE B 1 56 ? -31.017 21.041 40.056 1.00 20.57 52 PHE B O 1
ATOM 2655 N N . GLU B 1 57 ? -30.252 22.588 38.665 1.00 25.77 53 GLU B N 1
ATOM 2656 C CA . GLU B 1 57 ? -31.542 23.087 38.251 1.00 25.57 53 GLU B CA 1
ATOM 2657 C C . GLU B 1 57 ? -31.545 23.429 36.762 1.00 24.50 53 GLU B C 1
ATOM 2658 O O . GLU B 1 57 ? -30.684 24.121 36.302 1.00 26.49 53 GLU B O 1
ATOM 2670 N N . TRP B 1 58 ? -32.548 22.946 36.062 1.00 16.42 54 TRP B N 1
ATOM 2671 C CA . TRP B 1 58 ? -32.793 23.322 34.690 1.00 18.65 54 TRP B CA 1
ATOM 2672 C C . TRP B 1 58 ? -34.122 24.068 34.605 1.00 18.72 54 TRP B C 1
ATOM 2673 O O . TRP B 1 58 ? -35.160 23.572 34.939 1.00 17.41 54 TRP B O 1
ATOM 2694 N N . ASP B 1 59 ? -34.053 25.274 34.077 1.00 19.73 55 ASP B N 1
ATOM 2695 C CA . ASP B 1 59 ? -35.251 26.020 33.788 1.00 22.59 55 ASP B CA 1
ATOM 2696 C C . ASP B 1 59 ? -35.922 25.361 32.630 1.00 22.54 55 ASP B C 1
ATOM 2697 O O . ASP B 1 59 ? -35.346 25.178 31.602 1.00 25.00 55 ASP B O 1
ATOM 2706 N N . LEU B 1 60 ? -37.175 25.019 32.808 1.00 17.52 56 LEU B N 1
ATOM 2707 C CA A LEU B 1 60 ? -37.930 24.256 31.641 0.81 16.12 56 LEU B CA 1
ATOM 2708 C CA B LEU B 1 60 ? -37.938 24.256 31.639 0.19 16.12 56 LEU B CA 1
ATOM 2709 C C . LEU B 1 60 ? -38.413 25.102 30.391 1.00 19.11 56 LEU B C 1
ATOM 2710 O O . LEU B 1 60 ? -38.860 24.659 29.384 1.00 23.30 56 LEU B O 1
ATOM 2719 N N . LYS B 1 61 ? -38.410 26.378 30.713 1.00 18.58 57 LYS B N 1
ATOM 2720 C CA . LYS B 1 61 ? -38.664 27.420 29.736 1.00 28.12 57 LYS B CA 1
ATOM 2721 C C . LYS B 1 61 ? -39.934 27.146 28.977 1.00 25.02 57 LYS B C 1
ATOM 2722 O O . LYS B 1 61 ? -39.963 27.147 27.763 1.00 28.18 57 LYS B O 1
ATOM 2728 N N . GLY B 1 62 ? -40.967 26.895 29.737 1.00 23.18 58 GLY B N 1
ATOM 2729 C CA . GLY B 1 62 ? -42.288 26.766 29.221 1.00 25.50 58 GLY B CA 1
ATOM 2730 C C . GLY B 1 62 ? -42.556 25.412 28.610 1.00 25.19 58 GLY B C 1
ATOM 2731 O O . GLY B 1 62 ? -43.602 25.225 28.065 1.00 22.78 58 GLY B O 1
ATOM 2735 N N . ILE B 1 63 ? -41.604 24.494 28.699 1.00 18.20 59 ILE B N 1
ATOM 2736 C CA . ILE B 1 63 ? -41.787 23.156 28.200 1.00 17.47 59 ILE B CA 1
ATOM 2737 C C . ILE B 1 63 ? -41.783 22.121 29.332 1.00 16.40 59 ILE B C 1
ATOM 2738 O O . ILE B 1 63 ? -40.801 21.681 29.791 1.00 15.41 59 ILE B O 1
ATOM 2754 N N . PRO B 1 64 ? -42.965 21.661 29.680 1.00 17.46 60 PRO B N 1
ATOM 2755 C CA . PRO B 1 64 ? -43.111 20.712 30.780 1.00 17.82 60 PRO B CA 1
ATOM 2756 C C . PRO B 1 64 ? -42.456 19.373 30.525 1.00 20.05 60 PRO B C 1
ATOM 2757 O O . PRO B 1 64 ? -42.203 18.973 29.434 1.00 19.54 60 PRO B O 1
ATOM 2768 N N . LEU B 1 65 ? -42.157 18.685 31.610 1.00 15.42 61 LEU B N 1
ATOM 2769 C CA . LEU B 1 65 ? -41.682 17.342 31.521 1.00 13.21 61 LEU B CA 1
ATOM 2770 C C . LEU B 1 65 ? -42.779 16.466 30.936 1.00 20.74 61 LEU B C 1
ATOM 2771 O O . LEU B 1 65 ? -43.914 16.790 31.005 1.00 15.74 61 LEU B O 1
ATOM 2787 N N . ASP B 1 66 ? -42.381 15.379 30.320 1.00 13.72 62 ASP B N 1
ATOM 2788 C CA . ASP B 1 66 ? -43.323 14.429 29.744 1.00 14.52 62 ASP B CA 1
ATOM 2789 C C . ASP B 1 66 ? -42.808 13.017 29.907 1.00 14.29 62 ASP B C 1
ATOM 2790 O O . ASP B 1 66 ? -41.777 12.856 30.451 1.00 14.97 62 ASP B O 1
ATOM 2799 N N . GLN B 1 67 ? -43.536 12.006 29.423 1.00 15.22 63 GLN B N 1
ATOM 2800 C CA . GLN B 1 67 ? -43.216 10.612 29.686 1.00 16.63 63 GLN B CA 1
ATOM 2801 C C . GLN B 1 67 ? -41.864 10.172 29.126 1.00 16.99 63 GLN B C 1
ATOM 2802 O O . GLN B 1 67 ? -41.367 9.132 29.466 1.00 18.80 63 GLN B O 1
ATOM 2816 N N . GLY B 1 68 ? -41.332 10.949 28.209 1.00 16.53 64 GLY B N 1
ATOM 2817 C CA . GLY B 1 68 ? -40.078 10.614 27.586 1.00 18.40 64 GLY B CA 1
ATOM 2818 C C . GLY B 1 68 ? -38.893 11.369 28.139 1.00 17.06 64 GLY B C 1
ATOM 2819 O O . GLY B 1 68 ? -37.829 11.174 27.691 1.00 18.81 64 GLY B O 1
ATOM 2823 N N . SER B 1 69 ? -39.121 12.240 29.108 1.00 13.76 65 SER B N 1
ATOM 2824 C CA . SER B 1 69 ? -38.043 13.020 29.660 1.00 17.24 65 SER B CA 1
ATOM 2825 C C . SER B 1 69 ? -37.025 12.147 30.373 1.00 17.79 65 SER B C 1
ATOM 2826 O O . SER B 1 69 ? -37.369 11.158 30.933 1.00 16.47 65 SER B O 1
ATOM 2834 N N . GLU B 1 70 ? -35.764 12.547 30.298 1.00 15.96 66 GLU B N 1
ATOM 2835 C CA . GLU B 1 70 ? -34.678 11.783 30.854 1.00 16.49 66 GLU B CA 1
ATOM 2836 C C . GLU B 1 70 ? -33.505 12.681 31.207 1.00 16.76 66 GLU B C 1
ATOM 2837 O O . GLU B 1 70 ? -33.350 13.705 30.624 1.00 19.54 66 GLU B O 1
ATOM 2849 N N . LEU B 1 71 ? -32.688 12.233 32.127 1.00 12.09 67 LEU B N 1
ATOM 2850 C CA . LEU B 1 71 ? -31.502 12.928 32.575 1.00 13.81 67 LEU B CA 1
ATOM 2851 C C . LEU B 1 71 ? -30.363 11.992 32.258 1.00 16.20 67 LEU B C 1
ATOM 2852 O O . LEU B 1 71 ? -30.464 10.830 32.497 1.00 17.42 67 LEU B O 1
ATOM 2868 N N . HIS B 1 72 ? -29.308 12.513 31.674 1.00 15.82 68 HIS B N 1
ATOM 2869 C CA . HIS B 1 72 ? -28.162 11.730 31.326 1.00 13.79 68 HIS B CA 1
ATOM 2870 C C . HIS B 1 72 ? -27.023 12.127 32.224 1.00 13.29 68 HIS B C 1
ATOM 2871 O O . HIS B 1 72 ? -26.629 13.239 32.204 1.00 17.27 68 HIS B O 1
ATOM 2886 N N . VAL B 1 73 ? -26.501 11.187 32.986 1.00 12.97 69 VAL B N 1
ATOM 2887 C CA . VAL B 1 73 ? -25.398 11.444 33.878 1.00 18.14 69 VAL B CA 1
ATOM 2888 C C . VAL B 1 73 ? -24.200 10.580 33.523 1.00 17.29 69 VAL B C 1
ATOM 2889 O O . VAL B 1 73 ? -24.321 9.411 33.303 1.00 15.90 69 VAL B O 1
ATOM 2902 N N . VAL B 1 74 ? -23.047 11.215 33.462 1.00 17.48 70 VAL B N 1
ATOM 2903 C CA . VAL B 1 74 ? -21.800 10.560 33.164 1.00 16.41 70 VAL B CA 1
ATOM 2904 C C . VAL B 1 74 ? -20.774 10.828 34.255 1.00 16.88 70 VAL B C 1
ATOM 2905 O O . VAL B 1 74 ? -20.623 11.919 34.655 1.00 15.89 70 VAL B O 1
ATOM 2918 N N . VAL B 1 75 ? -20.092 9.798 34.701 1.00 16.56 71 VAL B N 1
ATOM 2919 C CA . VAL B 1 75 ? -19.025 9.968 35.660 1.00 14.57 71 VAL B CA 1
ATOM 2920 C C . VAL B 1 75 ? -17.712 9.577 35.014 1.00 15.48 71 VAL B C 1
ATOM 2921 O O . VAL B 1 75 ? -17.647 8.582 34.378 1.00 16.27 71 VAL B O 1
ATOM 2934 N N . LYS B 1 76 ? -16.695 10.397 35.215 1.00 18.14 72 LYS B N 1
ATOM 2935 C CA . LYS B 1 76 ? -15.376 10.171 34.665 1.00 22.24 72 LYS B CA 1
ATOM 2936 C C . LYS B 1 76 ? -14.310 10.445 35.712 1.00 21.95 72 LYS B C 1
ATOM 2937 O O . LYS B 1 76 ? -14.574 11.014 36.716 1.00 22.72 72 LYS B O 1
ATOM 2956 N N . ASP B 1 77 ? -13.111 10.024 35.385 1.00 22.46 73 ASP B N 1
ATOM 2957 C CA . ASP B 1 77 ? -11.952 10.212 36.215 1.00 23.55 73 ASP B CA 1
ATOM 2958 C C . ASP B 1 77 ? -11.215 11.433 35.696 1.00 25.93 73 ASP B C 1
ATOM 2959 O O . ASP B 1 77 ? -10.705 11.423 34.626 1.00 28.22 73 ASP B O 1
ATOM 2968 N N . HIS B 1 78 ? -11.199 12.486 36.485 1.00 25.97 74 HIS B N 1
ATOM 2969 C CA . HIS B 1 78 ? -10.620 13.724 36.041 1.00 24.89 74 HIS B CA 1
ATOM 2970 C C . HIS B 1 78 ? -9.139 13.564 35.837 1.00 26.13 74 HIS B C 1
ATOM 2971 O O . HIS B 1 78 ? -8.468 13.020 36.652 1.00 28.65 74 HIS B O 1
ATOM 2986 N N . GLU B 1 79 ? -8.685 14.042 34.699 1.00 25.33 75 GLU B N 1
ATOM 2987 C CA . GLU B 1 79 ? -7.292 14.233 34.419 1.00 31.72 75 GLU B CA 1
ATOM 2988 C C . GLU B 1 79 ? -7.097 15.723 34.147 1.00 31.70 75 GLU B C 1
ATOM 2989 O O . GLU B 1 79 ? -7.598 16.208 33.166 1.00 34.83 75 GLU B O 1
ATOM 3001 N N . THR B 1 80 ? -6.308 16.396 34.966 1.00 31.74 76 THR B N 1
ATOM 3002 C CA . THR B 1 80 ? -6.001 17.814 34.768 1.00 34.71 76 THR B CA 1
ATOM 3003 C C . THR B 1 80 ? -5.413 17.981 33.384 1.00 40.53 76 THR B C 1
ATOM 3004 O O . THR B 1 80 ? -5.593 19.000 32.742 1.00 38.96 76 THR B O 1
ATOM 3015 N N . MET B 1 81 ? -4.702 16.972 32.937 1.00 39.10 77 MET B N 1
ATOM 3016 C CA . MET B 1 81 ? -4.102 17.039 31.629 1.00 40.02 77 MET B CA 1
ATOM 3017 C C . MET B 1 81 ? -4.709 16.025 30.699 1.00 44.38 77 MET B C 1
ATOM 3018 O O . MET B 1 81 ? -4.648 14.838 30.930 1.00 43.62 77 MET B O 1
ATOM 3023 N N . GLY B 1 82 ? -5.297 16.520 29.626 1.00 43.70 78 GLY B N 1
ATOM 3024 C CA . GLY B 1 82 ? -5.972 15.673 28.702 1.00 39.97 78 GLY B CA 1
ATOM 3025 C C . GLY B 1 82 ? -7.394 15.294 29.090 1.00 40.89 78 GLY B C 1
ATOM 3026 O O . GLY B 1 82 ? -8.036 15.910 29.918 1.00 37.68 78 GLY B O 1
ATOM 3030 N N . ARG B 1 83 ? -7.867 14.261 28.426 1.00 45.34 79 ARG B N 1
ATOM 3031 C CA . ARG B 1 83 ? -9.251 13.886 28.508 1.00 47.06 79 ARG B CA 1
ATOM 3032 C C . ARG B 1 83 ? -9.500 13.000 29.689 1.00 39.62 79 ARG B C 1
ATOM 3033 O O . ARG B 1 83 ? -8.730 12.120 29.998 1.00 35.52 79 ARG B O 1
ATOM 3054 N N . ASN B 1 84 ? -10.637 13.249 30.299 1.00 38.75 80 ASN B N 1
ATOM 3055 C CA . ASN B 1 84 ? -11.087 12.482 31.417 1.00 32.42 80 ASN B CA 1
ATOM 3056 C C . ASN B 1 84 ? -11.468 11.120 30.921 1.00 29.02 80 ASN B C 1
ATOM 3057 O O . ASN B 1 84 ? -11.820 10.950 29.790 1.00 32.64 80 ASN B O 1
ATOM 3068 N N . ARG B 1 85 ? -11.367 10.156 31.804 1.00 23.27 81 ARG B N 1
ATOM 3069 C CA . ARG B 1 85 ? -11.542 8.795 31.464 1.00 23.28 81 ARG B CA 1
ATOM 3070 C C . ARG B 1 85 ? -12.903 8.320 31.959 1.00 22.65 81 ARG B C 1
ATOM 3071 O O . ARG B 1 85 ? -13.267 8.517 33.105 1.00 24.78 81 ARG B O 1
ATOM 3079 N N . PHE B 1 86 ? -13.636 7.760 31.029 1.00 23.98 82 PHE B N 1
ATOM 3080 C CA . PHE B 1 86 ? -15.016 7.344 31.239 1.00 25.28 82 PHE B CA 1
ATOM 3081 C C . PHE B 1 86 ? -15.050 6.289 32.304 1.00 22.31 82 PHE B C 1
ATOM 3082 O O . PHE B 1 86 ? -14.267 5.391 32.286 1.00 22.57 82 PHE B O 1
ATOM 3099 N N . LEU B 1 87 ? -15.993 6.410 33.233 1.00 20.79 83 LEU B N 1
ATOM 3100 C CA . LEU B 1 87 ? -16.213 5.365 34.192 1.00 19.99 83 LEU B CA 1
ATOM 3101 C C . LEU B 1 87 ? -17.577 4.680 34.117 1.00 19.65 83 LEU B C 1
ATOM 3102 O O . LEU B 1 87 ? -17.645 3.516 34.297 1.00 19.64 83 LEU B O 1
ATOM 3118 N N . GLY B 1 88 ? -18.627 5.475 33.980 1.00 16.77 84 GLY B N 1
ATOM 3119 C CA . GLY B 1 88 ? -19.987 4.980 33.821 1.00 20.89 84 GLY B CA 1
ATOM 3120 C C . GLY B 1 88 ? -20.980 6.072 33.521 1.00 18.18 84 GLY B C 1
ATOM 3121 O O . GLY B 1 88 ? -20.759 7.180 33.813 1.00 16.31 84 GLY B O 1
ATOM 3125 N N . GLU B 1 89 ? -22.118 5.672 32.975 1.00 18.53 85 GLU B N 1
ATOM 3126 C CA . GLU B 1 89 ? -23.199 6.585 32.679 1.00 19.45 85 GLU B CA 1
ATOM 3127 C C . GLU B 1 89 ? -24.547 5.943 32.908 1.00 17.20 85 GLU B C 1
ATOM 3128 O O . GLU B 1 89 ? -24.667 4.762 32.926 1.00 16.21 85 GLU B O 1
ATOM 3140 N N . ALA B 1 90 ? -25.533 6.772 33.131 1.00 16.22 86 ALA B N 1
ATOM 3141 C CA . ALA B 1 90 ? -26.878 6.326 33.279 1.00 18.18 86 ALA B CA 1
ATOM 3142 C C . ALA B 1 90 ? -27.803 7.236 32.535 1.00 17.59 86 ALA B C 1
ATOM 3143 O O . ALA B 1 90 ? -27.670 8.427 32.590 1.00 16.15 86 ALA B O 1
ATOM 3150 N N . LYS B 1 91 ? -28.779 6.632 31.888 1.00 17.96 87 LYS B N 1
ATOM 3151 C CA . LYS B 1 91 ? -29.892 7.347 31.364 1.00 16.98 87 LYS B CA 1
ATOM 3152 C C . LYS B 1 91 ? -31.015 7.163 32.352 1.00 17.53 87 LYS B C 1
ATOM 3153 O O . LYS B 1 91 ? -31.452 6.083 32.574 1.00 19.58 87 LYS B O 1
ATOM 3159 N N . VAL B 1 92 ? -31.450 8.251 32.939 1.00 14.68 88 VAL B N 1
ATOM 3160 C CA . VAL B 1 92 ? -32.420 8.193 33.974 1.00 11.61 88 VAL B CA 1
ATOM 3161 C C . VAL B 1 92 ? -33.761 8.723 33.508 1.00 14.56 88 VAL B C 1
ATOM 3162 O O . VAL B 1 92 ? -33.962 9.879 33.330 1.00 15.93 88 VAL B O 1
ATOM 3175 N N . PRO B 1 93 ? -34.694 7.809 33.288 1.00 17.00 89 PRO B N 1
ATOM 3176 C CA . PRO B 1 93 ? -36.047 8.211 32.937 1.00 14.29 89 PRO B CA 1
ATOM 3177 C C . PRO B 1 93 ? -36.754 8.894 34.090 1.00 15.45 89 PRO B C 1
ATOM 3178 O O . PRO B 1 93 ? -36.677 8.447 35.184 1.00 17.10 89 PRO B O 1
ATOM 3189 N N . LEU B 1 94 ? -37.419 9.983 33.789 1.00 16.50 90 LEU B N 1
ATOM 3190 C CA . LEU B 1 94 ? -38.006 10.834 34.779 1.00 18.39 90 LEU B CA 1
ATOM 3191 C C . LEU B 1 94 ? -39.481 10.582 34.972 1.00 20.99 90 LEU B C 1
ATOM 3192 O O . LEU B 1 94 ? -40.093 11.238 35.743 1.00 19.69 90 LEU B O 1
ATOM 3208 N N . ARG B 1 95 ? -40.032 9.584 34.307 1.00 19.15 91 ARG B N 1
ATOM 3209 C CA . ARG B 1 95 ? -41.474 9.393 34.348 1.00 22.24 91 ARG B CA 1
ATOM 3210 C C . ARG B 1 95 ? -41.999 9.084 35.750 1.00 18.92 91 ARG B C 1
ATOM 3211 O O . ARG B 1 95 ? -43.099 9.441 36.076 1.00 19.53 91 ARG B O 1
ATOM 3232 N N . GLU B 1 96 ? -41.154 8.521 36.586 1.00 17.61 92 GLU B N 1
ATOM 3233 C CA . GLU B 1 96 ? -41.522 8.209 37.966 1.00 21.29 92 GLU B CA 1
ATOM 3234 C C . GLU B 1 96 ? -41.943 9.490 38.663 1.00 23.54 92 GLU B C 1
ATOM 3235 O O . GLU B 1 96 ? -42.797 9.480 39.491 1.00 18.50 92 GLU B O 1
ATOM 3247 N N . VAL B 1 97 ? -41.265 10.569 38.340 1.00 18.81 93 VAL B N 1
ATOM 3248 C CA . VAL B 1 97 ? -41.506 11.824 38.985 1.00 17.33 93 VAL B CA 1
ATOM 3249 C C . VAL B 1 97 ? -42.963 12.202 38.738 1.00 15.70 93 VAL B C 1
ATOM 3250 O O . VAL B 1 97 ? -43.593 12.800 39.540 1.00 17.63 93 VAL B O 1
ATOM 3263 N N . LEU B 1 98 ? -43.444 11.855 37.560 1.00 12.20 94 LEU B N 1
ATOM 3264 C CA . LEU B 1 98 ? -44.753 12.260 37.111 1.00 12.97 94 LEU B CA 1
ATOM 3265 C C . LEU B 1 98 ? -45.885 11.322 37.520 1.00 13.43 94 LEU B C 1
ATOM 3266 O O . LEU B 1 98 ? -47.018 11.583 37.254 1.00 14.62 94 LEU B O 1
ATOM 3282 N N . ALA B 1 99 ? -45.524 10.213 38.136 1.00 16.63 95 ALA B N 1
ATOM 3283 C CA . ALA B 1 99 ? -46.486 9.192 38.500 1.00 15.94 95 ALA B CA 1
ATOM 3284 C C . ALA B 1 99 ? -47.472 9.629 39.578 1.00 13.99 95 ALA B C 1
ATOM 3285 O O . ALA B 1 99 ? -48.596 9.165 39.603 1.00 17.47 95 ALA B O 1
ATOM 3292 N N . THR B 1 100 ? -47.012 10.491 40.470 1.00 13.46 96 THR B N 1
ATOM 3293 C CA . THR B 1 100 ? -47.768 10.977 41.598 1.00 13.76 96 THR B CA 1
ATOM 3294 C C . THR B 1 100 ? -47.647 12.485 41.723 1.00 13.64 96 THR B C 1
ATOM 3295 O O . THR B 1 100 ? -46.787 13.093 41.218 1.00 13.84 96 THR B O 1
ATOM 3306 N N . PRO B 1 101 ? -48.579 13.053 42.466 1.00 14.81 97 PRO B N 1
ATOM 3307 C CA . PRO B 1 101 ? -48.710 14.493 42.592 1.00 14.34 97 PRO B CA 1
ATOM 3308 C C . PRO B 1 101 ? -47.552 15.151 43.358 1.00 15.63 97 PRO B C 1
ATO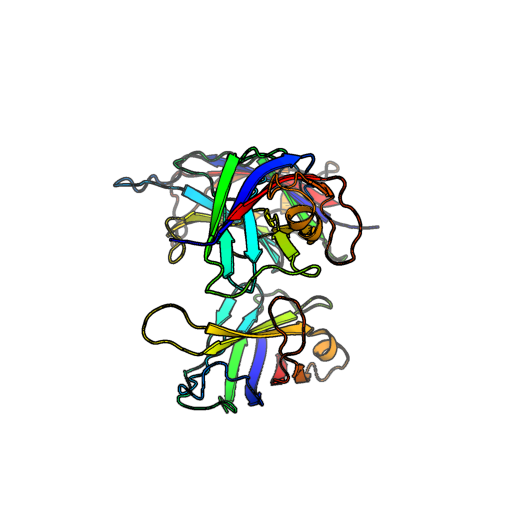M 3309 O O . PRO B 1 101 ? -47.441 16.342 43.364 1.00 17.52 97 PRO B O 1
ATOM 3320 N N . SER B 1 102 ? -46.716 14.347 43.982 1.00 16.92 98 SER B N 1
ATOM 3321 C CA . SER B 1 102 ? -45.505 14.830 44.639 1.00 18.43 98 SER B CA 1
ATOM 3322 C C . SER B 1 102 ? -44.539 15.410 43.608 1.00 12.36 98 SER B C 1
ATOM 3323 O O . SER B 1 102 ? -43.722 16.217 43.927 1.00 14.30 98 SER B O 1
ATOM 3331 N N . LEU B 1 103 ? -44.619 14.889 42.400 1.00 14.00 99 LEU B N 1
ATOM 3332 C CA . LEU B 1 103 ? -43.766 15.332 41.328 1.00 14.93 99 LEU B CA 1
ATOM 3333 C C . LEU B 1 103 ? -42.298 15.272 41.831 1.00 15.56 99 LEU B C 1
ATOM 3334 O O . LEU B 1 103 ? -41.536 16.164 41.672 1.00 15.75 99 LEU B O 1
ATOM 3350 N N . SER B 1 104 ? -41.969 14.173 42.480 1.00 11.98 100 SER B N 1
ATOM 3351 C CA . SER B 1 104 ? -40.644 13.962 42.987 1.00 10.78 100 SER B CA 1
ATOM 3352 C C . SER B 1 104 ? -40.274 12.492 43.030 1.00 14.92 100 SER B C 1
ATOM 3353 O O . SER B 1 104 ? -41.134 11.661 43.055 1.00 22.48 100 SER B O 1
ATOM 3361 N N . ALA B 1 105 ? -38.984 12.194 43.020 1.00 10.95 101 ALA B N 1
ATOM 3362 C CA . ALA B 1 105 ? -38.513 10.828 43.151 1.00 11.53 101 ALA B CA 1
ATOM 3363 C C . ALA B 1 105 ? -37.093 10.724 43.670 1.00 12.11 101 ALA B C 1
ATOM 3364 O O . ALA B 1 105 ? -36.316 11.575 43.481 1.00 15.81 101 ALA B O 1
ATOM 3371 N N . SER B 1 106 ? -36.816 9.601 44.302 1.00 16.42 102 SER B N 1
ATOM 3372 C CA . SER B 1 106 ? -35.487 9.228 44.718 1.00 15.45 102 SER B CA 1
ATOM 3373 C C . SER B 1 106 ? -35.001 8.162 43.759 1.00 15.32 102 SER B C 1
ATOM 3374 O O . SER B 1 106 ? -35.652 7.163 43.591 1.00 17.07 102 SER B O 1
ATOM 3382 N N . PHE B 1 107 ? -33.857 8.406 43.152 1.00 12.65 103 PHE B N 1
ATOM 3383 C CA . PHE B 1 107 ? -33.258 7.476 42.231 1.00 17.09 103 PHE B CA 1
ATOM 3384 C C . PHE B 1 107 ? -31.949 6.925 42.801 1.00 14.66 103 PHE B C 1
ATOM 3385 O O . PHE B 1 107 ? -31.183 7.646 43.379 1.00 18.50 103 PHE B O 1
ATOM 3402 N N . ASN B 1 108 ? -31.768 5.628 42.633 1.00 13.45 104 ASN B N 1
ATOM 3403 C CA . ASN B 1 108 ? -30.529 4.937 42.858 1.00 14.25 104 ASN B CA 1
ATOM 3404 C C . ASN B 1 108 ? -30.257 4.246 41.522 1.00 15.29 104 ASN B C 1
ATOM 3405 O O . ASN B 1 108 ? -30.762 3.196 41.278 1.00 20.51 104 ASN B O 1
ATOM 3416 N N . ALA B 1 109 ? -29.478 4.880 40.676 1.00 10.46 105 ALA B N 1
ATOM 3417 C CA . ALA B 1 109 ? -29.326 4.478 39.307 1.00 12.34 105 ALA B CA 1
ATOM 3418 C C . ALA B 1 109 ? -28.008 3.799 39.008 1.00 14.28 105 ALA B C 1
ATOM 3419 O O . ALA B 1 109 ? -26.943 4.260 39.334 1.00 14.38 105 ALA B O 1
ATOM 3426 N N . PRO B 1 110 ? -28.140 2.617 38.378 1.00 15.90 106 PRO B N 1
ATOM 3427 C CA . PRO B 1 110 ? -26.959 1.850 37.978 1.00 15.62 106 PRO B CA 1
ATOM 3428 C C . PRO B 1 110 ? -26.210 2.517 36.860 1.00 16.07 106 PRO B C 1
ATOM 3429 O O . PRO B 1 110 ? -26.803 2.960 35.933 1.00 16.37 106 PRO B O 1
ATOM 3440 N N . LEU B 1 111 ? -24.898 2.554 36.982 1.00 14.27 107 LEU B N 1
ATOM 3441 C CA . LEU B 1 111 ? -24.048 3.196 36.020 1.00 13.54 107 LEU B CA 1
ATOM 3442 C C . LEU B 1 111 ? -23.543 2.072 35.137 1.00 17.73 107 LEU B C 1
ATOM 3443 O O . LEU B 1 111 ? -23.048 1.076 35.601 1.00 14.31 107 LEU B O 1
ATOM 3459 N N . LEU B 1 112 ? -23.677 2.309 33.851 1.00 12.92 108 LEU B N 1
ATOM 3460 C CA . LEU B 1 112 ? -23.382 1.336 32.838 1.00 14.17 108 LEU B CA 1
ATOM 3461 C C . LEU B 1 112 ? -22.225 1.840 31.987 1.00 14.26 108 LEU B C 1
ATOM 3462 O O . LEU B 1 112 ? -21.914 2.989 31.976 1.00 16.31 108 LEU B O 1
ATOM 3478 N N . ASP B 1 113 ? -21.573 0.920 31.316 1.00 17.67 109 ASP B N 1
ATOM 3479 C CA . ASP B 1 113 ? -20.557 1.254 30.346 1.00 18.11 109 ASP B CA 1
ATOM 3480 C C . ASP B 1 113 ? -21.165 1.634 29.005 1.00 22.75 109 ASP B C 1
ATOM 3481 O O . ASP B 1 113 ? -22.332 1.552 28.822 1.00 19.78 109 ASP B O 1
ATOM 3490 N N . THR B 1 114 ? -20.318 2.024 28.065 1.00 26.16 110 THR B N 1
ATOM 3491 C CA . THR B 1 114 ? -20.820 2.533 26.809 1.00 25.40 110 THR B CA 1
ATOM 3492 C C . THR B 1 114 ? -21.524 1.441 26.027 1.00 28.36 110 THR B C 1
ATOM 3493 O O . THR B 1 114 ? -22.239 1.711 25.111 1.00 27.40 110 THR B O 1
ATOM 3504 N N . LYS B 1 115 ? -21.323 0.206 26.418 1.00 28.31 111 LYS B N 1
ATOM 3505 C CA . LYS B 1 115 ? -22.001 -0.898 25.763 1.00 28.64 111 LYS B CA 1
ATOM 3506 C C . LYS B 1 115 ? -23.194 -1.413 26.557 1.00 28.99 111 LYS B C 1
ATOM 3507 O O . LYS B 1 115 ? -23.680 -2.482 26.317 1.00 28.01 111 LYS B O 1
ATOM 3513 N N . LYS B 1 116 ? -23.638 -0.611 27.509 1.00 25.95 112 LYS B N 1
ATOM 3514 C CA . LYS B 1 116 ? -24.807 -0.913 28.319 1.00 26.96 112 LYS B CA 1
ATOM 3515 C C . LYS B 1 116 ? -24.651 -2.071 29.302 1.00 21.81 112 LYS B C 1
ATOM 3516 O O . LYS B 1 116 ? -25.612 -2.662 29.721 1.00 21.13 112 LYS B O 1
ATOM 3522 N N . GLN B 1 117 ? -23.423 -2.325 29.716 1.00 16.92 113 GLN B N 1
ATOM 3523 C CA . GLN B 1 117 ? -23.140 -3.358 30.663 1.00 17.12 113 GLN B CA 1
ATOM 3524 C C . GLN B 1 117 ? -22.861 -2.750 32.019 1.00 18.38 113 GLN B C 1
ATOM 3525 O O . GLN B 1 117 ? -22.298 -1.718 32.139 1.00 15.26 113 GLN B O 1
ATOM 3539 N N . PRO B 1 118 ? -23.310 -3.416 33.066 1.00 20.87 114 PRO B N 1
ATOM 3540 C CA . PRO B 1 118 ? -23.204 -2.829 34.397 1.00 17.59 114 PRO B CA 1
ATOM 3541 C C . PRO B 1 118 ? -2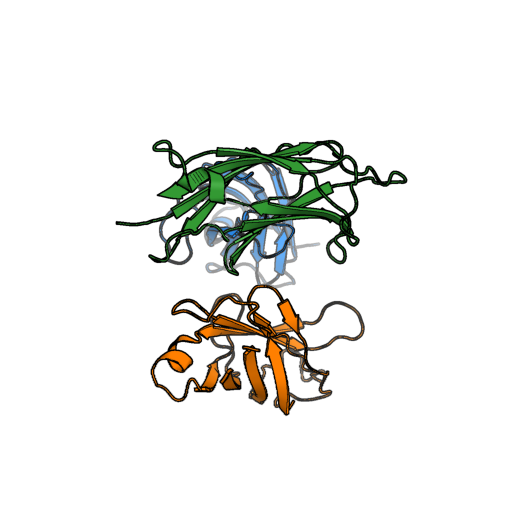1.753 -2.646 34.872 1.00 18.82 114 PRO B C 1
ATOM 3542 O O . PRO B 1 118 ? -20.981 -3.527 34.671 1.00 25.14 114 PRO B O 1
ATOM 3553 N N . THR B 1 119 ? -21.402 -1.520 35.457 1.00 14.35 115 THR B N 1
ATOM 3554 C CA . THR B 1 119 ? -20.084 -1.336 36.013 1.00 17.47 115 THR B CA 1
ATOM 3555 C C . THR B 1 119 ? -19.981 -1.722 37.474 1.00 20.97 115 THR B C 1
ATOM 3556 O O . THR B 1 119 ? -18.925 -1.852 38.004 1.00 16.66 115 THR B O 1
ATOM 3567 N N . GLY B 1 120 ? -21.134 -1.897 38.085 1.00 17.41 116 GLY B N 1
ATOM 3568 C CA . GLY B 1 120 ? -21.233 -2.124 39.499 1.00 15.11 116 GLY B CA 1
ATOM 3569 C C . GLY B 1 120 ? -21.427 -0.860 40.300 1.00 16.34 116 GLY B C 1
ATOM 3570 O O . GLY B 1 120 ? -21.747 -0.901 41.456 1.00 13.56 116 GLY B O 1
ATOM 3574 N N . ALA B 1 121 ? -21.232 0.257 39.640 1.00 13.31 117 ALA B N 1
ATOM 3575 C CA . ALA B 1 121 ? -21.387 1.550 40.244 1.00 14.56 117 ALA B CA 1
ATOM 3576 C C . ALA B 1 121 ? -22.812 2.043 40.209 1.00 14.40 117 ALA B C 1
ATOM 3577 O O . ALA B 1 121 ? -23.614 1.538 39.494 1.00 15.12 117 ALA B O 1
ATOM 3584 N N . SER B 1 122 ? -23.085 3.052 41.020 1.00 15.98 118 SER B N 1
ATOM 3585 C CA . SER B 1 122 ? -24.407 3.656 41.071 1.00 18.16 118 SER B CA 1
ATOM 3586 C C . SER B 1 122 ? -24.422 5.145 41.476 1.00 14.03 118 SER B C 1
ATOM 3587 O O . SER B 1 122 ? -23.453 5.690 41.926 1.00 15.90 118 SER B O 1
ATOM 3595 N N . LEU B 1 123 ? -25.560 5.762 41.231 1.00 15.22 119 LEU B N 1
ATOM 3596 C CA . LEU B 1 123 ? -25.807 7.151 41.513 1.00 16.54 119 LEU B CA 1
ATOM 3597 C C . LEU B 1 123 ? -26.986 7.311 42.436 1.00 18.27 119 LEU B C 1
ATOM 3598 O O . LEU B 1 123 ? -27.947 6.683 42.244 1.00 23.54 119 LEU B O 1
ATOM 3614 N N . VAL B 1 124 ? -26.912 8.188 43.409 1.00 10.54 120 VAL B N 1
ATOM 3615 C CA . VAL B 1 124 ? -28.065 8.543 44.203 1.00 13.01 120 VAL B CA 1
ATOM 3616 C C . VAL B 1 124 ? -28.492 9.949 43.842 1.00 11.33 120 VAL B C 1
ATOM 3617 O O . VAL B 1 124 ? -27.752 10.840 44.011 1.00 12.16 120 VAL B O 1
ATOM 3630 N N . LEU B 1 125 ? -29.698 10.063 43.294 1.00 11.03 121 LEU B N 1
ATOM 3631 C CA . LEU B 1 125 ? -30.278 11.290 42.834 1.00 9.95 121 LEU B CA 1
ATOM 3632 C C . LEU B 1 125 ? -31.613 11.574 43.502 1.00 12.90 121 LEU B C 1
ATOM 3633 O O . LEU B 1 125 ? -32.439 10.744 43.506 1.00 15.35 121 LEU B O 1
ATOM 3649 N N . GLN B 1 126 ? -31.776 12.768 44.037 1.00 11.23 122 GLN B N 1
ATOM 3650 C CA . GLN B 1 126 ? -33.050 13.223 44.517 1.00 13.47 122 GLN B CA 1
ATOM 3651 C C . GLN B 1 126 ? -33.563 14.269 43.526 1.00 12.06 122 GLN B C 1
ATOM 3652 O O . GLN B 1 126 ? -33.043 15.335 43.434 1.00 14.20 122 GLN B O 1
ATOM 3666 N N . VAL B 1 127 ? -34.632 13.916 42.837 1.00 10.04 123 VAL B N 1
ATOM 3667 C CA . VAL B 1 127 ? -35.176 14.699 41.765 1.00 14.06 123 VAL B CA 1
ATOM 3668 C C . VAL B 1 127 ? -36.559 15.239 42.099 1.00 12.85 123 VAL B C 1
ATOM 3669 O O . VAL B 1 127 ? -37.374 14.535 42.589 1.00 12.82 123 VAL B O 1
ATOM 3682 N N . SER B 1 128 ? -36.770 16.503 41.821 1.00 13.06 124 SER B N 1
ATOM 3683 C CA . SER B 1 128 ? -38.039 17.160 42.044 1.00 11.11 124 SER B CA 1
ATOM 3684 C C . SER B 1 128 ? -38.371 18.152 40.925 1.00 17.13 124 SER B C 1
ATOM 3685 O O . SER B 1 128 ? -37.498 18.701 40.309 1.00 20.92 124 SER B O 1
ATOM 3693 N N . TYR B 1 129 ? -39.658 18.362 40.743 1.00 15.60 125 TYR B N 1
ATOM 3694 C CA . TYR B 1 129 ? -40.230 19.135 39.650 1.00 12.39 125 TYR B CA 1
ATOM 3695 C C . TYR B 1 129 ? -41.150 20.160 40.233 1.00 15.77 125 TYR B C 1
ATOM 3696 O O . TYR B 1 129 ? -42.107 19.793 40.836 1.00 16.00 125 TYR B O 1
ATOM 3714 N N . THR B 1 130 ? -40.818 21.430 40.078 1.00 15.11 126 THR B N 1
ATOM 3715 C CA . THR B 1 130 ? -41.636 22.516 40.577 1.00 18.48 126 THR B CA 1
ATOM 3716 C C . THR B 1 130 ? -41.908 23.594 39.504 1.00 23.54 126 THR B C 1
ATOM 3717 O O . THR B 1 130 ? -41.237 23.495 38.446 1.00 24.34 126 THR B O 1
ATOM 3729 N N . ILE C 1 3 ? -53.975 8.472 15.553 1.00 52.67 -1 ILE C N 1
ATOM 3730 C CA . ILE C 1 3 ? -53.267 9.069 14.431 1.00 53.52 -1 ILE C CA 1
ATOM 3731 C C . ILE C 1 3 ? -52.076 9.811 14.952 1.00 52.41 -1 ILE C C 1
ATOM 3732 O O . ILE C 1 3 ? -52.166 10.536 15.933 1.00 52.59 -1 ILE C O 1
ATOM 3737 N N . THR C 1 4 ? -50.951 9.583 14.314 1.00 49.99 0 THR C N 1
ATOM 3738 C CA . THR C 1 4 ? -49.768 10.310 14.667 1.00 45.11 0 THR C CA 1
ATOM 3739 C C . THR C 1 4 ? -49.871 11.734 14.140 1.00 37.54 0 THR C C 1
ATOM 3740 O O . THR C 1 4 ? -50.381 11.962 13.071 1.00 38.86 0 THR C O 1
ATOM 3744 N N . HIS C 1 5 ? -49.399 12.677 14.925 1.00 24.48 1 HIS C N 1
ATOM 3745 C CA . HIS C 1 5 ? -49.324 14.059 14.497 1.00 25.23 1 HIS C CA 1
ATOM 3746 C C . HIS C 1 5 ? -47.861 14.480 14.550 1.00 30.08 1 HIS C C 1
ATOM 3747 O O . HIS C 1 5 ? -47.224 14.331 15.566 1.00 21.64 1 HIS C O 1
ATOM 3762 N N . MET C 1 6 ? -47.353 15.018 13.440 1.00 18.93 2 MET C N 1
ATOM 3763 C CA . MET C 1 6 ? -45.957 15.441 13.317 1.00 18.54 2 MET C CA 1
ATOM 3764 C C . MET C 1 6 ? -45.802 16.849 12.759 1.00 23.25 2 MET C C 1
ATOM 3765 O O . MET C 1 6 ? -46.597 17.280 11.980 1.00 21.21 2 MET C O 1
ATOM 3770 N N . LEU C 1 7 ? -44.742 17.517 13.191 1.00 19.86 3 LEU C N 1
ATOM 3771 C CA . LEU C 1 7 ? -44.270 18.749 12.614 1.00 16.20 3 LEU C CA 1
ATOM 3772 C C . LEU C 1 7 ? -43.089 18.395 11.734 1.00 15.25 3 LEU C C 1
ATOM 3773 O O . LEU C 1 7 ? -42.191 17.726 12.143 1.00 15.97 3 LEU C O 1
ATOM 3789 N N . ALA C 1 8 ? -43.130 18.838 10.483 1.00 13.84 4 ALA C N 1
ATOM 3790 C CA . ALA C 1 8 ? -42.067 18.558 9.555 1.00 18.20 4 ALA C CA 1
ATOM 3791 C C . ALA C 1 8 ? -41.404 19.837 9.079 1.00 15.79 4 ALA C C 1
ATOM 3792 O O . ALA C 1 8 ? -42.07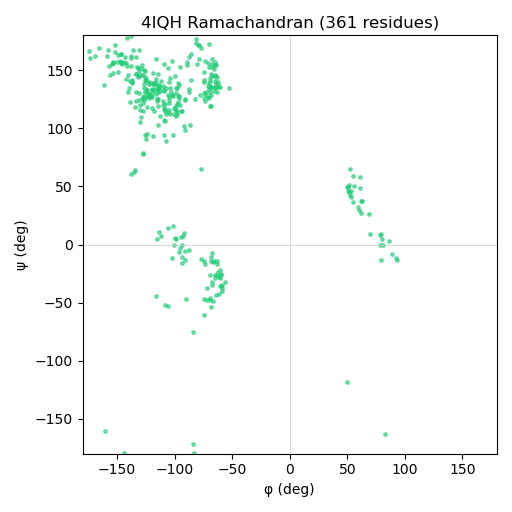2 20.759 8.716 1.00 16.68 4 ALA C O 1
ATOM 3799 N N . CYS C 1 9 ? -40.086 19.846 9.086 1.00 16.94 5 CYS C N 1
ATOM 3800 C CA . CYS C 1 9 ? -39.325 20.956 8.577 1.00 16.62 5 CYS C CA 1
ATOM 3801 C C . CYS C 1 9 ? -38.251 20.476 7.635 1.00 19.34 5 CYS C C 1
ATOM 3802 O O . CYS C 1 9 ? -37.452 19.678 8.014 1.00 16.74 5 CYS C O 1
ATOM 3810 N N . LEU C 1 10 ? -38.237 20.999 6.415 1.00 12.94 6 LEU C N 1
ATOM 3811 C CA . LEU C 1 10 ? -37.154 20.759 5.516 1.00 15.05 6 LEU C CA 1
ATOM 3812 C C . LEU C 1 10 ? -36.237 21.941 5.601 1.00 13.79 6 LEU C C 1
ATOM 3813 O O . LEU C 1 10 ? -36.610 2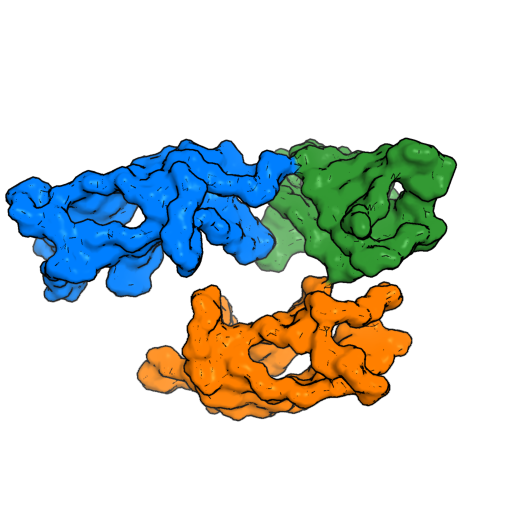3.019 5.206 1.00 15.34 6 LEU C O 1
ATOM 3829 N N . LEU C 1 11 ? -35.033 21.719 6.110 1.00 14.17 7 LEU C N 1
ATOM 3830 C CA . LEU C 1 11 ? -34.037 22.751 6.125 1.00 15.00 7 LEU C CA 1
ATOM 3831 C C . LEU C 1 11 ? -33.310 22.696 4.801 1.00 12.93 7 LEU C C 1
ATOM 3832 O O . LEU C 1 11 ? -32.546 21.808 4.542 1.00 13.98 7 LEU C O 1
ATOM 3848 N N . VAL C 1 12 ? -33.662 23.635 3.948 1.00 14.47 8 VAL C N 1
ATOM 3849 C CA . VAL C 1 12 ? -33.034 23.685 2.671 1.00 15.59 8 VAL C CA 1
ATOM 3850 C C . VAL C 1 12 ? -31.606 24.224 2.707 1.00 17.74 8 VAL C C 1
ATOM 3851 O O . VAL C 1 12 ? -30.704 23.547 2.306 1.00 15.77 8 VAL C O 1
ATOM 3864 N N . ARG C 1 13 ? -31.455 25.457 3.150 1.00 12.62 9 ARG C N 1
ATOM 3865 C CA . ARG C 1 13 ? -30.175 26.105 3.161 1.00 14.15 9 ARG C CA 1
ATOM 3866 C C . ARG C 1 13 ? -30.129 27.369 4.017 1.00 19.76 9 ARG C C 1
ATOM 3867 O O . ARG C 1 13 ? -31.117 27.889 4.425 1.00 14.42 9 ARG C O 1
ATOM 3888 N N . ALA C 1 14 ? -28.909 27.843 4.209 1.00 15.79 10 ALA C N 1
ATOM 3889 C CA . ALA C 1 14 ? -28.630 29.136 4.764 1.00 17.20 10 ALA C CA 1
ATOM 3890 C C . ALA C 1 14 ? -27.864 29.937 3.737 1.00 20.55 10 ALA C C 1
ATOM 3891 O O . ALA C 1 14 ? -27.113 29.386 2.974 1.00 18.95 10 ALA C O 1
ATOM 3898 N N . SER C 1 15 ? -28.090 31.239 3.741 1.00 15.51 11 SER C N 1
ATOM 3899 C CA . SER C 1 15 ? -27.583 32.132 2.736 1.00 17.50 11 SER C CA 1
ATOM 3900 C C . SER C 1 15 ? -26.818 33.275 3.388 1.00 18.86 11 SER C C 1
ATOM 3901 O O . SER C 1 15 ? -27.244 33.795 4.373 1.00 16.53 11 SER C O 1
ATOM 3909 N N . ASN C 1 16 ? -25.687 33.631 2.785 1.00 21.63 12 ASN C N 1
ATOM 3910 C CA . ASN C 1 16 ? -24.913 34.789 3.162 1.00 23.46 12 ASN C CA 1
ATOM 3911 C C . ASN C 1 16 ? -24.495 34.804 4.621 1.00 24.48 12 ASN C C 1
ATOM 3912 O O . ASN C 1 16 ? -24.698 35.739 5.303 1.00 24.75 12 ASN C O 1
ATOM 3923 N N . LEU C 1 17 ? -23.918 33.717 5.079 1.00 27.93 13 LEU C N 1
ATOM 3924 C CA . LEU C 1 17 ? -23.492 33.647 6.448 1.00 31.25 13 LEU C CA 1
ATOM 3925 C C . LEU C 1 17 ? -22.361 34.606 6.640 1.00 38.03 13 LEU C C 1
ATOM 3926 O O . LEU C 1 17 ? -21.563 34.781 5.761 1.00 31.84 13 LEU C O 1
ATOM 3942 N N . PRO C 1 18 ? -22.298 35.213 7.823 1.00 37.50 14 PRO C N 1
ATOM 3943 C CA . PRO C 1 18 ? -21.341 36.292 7.988 1.00 44.10 14 PRO C CA 1
ATOM 3944 C C . PRO C 1 18 ? -20.067 35.591 7.937 1.00 54.41 14 PRO C C 1
ATOM 3945 O O . PRO C 1 18 ? -19.779 34.735 8.763 1.00 48.79 14 PRO C O 1
ATOM 3956 N N . SER C 1 19 ? -19.283 35.967 6.955 1.00 64.99 15 SER C N 1
ATOM 3957 C CA . SER C 1 19 ? -18.197 35.144 6.516 1.00 73.16 15 SER C CA 1
ATOM 3958 C C . SER C 1 19 ? -17.292 35.012 7.699 1.00 80.65 15 SER C C 1
ATOM 3959 O O . SER C 1 19 ? -16.832 33.922 8.021 1.00 84.67 15 SER C O 1
ATOM 3962 N N . ALA C 1 20 ? -17.106 36.142 8.363 1.00 82.39 16 ALA C N 1
ATOM 3963 C CA . ALA C 1 20 ? -16.226 36.271 9.513 1.00 84.23 16 ALA C CA 1
ATOM 3964 C C . ALA C 1 20 ? -14.798 36.382 9.018 1.00 88.88 16 ALA C C 1
ATOM 3965 O O . ALA C 1 20 ? -13.907 36.707 9.767 1.00 92.44 16 ALA C O 1
ATOM 3967 N N . LYS C 1 21 ? -14.597 36.075 7.741 1.00 89.77 17 LYS C N 1
ATOM 3968 C CA . LYS C 1 21 ? -13.284 36.015 7.153 1.00 93.79 17 LYS C CA 1
ATOM 3969 C C . LYS C 1 21 ? -12.278 35.201 7.906 1.00 99.75 17 LYS C C 1
ATOM 3970 O O . LYS C 1 21 ? -12.445 34.024 8.134 1.00 95.21 17 LYS C O 1
ATOM 3976 N N . LYS C 1 22 ? -11.241 35.894 8.326 1.00 109.10 18 LYS C N 1
ATOM 3977 C CA . LYS C 1 22 ? -9.881 35.503 8.286 1.00 117.41 18 LYS C CA 1
ATOM 3978 C C . LYS C 1 22 ? -9.828 34.175 8.951 1.00 117.71 18 LYS C C 1
ATOM 3979 O O . LYS C 1 22 ? -10.394 33.989 10.046 1.00 118.31 18 LYS C O 1
ATOM 3985 N N . ASP C 1 23 ? -9.094 33.291 8.274 1.00 116.62 19 ASP C N 1
ATOM 3986 C CA . ASP C 1 23 ? -9.334 31.867 8.005 1.00 111.83 19 ASP C CA 1
ATOM 3987 C C . ASP C 1 23 ? -9.221 30.928 9.193 1.00 114.51 19 ASP C C 1
ATOM 3988 O O . ASP C 1 23 ? -8.822 31.326 10.256 1.00 115.62 19 ASP C O 1
ATOM 3993 N N . ARG C 1 24 ? -9.575 29.668 9.008 1.00 117.24 20 ARG C N 1
ATOM 3994 C CA . ARG C 1 24 ? -10.314 29.192 7.853 1.00 118.21 20 ARG C CA 1
ATOM 3995 C C . ARG C 1 24 ? -11.720 29.366 8.295 1.00 111.61 20 ARG C C 1
ATOM 3996 O O . ARG C 1 24 ? -12.032 29.374 9.498 1.00 114.70 20 ARG C O 1
ATOM 4004 N N . ARG C 1 25 ? -12.557 29.513 7.311 1.00 99.15 21 ARG C N 1
ATOM 4005 C CA . ARG C 1 25 ? -13.570 30.455 7.353 1.00 84.83 21 ARG C CA 1
ATOM 4006 C C . ARG C 1 25 ? -14.693 29.826 8.085 1.00 69.75 21 ARG C C 1
ATOM 4014 N N . SER C 1 26 ? -15.423 28.914 7.473 1.00 58.87 22 SER C N 1
ATOM 4015 C CA . SER C 1 26 ? -16.516 28.361 8.222 1.00 47.75 22 SER C CA 1
ATOM 4016 C C . SER C 1 26 ? -17.073 27.058 7.721 1.00 43.98 22 SER C C 1
ATOM 4017 O O . SER C 1 26 ? -17.247 26.865 6.551 1.00 39.42 22 SER C O 1
ATOM 4020 N N . ASP C 1 27 ? -17.332 26.197 8.685 1.00 42.16 23 ASP C N 1
ATOM 4021 C CA . ASP C 1 27 ? -18.008 24.944 8.451 1.00 37.75 23 ASP C CA 1
ATOM 4022 C C . ASP C 1 27 ? -19.258 24.969 9.235 1.00 34.83 23 ASP C C 1
ATOM 4023 O O . ASP C 1 27 ? -19.321 24.629 10.381 1.00 35.25 23 ASP C O 1
ATOM 4028 N N . PRO C 1 28 ? -20.319 25.396 8.576 1.00 26.70 24 PRO C N 1
ATOM 4029 C CA . PRO C 1 28 ? -21.599 25.550 9.254 1.00 23.35 24 PRO C CA 1
ATOM 4030 C C . PRO C 1 28 ? -22.327 24.279 9.695 1.00 24.66 24 PRO C C 1
ATOM 4031 O O . PRO C 1 28 ? -22.348 23.263 9.046 1.00 22.26 24 PRO C O 1
ATOM 4042 N N . VAL C 1 29 ? -22.943 24.418 10.847 1.00 20.74 25 VAL C N 1
ATOM 4043 C CA . VAL C 1 29 ? -23.782 23.400 11.395 1.00 20.25 25 VAL C CA 1
ATOM 4044 C C . VAL C 1 29 ? -25.037 24.048 11.958 1.00 20.97 25 VAL C C 1
ATOM 4045 O O . VAL C 1 29 ? -24.982 25.085 12.498 1.00 21.61 25 VAL C O 1
ATOM 4058 N N . ALA C 1 30 ? -26.166 23.400 11.798 1.00 19.32 26 ALA C N 1
ATOM 4059 C CA . ALA C 1 30 ? -27.410 23.976 12.238 1.00 17.33 26 ALA C CA 1
ATOM 4060 C C . ALA C 1 30 ? -28.105 23.064 13.222 1.00 19.50 26 ALA C C 1
ATOM 4061 O O . ALA C 1 30 ? -28.136 21.892 13.063 1.00 24.39 26 ALA C O 1
ATOM 4068 N N . SER C 1 31 ? -28.672 23.678 14.224 1.00 20.06 27 SER C N 1
ATOM 4069 C CA . SER C 1 31 ? -29.569 23.037 15.108 1.00 17.26 27 SER C CA 1
ATOM 4070 C C . SER C 1 31 ? -30.967 23.635 15.031 1.00 18.10 27 SER C C 1
ATOM 4071 O O . SER C 1 31 ? -31.130 24.808 14.882 1.00 21.14 27 SER C O 1
ATOM 4079 N N . LEU C 1 32 ? -31.945 22.749 15.135 1.00 18.69 28 LEU C N 1
ATOM 4080 C CA . LEU C 1 32 ? -33.337 23.105 15.200 1.00 20.09 28 LEU C CA 1
ATOM 4081 C C . LEU C 1 32 ? -34.053 22.528 16.422 1.00 21.43 28 LEU C C 1
ATOM 4082 O O . LEU C 1 32 ? -34.051 21.370 16.609 1.00 16.07 28 LEU C O 1
ATOM 4098 N N . THR C 1 33 ? -34.690 23.404 17.176 1.00 17.09 29 THR C N 1
ATOM 4099 C CA . THR C 1 33 ? -35.401 23.019 18.363 1.00 17.91 29 THR C CA 1
ATOM 4100 C C . THR C 1 33 ? -36.836 23.434 18.366 1.00 17.22 29 THR C C 1
ATOM 4101 O O . THR C 1 33 ? -37.183 24.549 18.093 1.00 17.33 29 THR C O 1
ATOM 4112 N N . PHE C 1 34 ? -37.644 22.460 18.689 1.00 19.82 30 PHE C N 1
ATOM 4113 C CA . PHE C 1 34 ? -39.052 22.630 18.887 1.00 17.03 30 PHE C CA 1
ATOM 4114 C C . PHE C 1 34 ? -39.478 21.922 20.176 1.00 18.08 30 PHE C C 1
ATOM 4115 O O . PHE C 1 34 ? -39.278 20.767 20.314 1.00 19.95 30 PHE C O 1
ATOM 4132 N N . ARG C 1 35 ? -40.089 22.669 21.078 1.00 20.46 31 ARG C N 1
ATOM 4133 C CA . ARG C 1 35 ? -40.653 22.132 22.296 1.00 20.20 31 ARG C CA 1
ATOM 4134 C C . ARG C 1 35 ? -39.631 21.259 22.994 1.00 22.23 31 ARG C C 1
ATOM 4135 O O . ARG C 1 35 ? -39.911 20.146 23.350 1.00 21.03 31 ARG C O 1
ATOM 4156 N N . GLY C 1 36 ? -38.452 21.797 23.150 1.00 20.97 32 GLY C N 1
ATOM 4157 C CA . GLY C 1 36 ? -37.410 21.190 23.956 1.00 21.94 32 GLY C CA 1
ATOM 4158 C C . GLY C 1 36 ? -36.622 20.091 23.302 1.00 24.88 32 GLY C C 1
ATOM 4159 O O . GLY C 1 36 ? -35.738 19.524 23.894 1.00 25.90 32 GLY C O 1
ATOM 4163 N N . VAL C 1 37 ? -36.955 19.767 22.063 1.00 20.01 33 VAL C N 1
ATOM 4164 C CA . VAL C 1 37 ? -36.296 18.695 21.385 1.00 23.85 33 VAL C CA 1
ATOM 4165 C C . VAL C 1 37 ? -35.407 19.274 20.285 1.00 22.65 33 VAL C C 1
ATOM 4166 O O . VAL C 1 37 ? -35.894 19.868 19.390 1.00 20.68 33 VAL C O 1
ATOM 4179 N N . LYS C 1 38 ? -34.105 19.070 20.406 1.00 24.31 34 LYS C N 1
ATOM 4180 C CA . LYS C 1 38 ? -33.116 19.675 19.546 1.00 21.05 34 LYS C CA 1
ATOM 4181 C C . LYS C 1 38 ? -32.601 18.667 18.550 1.00 25.69 34 LYS C C 1
ATOM 4182 O O . LYS C 1 38 ? -32.308 17.534 18.886 1.00 25.96 34 LYS C O 1
ATOM 4188 N N . LYS C 1 39 ? -32.511 19.096 17.303 1.00 23.15 35 LYS C N 1
ATOM 4189 C CA . LYS C 1 39 ? -31.993 18.264 16.248 1.00 23.21 35 LYS C CA 1
ATOM 4190 C C . LYS C 1 39 ? -30.899 19.041 15.521 1.00 22.76 35 LYS C C 1
ATOM 4191 O O . LYS C 1 39 ? -30.889 20.222 15.585 1.00 26.59 35 LYS C O 1
ATOM 4210 N N . ARG C 1 40 ? -29.965 18.335 14.898 1.00 24.33 36 ARG C N 1
ATOM 4211 C CA . ARG C 1 40 ? -28.794 18.912 14.258 1.00 25.62 36 ARG C CA 1
ATOM 4212 C C . ARG C 1 40 ? -28.582 18.393 12.860 1.00 24.02 36 ARG C C 1
ATOM 4213 O O . ARG C 1 40 ? -28.843 17.261 12.585 1.00 22.48 36 ARG C O 1
ATOM 4221 N N . THR C 1 41 ? -28.100 19.252 11.991 1.00 21.39 37 THR C N 1
ATOM 4222 C CA . THR C 1 41 ? -27.594 18.845 10.711 1.00 21.93 37 THR C CA 1
ATOM 4223 C C . THR C 1 41 ? -26.195 18.310 10.890 1.00 19.86 37 THR C C 1
ATOM 4224 O O . THR C 1 41 ? -25.637 18.413 11.926 1.00 20.79 37 THR C O 1
ATOM 4235 N N . LYS C 1 42 ? -25.653 17.735 9.837 1.00 26.03 38 LYS C N 1
ATOM 4236 C CA . LYS C 1 42 ? -24.230 17.516 9.758 1.00 25.94 38 LYS C CA 1
ATOM 4237 C C . LYS C 1 42 ? -23.525 18.808 9.376 1.00 27.56 38 LYS C C 1
ATOM 4238 O O . LYS C 1 42 ? -24.137 19.731 8.844 1.00 22.58 38 LYS C O 1
ATOM 4257 N N . VAL C 1 43 ? -22.236 18.833 9.688 1.00 24.11 39 VAL C N 1
ATOM 4258 C CA . VAL C 1 43 ? -21.370 19.923 9.343 1.00 29.20 39 VAL C CA 1
ATOM 4259 C C . VAL C 1 43 ? -21.081 19.986 7.861 1.00 30.71 39 VAL C C 1
ATOM 4260 O O . VAL C 1 43 ? -20.843 18.992 7.238 1.00 33.94 39 VAL C O 1
ATOM 4273 N N . ILE C 1 44 ? -21.115 21.176 7.295 1.00 28.26 40 ILE C N 1
ATOM 4274 C CA . ILE C 1 44 ? -20.784 21.358 5.895 1.00 22.61 40 ILE C CA 1
ATOM 4275 C C . ILE C 1 44 ? -19.499 22.150 5.851 1.00 31.12 40 ILE C C 1
ATOM 4276 O O . ILE C 1 44 ? -19.351 23.112 6.548 1.00 33.04 40 ILE C O 1
ATOM 4292 N N . LYS C 1 45 ? -18.563 21.691 5.050 1.00 28.86 41 LYS C N 1
ATOM 4293 C CA . LYS C 1 45 ? -17.235 22.251 5.072 1.00 30.12 41 LYS C CA 1
ATOM 4294 C C . LYS C 1 45 ? -17.062 23.451 4.148 1.00 34.36 41 LYS C C 1
ATOM 4295 O O . LYS C 1 45 ? -17.454 23.404 3.009 1.00 30.30 41 LYS C O 1
ATOM 4301 N N . ASN C 1 46 ? -16.447 24.498 4.662 1.00 33.82 42 ASN C N 1
ATOM 4302 C CA . ASN C 1 46 ? -16.035 25.590 3.813 1.00 32.40 42 ASN C CA 1
ATOM 4303 C C . ASN C 1 46 ? -17.116 26.171 2.924 1.00 30.61 42 ASN C C 1
ATOM 4304 O O . ASN C 1 46 ? -17.110 26.062 1.733 1.00 26.96 42 ASN C O 1
ATOM 4309 N N . SER C 1 47 ? -18.089 26.741 3.599 1.00 30.87 43 SER C N 1
ATOM 4310 C CA . SER C 1 47 ? -19.157 27.423 2.925 1.00 31.62 43 SER C CA 1
ATOM 4311 C C . SER C 1 47 ? -19.768 28.499 3.786 1.00 27.10 43 SER C C 1
ATOM 4312 O O . SER C 1 47 ? -19.806 28.390 4.982 1.00 26.60 43 SER C O 1
ATOM 4320 N N . VAL C 1 48 ? -20.230 29.548 3.144 1.00 20.44 44 VAL C N 1
ATOM 4321 C CA . VAL C 1 48 ? -21.124 30.500 3.773 1.00 21.20 44 VAL C CA 1
ATOM 4322 C C . VAL C 1 48 ? -22.520 30.428 3.138 1.00 19.93 44 VAL C C 1
ATOM 4323 O O . VAL C 1 48 ? -23.369 31.206 3.472 1.00 18.95 44 VAL C O 1
ATOM 4336 N N . ASN C 1 49 ? -22.712 29.447 2.266 1.00 17.39 45 ASN C N 1
ATOM 4337 C CA . ASN C 1 49 ? -24.017 29.174 1.644 1.00 18.72 45 ASN C CA 1
ATOM 4338 C C . ASN C 1 49 ? -24.318 27.687 1.646 1.00 23.07 45 ASN C C 1
ATOM 4339 O O . ASN C 1 49 ? -24.460 27.044 0.640 1.00 24.06 45 ASN C O 1
ATOM 4350 N N . PRO C 1 50 ? -24.423 27.120 2.838 1.00 21.16 46 PRO C N 1
ATOM 4351 C CA . PRO C 1 50 ? -24.594 25.679 2.978 1.00 17.66 46 PRO C CA 1
ATOM 4352 C C . PRO C 1 50 ? -25.974 25.169 2.575 1.00 15.59 46 PRO C C 1
ATOM 4353 O O . PRO C 1 50 ? -26.944 25.725 2.986 1.00 17.28 46 PRO C O 1
ATOM 4364 N N . VAL C 1 51 ? -26.010 24.134 1.763 1.00 15.37 47 VAL C N 1
ATOM 4365 C CA . VAL C 1 51 ? -27.233 23.527 1.353 1.00 16.94 47 VAL C CA 1
ATOM 4366 C C . VAL C 1 51 ? -27.352 22.166 2.015 1.00 19.57 47 VAL C C 1
ATOM 4367 O O . VAL C 1 51 ? -26.644 21.276 1.688 1.00 22.43 47 VAL C O 1
ATOM 4380 N N . TRP C 1 52 ? -28.230 22.052 2.982 1.00 21.25 48 TRP C N 1
ATOM 4381 C CA . TRP C 1 52 ? -28.442 20.788 3.639 1.00 18.48 48 TRP C CA 1
ATOM 4382 C C . TRP C 1 52 ? -29.516 19.920 2.994 1.00 19.93 48 TRP C C 1
ATOM 4383 O O . TRP C 1 52 ? -29.322 18.773 2.836 1.00 21.04 48 TRP C O 1
ATOM 4404 N N . ASN C 1 53 ? -30.656 20.497 2.680 1.00 17.92 49 ASN C N 1
ATOM 4405 C CA . ASN C 1 53 ? -31.740 19.741 2.143 1.00 18.64 49 ASN C CA 1
ATOM 4406 C C . ASN C 1 53 ? -32.074 18.562 2.999 1.00 19.20 49 ASN C C 1
ATOM 4407 O O . ASN C 1 53 ? -32.309 17.481 2.509 1.00 26.42 49 ASN C O 1
ATOM 4418 N N . GLU C 1 54 ? -32.149 18.816 4.286 1.00 17.58 50 GLU C N 1
ATOM 4419 C CA . GLU C 1 54 ? -32.439 17.791 5.247 1.00 18.35 50 GLU C CA 1
ATOM 4420 C C . GLU C 1 54 ? -33.752 18.027 5.956 1.00 15.09 50 GLU C C 1
ATOM 4421 O O . GLU C 1 54 ? -34.033 19.107 6.384 1.00 13.38 50 GLU C O 1
ATOM 4433 N N . GLY C 1 55 ? -34.524 16.956 6.038 1.00 16.30 51 GLY C N 1
ATOM 4434 C CA . GLY C 1 55 ? -35.816 16.942 6.653 1.00 19.63 51 GLY C CA 1
ATOM 4435 C C . GLY C 1 55 ? -35.768 16.457 8.086 1.00 20.47 51 GLY C C 1
ATOM 4436 O O . GLY C 1 55 ? -35.102 15.504 8.421 1.00 19.79 51 GLY C O 1
ATOM 4440 N N . PHE C 1 56 ? -36.500 17.157 8.913 1.00 17.05 52 PHE C N 1
ATOM 4441 C CA . PHE C 1 56 ? -36.582 16.881 10.331 1.00 20.83 52 PHE C CA 1
ATOM 4442 C C . PHE C 1 56 ? -38.055 16.750 10.725 1.00 22.94 52 PHE C C 1
ATOM 4443 O O . PHE C 1 56 ? -38.900 17.384 10.163 1.00 17.36 52 PHE C O 1
ATOM 4460 N N . GLU C 1 57 ? -38.356 15.882 11.683 1.00 19.87 53 GLU C N 1
ATOM 4461 C CA . GLU C 1 57 ? -39.705 15.819 12.187 1.00 23.80 53 GLU C CA 1
ATOM 4462 C C . GLU C 1 57 ? -39.813 15.619 13.698 1.00 24.59 53 GLU C C 1
ATOM 4463 O O . GLU C 1 57 ? -39.010 14.950 14.291 1.00 21.79 53 GLU C O 1
ATOM 4475 N N . TRP C 1 58 ? -40.839 16.224 14.268 1.00 15.99 54 TRP C N 1
ATOM 4476 C CA . TRP C 1 58 ? -41.103 16.197 15.685 1.00 16.56 54 TRP C CA 1
ATOM 4477 C C . TRP C 1 58 ? -42.474 15.587 15.909 1.00 17.92 54 TRP C C 1
ATOM 4478 O O . TRP C 1 58 ? -43.415 16.010 15.360 1.00 17.31 54 TRP C O 1
ATOM 4499 N N . ASP C 1 59 ? -42.549 14.587 16.766 1.00 18.17 55 ASP C N 1
ATOM 4500 C CA . ASP C 1 59 ? -43.820 14.021 17.144 1.00 22.96 55 ASP C CA 1
ATOM 4501 C C . ASP C 1 59 ? -44.454 15.042 18.045 1.00 24.99 55 ASP C C 1
ATOM 4502 O O . ASP C 1 59 ? -43.873 15.434 18.983 1.00 22.34 55 ASP C O 1
ATOM 4511 N N . LEU C 1 60 ? -45.643 15.495 17.711 1.00 25.29 56 LEU C N 1
ATOM 4512 C CA . LEU C 1 60 ? -46.355 16.473 18.502 1.00 18.94 56 LEU C CA 1
ATOM 4513 C C . LEU C 1 60 ? -46.964 15.903 19.795 1.00 20.45 56 LEU C C 1
ATOM 4514 O O . LEU C 1 60 ? -47.407 16.640 20.620 1.00 21.27 56 LEU C O 1
ATOM 4530 N N . LYS C 1 61 ? -47.015 14.591 19.882 1.00 21.81 57 LYS C N 1
ATOM 4531 C CA . LYS C 1 61 ? -47.498 13.926 21.079 1.00 29.43 57 LYS C CA 1
ATOM 4532 C C . LYS C 1 61 ? -48.862 14.472 21.451 1.00 26.70 57 LYS C C 1
ATOM 4533 O O . LYS C 1 61 ? -49.132 14.763 22.593 1.00 29.30 57 LYS C O 1
ATOM 4552 N N . GLY C 1 62 ? -49.678 14.672 20.441 1.00 29.47 58 GLY C N 1
ATOM 4553 C CA . GLY C 1 62 ? -51.045 15.105 20.615 1.00 31.40 58 GLY C CA 1
ATOM 4554 C C . GLY C 1 62 ? -51.271 16.508 21.101 1.00 33.54 58 GLY C C 1
ATOM 4555 O O . GLY C 1 62 ? -52.374 16.838 21.431 1.00 34.91 58 GLY C O 1
ATOM 4559 N N . ILE C 1 63 ? -50.233 17.317 21.157 1.00 21.29 59 ILE C N 1
ATOM 4560 C CA . ILE C 1 63 ? -50.356 18.676 21.574 1.00 21.16 59 ILE C CA 1
ATOM 4561 C C . ILE C 1 63 ? -50.421 19.520 20.297 1.00 20.28 59 ILE C C 1
ATOM 4562 O O . ILE C 1 63 ? -49.535 19.522 19.509 1.00 17.65 59 ILE C O 1
ATOM 4578 N N . PRO C 1 64 ? -51.547 20.176 20.098 1.00 19.55 60 PRO C N 1
ATOM 4579 C CA . PRO C 1 64 ? -51.699 20.948 18.877 1.00 17.42 60 PRO C CA 1
ATOM 4580 C C . PRO C 1 64 ? -50.774 22.140 18.823 1.00 21.50 60 PRO C C 1
ATOM 4581 O O . PRO C 1 64 ? -50.373 22.652 19.819 1.00 21.99 60 PRO C O 1
ATOM 4592 N N . LEU C 1 65 ? -50.496 22.560 17.613 1.00 19.72 61 LEU C N 1
ATOM 4593 C CA . LEU C 1 65 ? -49.818 23.799 17.382 1.00 20.95 61 LEU C CA 1
ATOM 4594 C C . LEU C 1 65 ? -50.764 24.936 17.706 1.00 14.48 61 LEU C C 1
ATOM 4595 O O . LEU C 1 65 ? -51.941 24.776 17.658 1.00 19.97 61 LEU C O 1
ATOM 4611 N N . ASP C 1 66 ? -50.206 26.071 18.018 1.00 15.48 62 ASP C N 1
ATOM 4612 C CA . ASP C 1 66 ? -50.971 27.241 18.286 1.00 19.94 62 ASP C CA 1
ATOM 4613 C C . ASP C 1 66 ? -50.292 28.463 17.708 1.00 23.20 62 ASP C C 1
ATOM 4614 O O . ASP C 1 66 ? -49.224 28.394 17.165 1.00 19.75 62 ASP C O 1
ATOM 4623 N N . GLN C 1 67 ? -50.956 29.577 17.871 1.00 20.78 63 GLN C N 1
ATOM 4624 C CA . GLN C 1 67 ? -50.516 30.830 17.304 1.00 15.77 63 GLN C CA 1
ATOM 4625 C C . GLN C 1 67 ? -49.147 31.228 17.839 1.00 18.75 63 GLN C C 1
ATOM 4626 O O . GLN C 1 67 ? -48.456 31.974 17.224 1.00 19.82 63 GLN C O 1
ATOM 4640 N N . GLY C 1 68 ? -48.774 30.703 18.986 1.00 19.88 64 GLY C N 1
ATOM 4641 C CA . GLY C 1 68 ? -47.480 30.976 19.577 1.00 21.97 64 GLY C CA 1
ATOM 4642 C C . GLY C 1 68 ? -46.358 29.994 19.269 1.00 21.31 64 GLY C C 1
ATOM 4643 O O . GLY C 1 68 ? -45.249 30.155 19.710 1.00 20.05 64 GLY C O 1
ATOM 4647 N N . SER C 1 69 ? -46.679 28.979 18.495 1.00 17.39 65 SER C N 1
ATOM 4648 C CA . SER C 1 69 ? -45.723 27.975 18.160 1.00 22.15 65 SER C CA 1
ATOM 4649 C C . SER C 1 69 ? -44.562 28.532 17.328 1.00 21.48 65 SER C C 1
ATOM 4650 O O . SER C 1 69 ? -44.738 29.333 16.431 1.00 15.25 65 SER C O 1
ATOM 4658 N N . GLU C 1 70 ? -43.370 28.081 17.655 1.00 24.08 66 GLU C N 1
ATOM 4659 C CA . GLU C 1 70 ? -42.214 28.496 16.928 1.00 21.64 66 GLU C CA 1
ATOM 4660 C C . GLU C 1 70 ? -41.050 27.527 16.921 1.00 20.53 66 GLU C C 1
ATOM 4661 O O . GLU C 1 70 ? -40.931 26.679 17.755 1.00 21.86 66 GLU C O 1
ATOM 4667 N N . LEU C 1 71 ? -40.206 27.670 15.915 1.00 18.33 67 LEU C N 1
ATOM 4668 C CA . LEU C 1 71 ? -39.074 26.804 15.708 1.00 19.14 67 LEU C CA 1
ATOM 4669 C C . LEU C 1 71 ? -37.793 27.600 15.831 1.00 25.96 67 LEU C C 1
ATOM 4670 O O . LEU C 1 71 ? -37.656 28.623 15.234 1.00 20.33 67 LEU C O 1
ATOM 4686 N N . HIS C 1 72 ? -36.867 27.116 16.633 1.00 17.77 68 HIS C N 1
ATOM 4687 C CA . HIS C 1 72 ? -35.692 27.877 16.937 1.00 24.70 68 HIS C CA 1
ATOM 4688 C C . HIS C 1 72 ? -34.510 27.267 16.244 1.00 16.90 68 HIS C C 1
ATOM 4689 O O . HIS C 1 72 ? -34.116 26.193 16.528 1.00 17.55 68 HIS C O 1
ATOM 4704 N N . VAL C 1 73 ? -33.948 28.022 15.319 1.00 17.26 69 VAL C N 1
ATOM 4705 C CA . VAL C 1 73 ? -32.806 27.580 14.542 1.00 20.01 69 VAL C CA 1
ATOM 4706 C C . VAL C 1 73 ? -31.540 28.399 14.805 1.00 21.66 69 VAL C C 1
ATOM 4707 O O . VAL C 1 73 ? -31.563 29.601 14.803 1.00 18.93 69 VAL C O 1
ATOM 4720 N N . VAL C 1 74 ? -30.451 27.689 15.044 1.00 20.97 70 VAL C N 1
ATOM 4721 C CA . VAL C 1 74 ? -29.172 28.303 15.330 1.00 19.88 70 VAL C CA 1
ATOM 4722 C C . VAL C 1 74 ? -28.155 27.764 14.378 1.00 17.41 70 VAL C C 1
ATOM 4723 O O . VAL C 1 74 ? -28.045 26.593 14.243 1.00 23.92 70 VAL C O 1
ATOM 4736 N N . VAL C 1 75 ? -27.400 28.656 13.760 1.00 17.33 71 VAL C N 1
ATOM 4737 C CA . VAL C 1 75 ? -26.303 28.283 12.934 1.00 20.15 71 VAL C CA 1
ATOM 4738 C C . VAL C 1 75 ? -24.989 28.714 13.546 1.00 19.91 71 VAL C C 1
ATOM 4739 O O . VAL C 1 75 ? -24.848 29.815 13.984 1.00 20.49 71 VAL C O 1
ATOM 4752 N N . LYS C 1 76 ? -24.051 27.790 13.506 1.00 21.99 72 LYS C N 1
ATOM 4753 C CA . LYS C 1 76 ? -22.734 27.939 14.087 1.00 23.94 72 LYS C CA 1
ATOM 4754 C C . LYS C 1 76 ? -21.678 27.400 13.159 1.00 27.10 72 LYS C C 1
ATOM 4755 O O . LYS C 1 76 ? -21.930 26.514 12.378 1.00 25.72 72 LYS C O 1
ATOM 4774 N N . ASP C 1 77 ? -20.476 27.941 13.302 1.00 28.92 73 ASP C N 1
ATOM 4775 C CA . ASP C 1 77 ? -19.296 27.505 12.601 1.00 29.07 73 ASP C CA 1
ATOM 4776 C C . ASP C 1 77 ? -18.563 26.530 13.510 1.00 31.82 73 ASP C C 1
ATOM 4777 O O . ASP C 1 77 ? -18.228 26.854 14.619 1.00 33.55 73 ASP C O 1
ATOM 4786 N N . HIS C 1 78 ? -18.396 25.318 13.032 1.00 32.32 74 HIS C N 1
ATOM 4787 C CA . HIS C 1 78 ? -17.672 24.324 13.788 1.00 41.46 74 HIS C CA 1
ATOM 4788 C C . HIS C 1 78 ? -16.254 24.183 13.227 1.00 46.79 74 HIS C C 1
ATOM 4789 O O . HIS C 1 78 ? -16.035 23.527 12.268 1.00 50.13 74 HIS C O 1
ATOM 4796 N N . GLU C 1 79 ? -15.312 24.891 13.800 1.00 55.48 75 GLU C N 1
ATOM 4797 C CA . GLU C 1 79 ? -13.940 24.441 14.032 1.00 72.10 75 GLU C CA 1
ATOM 4798 C C . GLU C 1 79 ? -13.896 24.804 15.473 1.00 75.83 75 GLU C C 1
ATOM 4799 O O . GLU C 1 79 ? -13.955 25.994 15.786 1.00 79.90 75 GLU C O 1
ATOM 4805 N N . THR C 1 80 ? -13.878 23.856 16.385 1.00 72.36 76 THR C N 1
ATOM 4806 C CA . THR C 1 80 ? -13.510 22.483 16.225 1.00 68.73 76 THR C CA 1
ATOM 4807 C C . THR C 1 80 ? -14.171 21.908 17.435 1.00 68.49 76 THR C C 1
ATOM 4808 O O . THR C 1 80 ? -14.986 22.573 18.083 1.00 64.99 76 THR C O 1
ATOM 4812 N N . MET C 1 81 ? -13.715 20.730 17.840 1.00 73.63 77 MET C N 1
ATOM 4813 C CA . MET C 1 81 ? -14.487 19.885 18.712 1.00 75.16 77 MET C CA 1
ATOM 4814 C C . MET C 1 81 ? -14.772 20.632 19.957 1.00 76.64 77 MET C C 1
ATOM 4815 O O . MET C 1 81 ? -15.825 20.472 20.556 1.00 73.64 77 MET C O 1
ATOM 4820 N N . GLY C 1 82 ? -13.820 21.444 20.368 1.00 81.70 78 GLY C N 1
ATOM 4821 C CA . GLY C 1 82 ? -14.058 22.305 21.495 1.00 83.39 78 GLY C CA 1
ATOM 4822 C C . GLY C 1 82 ? -15.096 23.382 21.282 1.00 80.36 78 GLY C C 1
ATOM 4823 O O . GLY C 1 82 ? -15.943 23.612 22.107 1.00 77.08 78 GLY C O 1
ATOM 4824 N N . ARG C 1 83 ? -14.972 24.089 20.179 1.00 80.56 79 ARG C N 1
ATOM 4825 C CA . ARG C 1 83 ? -15.688 25.324 20.020 1.00 78.93 79 ARG C CA 1
ATOM 4826 C C . ARG C 1 83 ? -16.533 25.422 18.741 1.00 68.89 79 ARG C C 1
ATOM 4827 O O . ARG C 1 83 ? -16.116 25.056 17.658 1.00 68.02 79 ARG C O 1
ATOM 4835 N N . ASN C 1 84 ? -17.752 25.896 18.915 1.00 58.61 80 ASN C N 1
ATOM 4836 C CA . ASN C 1 84 ? -18.596 26.178 17.794 1.00 49.61 80 ASN C CA 1
ATOM 4837 C C . ASN C 1 84 ? -19.018 27.606 17.897 1.00 45.40 80 ASN C C 1
ATOM 4838 O O . ASN C 1 84 ? -19.616 28.010 18.860 1.00 40.85 80 ASN C O 1
ATOM 4843 N N . ARG C 1 85 ? -18.644 28.384 16.895 1.00 45.37 81 ARG C N 1
ATOM 4844 C CA . ARG C 1 85 ? -18.828 29.819 16.928 1.00 43.93 81 ARG C CA 1
ATOM 4845 C C . ARG C 1 85 ? -20.186 30.264 16.407 1.00 36.36 81 ARG C C 1
ATOM 4846 O O . ARG C 1 85 ? -20.614 29.834 15.389 1.00 31.15 81 ARG C O 1
ATOM 4867 N N . PHE C 1 86 ? -20.845 31.113 17.157 1.00 30.63 82 PHE C N 1
ATOM 4868 C CA . PHE C 1 86 ? -22.188 31.517 16.811 1.00 36.46 82 PHE C CA 1
ATOM 4869 C C . PHE C 1 86 ? -22.162 32.365 15.568 1.00 26.51 82 PHE C C 1
ATOM 4870 O O . PHE C 1 86 ? -21.399 33.255 15.464 1.00 27.89 82 PHE C O 1
ATOM 4887 N N . LEU C 1 87 ? -23.010 32.037 14.618 1.00 24.01 83 LEU C N 1
ATOM 4888 C CA . LEU C 1 87 ? -23.149 32.833 13.448 1.00 23.53 83 LEU C CA 1
ATOM 4889 C C . LEU C 1 87 ? -24.469 33.612 13.382 1.00 21.62 83 LEU C C 1
ATOM 4890 O O . LEU C 1 87 ? -24.487 34.756 13.096 1.00 24.02 83 LEU C O 1
ATOM 4906 N N . GLY C 1 88 ? -25.576 32.923 13.558 1.00 19.62 84 GLY C N 1
ATOM 4907 C CA . GLY C 1 88 ? -26.865 33.564 13.553 1.00 21.53 84 GLY C CA 1
ATOM 4908 C C . GLY C 1 88 ? -27.951 32.637 14.023 1.00 20.70 84 GLY C C 1
ATOM 4909 O O . GLY C 1 88 ? -27.766 31.466 13.988 1.00 17.73 84 GLY C O 1
ATOM 4913 N N . GLU C 1 89 ? -29.084 33.191 14.408 1.00 17.29 85 GLU C N 1
ATOM 4914 C CA . GLU C 1 89 ? -30.219 32.408 14.814 1.00 19.36 85 GLU C CA 1
ATOM 4915 C C . GLU C 1 89 ? -31.567 33.035 14.438 1.00 18.57 85 GLU C C 1
ATOM 4916 O O . GLU C 1 89 ? -31.693 34.211 14.275 1.00 18.55 85 GLU C O 1
ATOM 4928 N N . ALA C 1 90 ? -32.571 32.199 14.312 1.00 18.85 86 ALA C N 1
ATOM 4929 C CA . ALA C 1 90 ? -33.905 32.668 14.074 1.00 20.89 86 ALA C CA 1
ATOM 4930 C C . ALA C 1 90 ? -34.943 31.960 14.889 1.00 26.27 86 ALA C C 1
ATOM 4931 O O . ALA C 1 90 ? -34.902 30.769 15.009 1.00 26.96 86 ALA C O 1
ATOM 4938 N N . LYS C 1 91 ? -35.898 32.713 15.394 1.00 22.17 87 LYS C N 1
ATOM 4939 C CA . LYS C 1 91 ? -37.077 32.117 15.959 1.00 23.14 87 LYS C CA 1
ATOM 4940 C C . LYS C 1 91 ? -38.181 32.305 14.925 1.00 25.41 87 LYS C C 1
ATOM 4941 O O . LYS C 1 91 ? -38.621 33.369 14.649 1.00 21.45 87 LYS C O 1
ATOM 4947 N N . VAL C 1 92 ? -38.600 31.204 14.359 1.00 15.70 88 VAL C N 1
ATOM 4948 C CA . VAL C 1 92 ? -39.504 31.205 13.250 1.00 21.68 88 VAL C CA 1
ATOM 4949 C C . VAL C 1 92 ? -40.920 30.897 13.686 1.00 18.31 88 VAL C C 1
ATOM 4950 O O . VAL C 1 92 ? -41.205 29.881 14.219 1.00 20.26 88 VAL C O 1
ATOM 4963 N N . PRO C 1 93 ? -41.801 31.851 13.474 1.00 23.64 89 PRO C N 1
ATOM 4964 C CA . PRO C 1 93 ? -43.177 31.676 13.862 1.00 21.41 89 PRO C CA 1
ATOM 4965 C C . PRO C 1 93 ? -43.862 30.743 12.922 1.00 24.86 89 PRO C C 1
ATOM 4966 O O . PRO C 1 93 ? -43.793 30.914 11.742 1.00 23.40 89 PRO C O 1
ATOM 4977 N N . LEU C 1 94 ? -44.540 29.773 13.471 1.00 13.09 90 LEU C N 1
ATOM 4978 C CA . LEU C 1 94 ? -45.161 28.747 12.642 1.00 18.58 90 LEU C CA 1
ATOM 4979 C C . LEU C 1 94 ? -46.656 28.937 12.380 1.00 17.93 90 LEU C C 1
ATOM 4980 O O . LEU C 1 94 ? -47.276 28.124 11.768 1.00 17.52 90 LEU C O 1
ATOM 4996 N N . ARG C 1 95 ? -47.204 30.052 12.823 1.00 20.92 91 ARG C N 1
ATOM 4997 C CA . ARG C 1 95 ? -48.639 30.215 12.883 1.00 19.50 91 ARG C CA 1
ATOM 4998 C C . ARG C 1 95 ? -49.23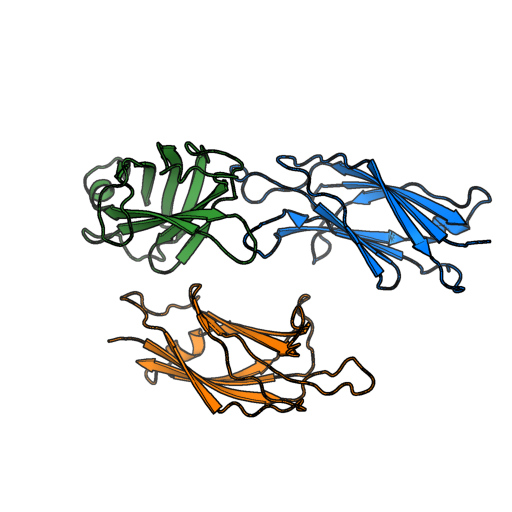7 30.059 11.483 1.00 17.50 91 ARG C C 1
ATOM 4999 O O . ARG C 1 95 ? -50.363 29.694 11.310 1.00 16.51 91 ARG C O 1
ATOM 5020 N N . GLU C 1 96 ? -48.422 30.339 10.496 1.00 16.84 92 GLU C N 1
ATOM 5021 C CA . GLU C 1 96 ? -48.896 30.367 9.136 1.00 18.45 92 GLU C CA 1
ATOM 5022 C C . GLU C 1 96 ? -49.460 29.019 8.705 1.00 17.01 92 GLU C C 1
ATOM 5023 O O . GLU C 1 96 ? -50.395 28.956 7.975 1.00 16.01 92 GLU C O 1
ATOM 5035 N N . VAL C 1 97 ? -48.868 27.949 9.182 1.00 13.75 93 VAL C N 1
ATOM 5036 C CA . VAL C 1 97 ? -49.257 26.613 8.765 1.00 15.67 93 VAL C CA 1
ATOM 5037 C C . VAL C 1 97 ? -50.688 26.283 9.236 1.00 15.81 93 VAL C C 1
ATOM 5038 O O . VAL C 1 97 ? -51.276 25.351 8.789 1.00 14.39 93 VAL C O 1
ATOM 5051 N N . LEU C 1 98 ? -51.205 27.088 10.151 1.00 13.30 94 LEU C N 1
ATOM 5052 C CA . LEU C 1 98 ? -52.519 26.875 10.723 1.00 16.20 94 LEU C CA 1
ATOM 5053 C C . LEU C 1 98 ? -53.636 27.595 9.970 1.00 17.78 94 LEU C C 1
ATOM 5054 O O . LEU C 1 98 ? -54.760 27.465 10.300 1.00 17.49 94 LEU C O 1
ATOM 5070 N N . ALA C 1 99 ? -53.272 28.392 8.988 1.00 17.82 95 ALA C N 1
ATOM 5071 C CA . ALA C 1 99 ? -54.220 29.228 8.284 1.00 22.90 95 ALA C CA 1
ATOM 5072 C C . ALA C 1 99 ? -54.789 28.602 7.026 1.00 18.43 95 ALA C C 1
ATOM 5073 O O . ALA C 1 99 ? -55.764 29.041 6.517 1.00 21.32 95 ALA C O 1
ATOM 5080 N N . THR C 1 100 ? -54.141 27.556 6.559 1.00 17.10 96 THR C N 1
ATOM 5081 C CA . THR C 1 100 ? -54.396 27.005 5.281 1.00 20.88 96 THR C CA 1
ATOM 5082 C C . THR C 1 100 ? -54.639 25.515 5.306 1.00 13.63 96 THR C C 1
ATOM 5083 O O . THR C 1 100 ? -53.958 24.829 5.931 1.00 13.74 96 THR C O 1
ATOM 5094 N N . PRO C 1 101 ? -55.511 25.028 4.435 1.00 12.48 97 PRO C N 1
ATOM 5095 C CA . PRO C 1 101 ? -55.762 23.595 4.302 1.00 12.48 97 PRO C CA 1
ATOM 5096 C C . PRO C 1 101 ? -54.522 22.844 3.841 1.00 12.07 97 PRO C C 1
ATOM 5097 O O . PRO C 1 101 ? -54.487 21.661 3.864 1.00 17.27 97 PRO C O 1
ATOM 5108 N N . SER C 1 102 ? -53.540 23.563 3.355 1.00 14.21 98 SER C N 1
ATOM 5109 C CA . SER C 1 102 ? -52.295 22.945 2.915 1.00 11.65 98 SER C CA 1
ATOM 5110 C C . SER C 1 102 ? -51.499 22.398 4.107 1.00 14.95 98 SER C C 1
ATOM 5111 O O . SER C 1 102 ? -50.646 21.587 3.948 1.00 17.20 98 SER C O 1
ATOM 5119 N N . LEU C 1 103 ? -51.717 23.001 5.264 1.00 14.25 99 LEU C N 1
ATOM 5120 C CA . LEU C 1 103 ? -51.041 22.594 6.490 1.00 13.78 99 LEU C CA 1
ATOM 5121 C C . LEU C 1 103 ? -49.551 22.772 6.370 1.00 16.69 99 LEU C C 1
ATOM 5122 O O . LEU C 1 103 ? -48.746 22.142 6.992 1.00 15.53 99 LEU C O 1
ATOM 5138 N N . SER C 1 104 ? -49.224 23.706 5.531 1.00 10.03 100 SER C N 1
ATOM 5139 C CA A SER C 1 104 ? -47.801 24.017 5.092 0.65 12.39 100 SER C CA 1
ATOM 5140 C CA B SER C 1 104 ? -47.797 24.022 5.137 0.35 12.17 100 SER C CA 1
ATOM 5141 C C . SER C 1 104 ? -47.349 25.479 4.731 1.00 12.44 100 SER C C 1
ATOM 5142 O O . SER C 1 104 ? -48.271 26.208 4.608 1.00 18.51 100 SER C O 1
ATOM 5147 N N . ALA C 1 105 ? -46.139 25.859 4.993 1.00 12.64 101 ALA C N 1
ATOM 5148 C CA . ALA C 1 105 ? -45.638 27.128 4.586 1.00 11.12 101 ALA C CA 1
ATOM 5149 C C . ALA C 1 105 ? -44.164 27.062 4.242 1.00 15.35 101 ALA C C 1
ATOM 5150 O O . ALA C 1 105 ? -43.499 26.140 4.589 1.00 15.13 101 ALA C O 1
ATOM 5157 N N . SER C 1 106 ? -43.709 28.091 3.556 1.00 12.76 102 SER C N 1
ATOM 5158 C CA . SER C 1 106 ? -42.309 28.324 3.312 1.00 10.91 102 SER C CA 1
ATOM 5159 C C . SER C 1 106 ? -41.840 29.609 3.967 1.00 14.92 102 SER C C 1
ATOM 5160 O O . SER C 1 106 ? -42.533 30.585 3.923 1.00 14.26 102 SER C O 1
ATOM 5168 N N . PHE C 1 107 ? -40.647 29.556 4.544 1.00 10.81 103 PHE C N 1
ATOM 5169 C CA . PHE C 1 107 ? -40.052 30.672 5.237 1.00 12.16 103 PHE C CA 1
ATOM 5170 C C . PHE C 1 107 ? -38.682 30.975 4.702 1.00 13.24 103 PHE C C 1
ATOM 5171 O O . PHE C 1 107 ? -37.946 30.111 4.369 1.00 14.40 103 PHE C O 1
ATOM 5188 N N . ASN C 1 108 ? -38.394 32.251 4.674 1.00 16.34 104 ASN C N 1
ATOM 5189 C CA . ASN C 1 108 ? -37.077 32.735 4.456 1.00 12.02 104 ASN C CA 1
ATOM 5190 C C . ASN C 1 108 ? -36.800 33.630 5.648 1.00 14.67 104 ASN C C 1
ATOM 5191 O O . ASN C 1 108 ? -37.155 34.743 5.635 1.00 18.00 104 ASN C O 1
ATOM 5202 N N . ALA C 1 109 ? -36.245 33.061 6.699 1.00 10.61 105 ALA C N 1
ATOM 5203 C CA . ALA C 1 109 ? -36.123 33.712 7.976 1.00 19.51 105 ALA C CA 1
ATOM 5204 C C . ALA C 1 109 ? -34.775 34.319 8.154 1.00 15.45 105 ALA C C 1
ATOM 5205 O O . ALA C 1 109 ? -33.783 33.699 8.000 1.00 18.32 105 ALA C O 1
ATOM 5212 N N . PRO C 1 110 ? -34.775 35.596 8.508 1.00 13.94 106 PRO C N 1
ATOM 5213 C CA . PRO C 1 110 ? -33.509 36.272 8.723 1.00 20.43 106 PRO C CA 1
ATOM 5214 C C . PRO C 1 110 ? -32.765 35.688 9.906 1.00 21.47 106 PRO C C 1
ATOM 5215 O O . PRO C 1 110 ? -33.353 35.407 10.899 1.00 19.09 106 PRO C O 1
ATOM 5226 N N . LEU C 1 111 ? -31.465 35.571 9.778 1.00 19.10 107 LEU C N 1
ATOM 5227 C CA . LEU C 1 111 ? -30.668 35.128 10.885 1.00 17.30 107 LEU C CA 1
ATOM 5228 C C . LEU C 1 111 ? -30.106 36.370 11.576 1.00 19.63 107 LEU C C 1
ATOM 5229 O O . LEU C 1 111 ? -29.475 37.155 10.958 1.00 19.49 107 LEU C O 1
ATOM 5245 N N . LEU C 1 112 ? -30.410 36.490 12.857 1.00 18.09 108 LEU C N 1
ATOM 5246 C CA . LEU C 1 112 ? -29.987 37.594 13.692 1.00 18.70 108 LEU C CA 1
ATOM 5247 C 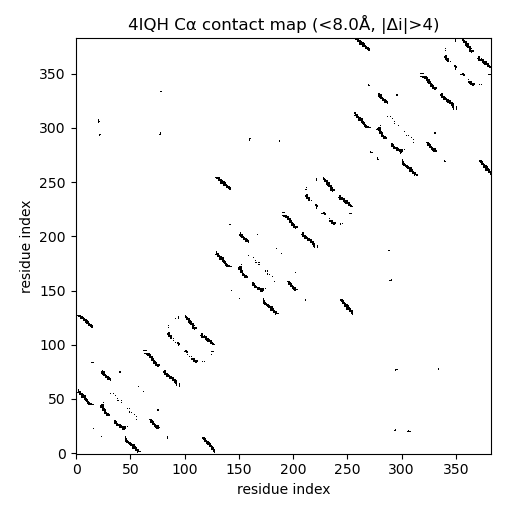C . LEU C 1 112 ? -28.816 37.224 14.612 1.00 20.22 108 LEU C C 1
ATOM 5248 O O . LEU C 1 112 ? -28.604 36.100 14.904 1.00 20.38 108 LEU C O 1
ATOM 5264 N N . ASP C 1 113 ? -28.084 38.230 15.048 1.00 21.54 109 ASP C N 1
ATOM 5265 C CA . ASP C 1 113 ? -26.995 37.996 15.976 1.00 23.36 109 ASP C CA 1
ATOM 5266 C C . ASP C 1 113 ? -27.483 37.938 17.413 1.00 25.29 109 ASP C C 1
ATOM 5267 O O . ASP C 1 113 ? -28.644 37.979 17.687 1.00 28.02 109 ASP C O 1
ATOM 5276 N N . THR C 1 114 ? -26.543 37.899 18.336 1.00 35.66 110 THR C N 1
ATOM 5277 C CA . THR C 1 114 ? -26.892 37.747 19.725 1.00 42.95 110 THR C CA 1
ATOM 5278 C C . THR C 1 114 ? -27.743 38.873 20.219 1.00 40.88 110 THR C C 1
ATOM 5279 O O . THR C 1 114 ? -28.490 38.682 21.135 1.00 44.25 110 THR C O 1
ATOM 5290 N N . LYS C 1 115 ? -27.588 40.042 19.631 1.00 33.81 111 LYS C N 1
ATOM 5291 C CA . LYS C 1 115 ? -28.340 41.208 20.054 1.00 37.25 111 LYS C CA 1
ATOM 5292 C C . LYS C 1 115 ? -29.634 41.333 19.252 1.00 33.03 111 LYS C C 1
ATOM 5293 O O . LYS C 1 115 ? -30.323 42.329 19.333 1.00 32.60 111 LYS C O 1
ATOM 5299 N N . LYS C 1 116 ? -29.944 40.299 18.492 1.00 29.00 112 LYS C N 1
ATOM 5300 C CA . LYS C 1 116 ? -31.094 40.307 17.617 1.00 28.71 112 LYS C CA 1
ATOM 5301 C C . LYS C 1 116 ? -31.020 41.341 16.541 1.00 30.08 112 LYS C C 1
ATOM 5302 O O . LYS C 1 116 ? -32.002 41.915 16.155 1.00 30.22 112 LYS C O 1
ATOM 5308 N N . GLN C 1 117 ? -29.831 41.541 16.034 1.00 24.06 113 GLN C N 1
ATOM 5309 C CA . GLN C 1 117 ? -29.637 42.460 14.970 1.00 23.35 113 GLN C CA 1
ATOM 5310 C C . GLN C 1 117 ? -29.418 41.690 13.690 1.00 21.23 113 GLN C C 1
ATOM 5311 O O . GLN C 1 117 ? -28.919 40.603 13.699 1.00 22.68 113 GLN C O 1
ATOM 5325 N N . PRO C 1 118 ? -29.782 42.298 12.564 1.00 23.20 114 PRO C N 1
ATOM 5326 C CA . PRO C 1 118 ? -29.594 41.629 11.267 1.00 22.58 114 PRO C CA 1
ATOM 5327 C C . PRO C 1 118 ? -28.161 41.374 10.875 1.00 23.28 114 PRO C C 1
ATOM 5328 O O . PRO C 1 118 ? -27.344 42.249 10.989 1.00 25.69 114 PRO C O 1
ATOM 5339 N N . THR C 1 119 ? -27.890 40.170 10.401 1.00 17.61 115 THR C N 1
ATOM 5340 C CA . THR C 1 119 ? -26.574 39.834 9.952 1.00 22.72 115 THR C CA 1
ATOM 5341 C C . THR C 1 119 ? -26.404 39.840 8.456 1.00 24.95 115 THR C C 1
ATOM 5342 O O . THR C 1 119 ? -25.302 39.767 7.998 1.00 28.13 115 THR C O 1
ATOM 5353 N N . GLY C 1 120 ? -27.504 39.914 7.723 1.00 22.45 116 GLY C N 1
ATOM 5354 C CA . GLY C 1 120 ? -27.540 39.763 6.291 1.00 22.71 116 GLY C CA 1
ATOM 5355 C C . GLY C 1 120 ? -27.723 38.331 5.815 1.00 19.02 116 GLY C C 1
ATOM 5356 O O . GLY C 1 120 ? -27.947 38.068 4.646 1.00 18.67 116 GLY C O 1
ATOM 5360 N N . ALA C 1 121 ? -27.659 37.415 6.758 1.00 14.50 117 ALA C N 1
ATOM 5361 C CA . ALA C 1 121 ? -27.830 36.001 6.495 1.00 13.99 117 ALA C CA 1
ATOM 5362 C C . ALA C 1 121 ? -29.295 35.570 6.588 1.00 16.72 117 ALA C C 1
ATOM 5363 O O . ALA C 1 121 ? -30.062 36.181 7.246 1.00 15.55 117 ALA C O 1
ATOM 5370 N N . SER C 1 122 ? -29.617 34.470 5.937 1.00 16.78 118 SER C N 1
ATOM 5371 C CA . SER C 1 122 ? -30.956 33.958 5.952 1.00 16.26 118 SER C CA 1
ATOM 5372 C C . SER C 1 122 ? -31.029 32.437 5.898 1.00 16.64 118 SER C C 1
ATOM 5373 O O . SER C 1 122 ? -30.071 31.785 5.616 1.00 15.17 118 SER C O 1
ATOM 5381 N N . LEU C 1 123 ? -32.202 31.937 6.246 1.00 15.73 119 LEU C N 1
ATOM 5382 C CA . LEU C 1 123 ? -32.507 30.546 6.364 1.00 15.27 119 LEU C CA 1
ATOM 5383 C C . LEU C 1 123 ? -33.753 30.208 5.552 1.00 16.59 119 LEU C C 1
ATOM 5384 O O . LEU C 1 123 ? -34.748 30.820 5.752 1.00 19.23 119 LEU C O 1
ATOM 5400 N N . VAL C 1 124 ? -33.671 29.223 4.671 1.00 12.44 120 VAL C N 1
ATOM 5401 C CA . VAL C 1 124 ? -34.821 28.765 3.908 1.00 12.95 120 VAL C CA 1
ATOM 5402 C C . VAL C 1 124 ? -35.350 27.427 4.451 1.00 14.80 120 VAL C C 1
ATOM 5403 O O . VAL C 1 124 ? -34.658 26.468 4.494 1.00 12.12 120 VAL C O 1
ATOM 5416 N N . LEU C 1 125 ? -36.612 27.445 4.836 1.00 12.39 121 LEU C N 1
ATOM 5417 C CA . LEU C 1 125 ? -37.275 26.333 5.453 1.00 16.41 121 LEU C CA 1
ATOM 5418 C C . LEU C 1 125 ? -38.604 26.100 4.821 1.00 17.99 121 LEU C C 1
ATOM 5419 O O . LEU C 1 125 ? -39.258 27.000 4.459 1.00 16.31 121 LEU C O 1
ATOM 5435 N N . GLN C 1 126 ? -38.990 24.854 4.769 1.00 15.06 122 GLN C N 1
ATOM 5436 C CA . GLN C 1 126 ? -40.313 24.496 4.389 1.00 10.26 122 GLN C CA 1
ATOM 5437 C C . GLN C 1 126 ? -40.933 23.611 5.437 1.00 16.24 122 GLN C C 1
ATOM 5438 O O . GLN C 1 126 ? -40.363 22.637 5.800 1.00 15.13 122 GLN C O 1
ATOM 5452 N N . VAL C 1 127 ? -42.106 24.001 5.881 1.00 10.63 123 VAL C N 1
ATOM 5453 C CA . VAL C 1 127 ? -42.749 23.378 7.001 1.00 11.56 123 VAL C CA 1
ATOM 5454 C C . VAL C 1 127 ? -44.141 22.885 6.683 1.00 12.24 123 VAL C C 1
ATOM 5455 O O . VAL C 1 127 ? -44.859 23.536 6.018 1.00 14.44 123 VAL C O 1
ATOM 5468 N N . SER C 1 128 ? -44.454 21.725 7.236 1.00 11.65 124 SER C N 1
ATOM 5469 C CA . SER C 1 128 ? -45.769 21.120 7.198 1.00 11.32 124 SER C CA 1
ATOM 5470 C C . SER C 1 128 ? -46.120 20.528 8.558 1.00 17.78 124 SER C C 1
ATOM 5471 O O . SER C 1 128 ? -45.256 20.273 9.333 1.00 13.79 124 SER C O 1
ATOM 5479 N N . TYR C 1 129 ? -47.395 20.277 8.788 1.00 12.39 125 TYR C N 1
ATOM 5480 C CA . TYR C 1 129 ? -47.814 19.597 9.993 1.00 13.19 125 TYR C CA 1
ATOM 5481 C C . TYR C 1 129 ? -48.978 18.653 9.728 1.00 14.28 125 TYR C C 1
ATOM 5482 O O . TYR C 1 129 ? -49.643 18.738 8.756 1.00 15.95 125 TYR C O 1
ATOM 5500 N N . THR C 1 130 ? -49.155 17.733 10.646 1.00 19.38 126 THR C N 1
ATOM 5501 C CA . THR C 1 130 ? -50.254 16.792 10.610 1.00 17.47 126 THR C CA 1
ATOM 5502 C C . THR C 1 130 ? -50.899 16.547 11.988 1.00 20.24 126 THR C C 1
ATOM 5503 O O . THR C 1 130 ? -50.279 16.949 13.018 1.00 22.21 126 THR C O 1
#